Protein AF-A0A2P4YE17-F1 (afdb_monomer_lite)

Radius of gyration: 47.55 Å; chains: 1; bounding box: 77×77×156 Å

Foldseek 3Di:
DDDDDDDDDDDDDDDDDDDDDDDDDDDDPDDDDDWDWDWDADPVRDTDTDTDDDDDDDDDDDDDDDDDDDDDDDDDDDDDDPPPDPPPPDDDDDDPVVVVVVVVVLVVVLVVCVVVVHALVVLCVVLVLVPDDQVCSVVDPSNVSSLVSLLVNLVVCVVVVAFLVRNCVSVVLQPDQLVRSVVRPNNVSSVVSLLVVLVVCVVVVPFLVVNCVSLVHDQVDAPVRCRRNSNVSSVVSLLVVLLVVLPDPAALCNVCVSLVLNPPDDPRSCRRPCNVSSVSSLVSNLVVCLVVVHALCVNCVSHVNNPPDQVVLVVDPCVVSSVVSLVVCLVVCLVVLPQLCVVCVSLVNNPDQAPCSCVGPSVVSSVVNLLSNLVVCVVVVHFLVVVCVSNVLPPDDLVSNVGGPCNVSSVVSLVVVLLVCVLVVPDLVVLCVSLVQPPDDDPRSVSRPCNVSSVVSVVCLVVNLVVCVVVVPALANLCVSLVLVVDDLVCSVVDVSLVSSLVSLCVVLVVCVVVVNLDALPSVPDDPSSLLSSLLSCLQVVPDLCSVCSNQVNNPPDPVCLCVDPSSVSSVSNPVSNCVNPVD

pLDDT: mean 82.01, std 23.07, range [22.31, 98.19]

Sequence (584 aa):
MGLVVVVATLLFHNVFFSWANSSGKAIVVATDLVYDQVFVPDDNNSVHRFLRVNNERFERSEYLDVERDNDDLRNNDERIGSVLLPLRMKRWSITDKSAEYYDDYMNAQISVWLKKNMSKEYVMIKLGLEKLADADMPNSPNFRYYTNFVIHRINIWESEGLTPCEVMVKLGLDKLSESAFKANPIFKNYNNFAVNQVRHWLKKDFSVNEVATKLGLNPKVGSTVTQSPNFEYYDTFVKSLVSKWAHSRLTVDDVSVKLGLEKLSGSAFTSAVNYKYYDDFVERKMKILREKEMSLSAVKKTLGMDKLSVAELATSPNYKYYDSYILNRIPVWVEKDRSPRSVLKKLGLDEGLGDWFKAWSNFKYYDEYVTRLISKWLKKDLAPDTVLVKLNLDKFSEDAFANSVNFEYYNTFLSSKIYSWAMQKVPLSDIEAKLGLQKLSGYTLKSNPNYKAFEKFKHADKSLINVWYKKTLSAHSVWETLKLDKVDPSKLASTNELSIYARYVNKIDDYEESHGMSGPATDLEGSPTEMLTRAEIWGTAGRSKSYVKSMLGMDNVTSLKVKEHVNYRYYMKYRASRQVKFNI

Structure (mmCIF, N/CA/C/O backbone):
data_AF-A0A2P4YE17-F1
#
_entry.id   AF-A0A2P4YE17-F1
#
loop_
_atom_site.group_PDB
_atom_site.id
_atom_site.type_symbol
_atom_site.label_atom_id
_atom_site.label_alt_id
_atom_site.label_comp_id
_atom_site.label_asym_id
_atom_site.label_entity_id
_atom_site.label_seq_id
_atom_site.pdbx_PDB_ins_code
_atom_site.Cartn_x
_atom_site.Cartn_y
_atom_site.Cartn_z
_atom_site.occupancy
_atom_site.B_iso_or_equiv
_atom_site.auth_seq_id
_atom_site.auth_comp_id
_atom_site.auth_asym_id
_atom_site.auth_atom_id
_atom_site.pdbx_PDB_model_num
ATOM 1 N N . MET A 1 1 ? 0.642 32.144 10.909 1.00 38.19 1 MET A N 1
ATOM 2 C CA . MET A 1 1 ? 1.137 32.726 9.641 1.00 38.19 1 MET A CA 1
ATOM 3 C C . MET A 1 1 ? 0.840 31.725 8.539 1.00 38.19 1 MET A C 1
ATOM 5 O O . MET A 1 1 ? 1.228 30.576 8.694 1.00 38.19 1 MET A O 1
ATOM 9 N N . GLY A 1 2 ? 0.053 32.108 7.533 1.00 30.23 2 GLY A N 1
ATOM 10 C CA . GLY A 1 2 ? -0.478 31.196 6.515 1.00 30.23 2 GLY A CA 1
ATOM 11 C C . GLY A 1 2 ? -0.006 31.492 5.086 1.00 30.23 2 GLY A C 1
ATOM 12 O O . GLY A 1 2 ? 0.581 32.537 4.839 1.00 30.23 2 GLY A O 1
ATOM 13 N N . LEU A 1 3 ? -0.381 30.556 4.199 1.00 23.77 3 LEU A N 1
ATOM 14 C CA . LEU A 1 3 ? -0.645 30.660 2.747 1.00 23.77 3 LEU A CA 1
ATOM 15 C C . LEU A 1 3 ? 0.520 30.877 1.737 1.00 23.77 3 LEU A C 1
ATOM 17 O O . LEU A 1 3 ? 1.003 31.981 1.545 1.00 23.77 3 LEU A O 1
ATOM 21 N N . VAL A 1 4 ? 0.983 29.787 1.102 1.00 24.52 4 VAL A N 1
ATOM 22 C CA . VAL A 1 4 ? 0.673 29.262 -0.265 1.00 24.52 4 VAL A CA 1
ATOM 23 C C . VAL A 1 4 ? 0.450 30.217 -1.486 1.00 24.52 4 VAL A C 1
ATOM 25 O O . VAL A 1 4 ? -0.416 31.081 -1.431 1.00 24.52 4 VAL A O 1
ATOM 28 N N . VAL A 1 5 ? 1.100 29.837 -2.625 1.00 24.61 5 VAL A N 1
ATOM 29 C CA . VAL A 1 5 ? 0.831 30.037 -4.102 1.00 24.61 5 VAL A CA 1
ATOM 30 C C . VAL A 1 5 ? 1.337 31.340 -4.779 1.00 24.61 5 VAL A C 1
ATOM 32 O O . VAL A 1 5 ? 0.925 32.417 -4.385 1.00 24.61 5 VAL A O 1
ATOM 35 N N . VAL A 1 6 ? 2.378 31.332 -5.650 1.00 24.12 6 VAL A N 1
ATOM 36 C CA . VAL A 1 6 ? 2.590 30.932 -7.093 1.00 24.12 6 VAL A CA 1
ATOM 37 C C . VAL A 1 6 ? 2.309 32.074 -8.102 1.00 24.12 6 VAL A C 1
ATOM 39 O O . VAL A 1 6 ? 1.370 32.833 -7.910 1.00 24.12 6 VAL A O 1
ATOM 42 N N . VAL A 1 7 ? 3.081 32.074 -9.215 1.00 23.48 7 VAL A N 1
ATOM 43 C CA . VAL A 1 7 ? 2.952 32.802 -10.516 1.00 23.48 7 VAL A CA 1
ATOM 44 C C . VAL A 1 7 ? 3.789 34.099 -10.595 1.00 23.48 7 VAL A C 1
ATOM 46 O O . VAL A 1 7 ? 3.745 34.887 -9.667 1.00 23.48 7 VAL A O 1
ATOM 49 N N . ALA A 1 8 ? 4.523 34.483 -11.649 1.00 22.98 8 ALA A N 1
ATOM 50 C CA . ALA A 1 8 ? 5.168 33.856 -12.809 1.00 22.98 8 ALA A CA 1
ATOM 51 C C . ALA A 1 8 ? 6.021 34.940 -13.536 1.00 22.98 8 ALA A C 1
ATOM 53 O O . ALA A 1 8 ? 5.846 36.130 -13.299 1.00 22.98 8 ALA A O 1
ATOM 54 N N . THR A 1 9 ? 6.876 34.486 -14.460 1.00 25.11 9 THR A N 1
ATOM 55 C CA . THR A 1 9 ? 7.314 35.150 -15.714 1.00 25.11 9 THR A CA 1
ATOM 56 C C . THR A 1 9 ? 8.278 36.356 -15.693 1.00 25.11 9 THR A C 1
ATOM 58 O O . THR A 1 9 ? 7.918 37.494 -15.424 1.00 25.11 9 THR A O 1
ATOM 61 N N . LEU A 1 10 ? 9.511 36.050 -16.123 1.00 24.27 10 LEU A N 1
ATOM 62 C CA . LEU A 1 10 ? 10.380 36.743 -17.097 1.00 24.27 10 LEU A CA 1
ATOM 63 C C . LEU A 1 10 ? 9.868 38.040 -17.763 1.00 24.27 10 LEU A C 1
ATOM 65 O O . LEU A 1 10 ? 8.826 38.026 -18.409 1.00 24.27 10 LEU A O 1
ATOM 69 N N . LEU A 1 11 ? 10.727 39.072 -17.801 1.00 24.62 11 LEU A N 1
ATOM 70 C CA . LEU A 1 11 ? 11.396 39.562 -19.028 1.00 24.62 11 LEU A CA 1
ATOM 71 C C . LEU A 1 11 ? 12.344 40.734 -18.703 1.00 24.62 11 LEU A C 1
ATOM 73 O O . LEU A 1 11 ? 11.911 41.825 -18.344 1.00 24.62 11 LEU A O 1
ATOM 77 N N . PHE A 1 12 ? 13.649 40.513 -18.880 1.00 25.42 12 PHE A N 1
ATOM 78 C CA . PHE A 1 12 ? 14.646 41.580 -18.979 1.00 25.42 12 PHE A CA 1
ATOM 79 C C . PHE A 1 12 ? 14.608 42.167 -20.396 1.00 25.42 12 PHE A C 1
ATOM 81 O O . PHE A 1 12 ? 14.794 41.445 -21.374 1.00 25.42 12 PHE A O 1
ATOM 88 N N . HIS A 1 13 ? 14.397 43.478 -20.499 1.00 24.28 13 HIS A N 1
ATOM 89 C CA . HIS A 1 13 ? 14.816 44.274 -21.649 1.00 24.28 13 HIS A CA 1
ATOM 90 C C . HIS A 1 13 ? 16.309 44.577 -21.504 1.00 24.28 13 HIS A C 1
ATOM 92 O O . HIS A 1 13 ? 16.719 45.127 -20.486 1.00 24.28 13 HIS A O 1
ATOM 98 N N . ASN A 1 14 ? 17.102 44.280 -22.533 1.00 25.61 14 ASN A N 1
ATOM 99 C CA . ASN A 1 14 ? 18.356 44.986 -22.765 1.00 25.61 14 ASN A CA 1
ATOM 100 C C . ASN A 1 14 ? 18.404 45.455 -24.217 1.00 25.61 14 ASN A C 1
ATOM 102 O O . ASN A 1 14 ? 18.387 44.673 -25.164 1.00 25.61 14 ASN A O 1
ATOM 106 N N . VAL A 1 15 ? 18.424 46.777 -24.319 1.00 24.50 15 VAL A N 1
ATOM 107 C CA . VAL A 1 15 ? 18.743 47.606 -25.473 1.00 24.50 15 VAL A CA 1
ATOM 108 C C . VAL A 1 15 ? 20.247 47.516 -25.719 1.00 24.50 15 VAL A C 1
ATOM 110 O O . VAL A 1 15 ? 21.004 47.666 -24.766 1.00 24.50 15 VAL A O 1
ATOM 113 N N . PHE A 1 16 ? 20.689 47.369 -26.970 1.00 24.41 16 PHE A N 1
ATOM 114 C CA . PHE A 1 16 ? 21.968 47.938 -27.402 1.00 24.41 16 PHE A CA 1
ATOM 115 C C . PHE A 1 16 ? 21.926 48.409 -28.860 1.00 24.41 16 PHE A C 1
ATOM 117 O O . PHE A 1 16 ? 21.214 47.876 -29.707 1.00 24.41 16 PHE A O 1
ATOM 124 N N . PHE A 1 17 ? 22.677 49.487 -29.057 1.00 25.52 17 PHE A N 1
ATOM 125 C CA . PHE A 1 17 ? 22.740 50.427 -30.166 1.00 25.52 17 PHE A CA 1
ATOM 126 C C . PHE A 1 17 ? 23.119 49.837 -31.529 1.00 25.52 17 PHE A C 1
ATOM 128 O O . PHE A 1 17 ? 23.977 48.964 -31.639 1.00 25.52 17 PHE A O 1
ATOM 135 N N . SER A 1 18 ? 22.577 50.458 -32.582 1.00 22.31 18 SER A N 1
ATOM 136 C CA . SER A 1 18 ? 23.167 50.438 -33.917 1.00 22.31 18 SER A CA 1
ATOM 137 C C . SER A 1 18 ? 24.403 51.336 -33.962 1.00 22.31 18 SER A C 1
ATOM 139 O O . SER A 1 18 ? 24.330 52.507 -33.576 1.00 22.31 18 SER A O 1
ATOM 141 N N . TRP A 1 19 ? 25.489 50.842 -34.547 1.00 25.12 19 TRP A N 1
ATOM 142 C CA . TRP A 1 19 ? 26.487 51.698 -35.174 1.00 25.12 19 TRP A 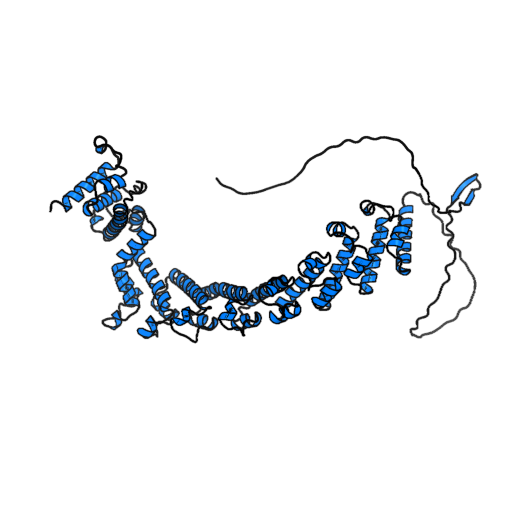CA 1
ATOM 143 C C . TRP A 1 19 ? 26.811 51.137 -36.553 1.00 25.12 19 TRP A C 1
ATOM 145 O O . TRP A 1 19 ? 27.267 50.004 -36.698 1.00 25.12 19 TRP A O 1
ATOM 155 N N . ALA A 1 20 ? 26.503 51.935 -37.570 1.00 28.02 20 ALA A N 1
ATOM 156 C CA . ALA A 1 20 ? 26.977 51.733 -38.921 1.00 28.02 20 ALA A CA 1
ATOM 157 C C . ALA A 1 20 ? 28.465 52.088 -38.967 1.00 28.02 20 ALA A C 1
ATOM 159 O O . ALA A 1 20 ? 28.859 53.131 -38.448 1.00 28.02 20 ALA A O 1
ATOM 160 N N . ASN A 1 21 ? 29.276 51.281 -39.650 1.00 27.67 21 ASN A N 1
ATOM 161 C CA . ASN A 1 21 ? 30.436 51.850 -40.313 1.00 27.67 21 ASN A CA 1
ATOM 162 C C . ASN A 1 21 ? 30.715 51.166 -41.648 1.00 27.67 21 ASN A C 1
ATOM 164 O O . ASN A 1 21 ? 30.853 49.950 -41.765 1.00 27.67 21 ASN A O 1
ATOM 168 N N . SER A 1 22 ? 30.771 52.026 -42.652 1.00 37.03 22 SER A N 1
ATOM 169 C CA . SER A 1 22 ? 31.187 51.797 -44.017 1.00 37.03 22 SER A CA 1
ATOM 170 C C . SER A 1 22 ? 32.700 51.617 -44.079 1.00 37.03 22 SER A C 1
ATOM 172 O O . SER A 1 22 ? 33.449 52.540 -43.775 1.00 37.03 22 SER A O 1
ATOM 174 N N . SER A 1 23 ? 33.166 50.474 -44.565 1.00 29.20 23 SER A N 1
ATOM 175 C CA . SER A 1 23 ? 34.364 50.445 -45.406 1.00 29.20 23 SER A CA 1
ATOM 176 C C . SER A 1 23 ? 34.355 49.168 -46.232 1.00 29.20 23 SER A C 1
ATOM 178 O O . SER A 1 23 ? 34.465 48.055 -45.726 1.00 29.20 23 SER A O 1
ATOM 180 N N . GLY A 1 24 ? 34.151 49.341 -47.536 1.00 39.66 24 GLY A N 1
ATOM 181 C CA . GLY A 1 24 ? 34.316 48.271 -48.498 1.00 39.66 24 GLY A CA 1
ATOM 182 C C . GLY A 1 24 ? 35.761 47.786 -48.503 1.00 39.66 24 GLY A C 1
ATOM 183 O O . GLY A 1 24 ? 36.686 48.592 -48.570 1.00 39.66 24 GLY A O 1
ATOM 184 N N . LYS A 1 25 ? 35.918 46.465 -48.450 1.00 25.73 25 LYS A N 1
ATOM 185 C CA . LYS A 1 25 ? 37.003 45.680 -49.050 1.00 25.73 25 LYS A CA 1
ATOM 186 C C . LYS A 1 25 ? 36.610 44.210 -48.927 1.00 25.73 25 LYS A C 1
ATOM 188 O O . LYS A 1 25 ? 36.778 43.593 -47.882 1.00 25.73 25 LYS A O 1
ATOM 193 N N . ALA A 1 26 ? 36.047 43.662 -49.999 1.00 25.41 26 ALA A N 1
ATOM 194 C CA . ALA A 1 26 ? 35.950 42.220 -50.152 1.00 25.41 26 ALA A CA 1
ATOM 195 C C . ALA A 1 26 ? 37.351 41.693 -50.487 1.00 25.41 26 ALA A C 1
ATOM 197 O O . ALA A 1 26 ? 37.921 42.050 -51.517 1.00 25.41 26 ALA A O 1
ATOM 198 N N . ILE A 1 27 ? 37.906 40.861 -49.609 1.00 24.38 27 ILE A N 1
ATOM 199 C CA . ILE A 1 27 ? 39.013 39.974 -49.957 1.00 24.38 27 ILE A CA 1
ATOM 200 C C . ILE A 1 27 ? 38.368 38.744 -50.593 1.00 24.38 27 ILE A C 1
ATOM 202 O O . ILE A 1 27 ? 37.735 37.942 -49.912 1.00 24.38 27 ILE A O 1
ATOM 206 N N . VAL A 1 28 ? 38.494 38.621 -51.912 1.00 24.06 28 VAL A N 1
ATOM 207 C CA . VAL A 1 28 ? 38.198 37.379 -52.626 1.00 24.06 28 VAL A CA 1
ATOM 208 C C . VAL A 1 28 ? 39.471 36.541 -52.594 1.00 24.06 28 VAL A C 1
ATOM 210 O O . VAL A 1 28 ? 40.437 36.859 -53.280 1.00 24.06 28 VAL A O 1
ATOM 213 N N . VAL A 1 29 ? 39.478 35.471 -51.800 1.00 25.42 29 VAL A N 1
ATOM 214 C CA . VAL A 1 29 ? 40.397 34.349 -52.020 1.00 25.42 29 VAL A CA 1
ATOM 215 C C . VAL A 1 29 ? 39.636 33.341 -52.871 1.00 25.42 29 VAL A C 1
ATOM 217 O O . VAL A 1 29 ? 38.793 32.602 -52.368 1.00 25.42 29 VAL A O 1
ATOM 220 N N . ALA A 1 30 ? 39.886 33.362 -54.178 1.00 26.89 30 ALA A N 1
ATOM 221 C CA . ALA A 1 30 ? 39.434 32.326 -55.094 1.00 26.89 30 ALA A CA 1
ATOM 222 C C . ALA A 1 30 ? 40.521 31.247 -55.161 1.00 26.89 30 ALA A C 1
ATOM 224 O O . ALA A 1 30 ? 41.638 31.524 -55.590 1.00 26.89 30 ALA A O 1
ATOM 225 N N . THR A 1 31 ? 40.201 30.029 -54.728 1.00 32.72 31 THR A N 1
ATOM 226 C CA . THR A 1 31 ? 40.979 28.834 -55.068 1.00 32.72 31 THR A CA 1
ATOM 227 C C . THR A 1 31 ? 40.382 28.206 -56.324 1.00 32.72 31 THR A C 1
ATOM 229 O O . THR A 1 31 ? 39.219 27.807 -56.309 1.00 32.72 31 THR A O 1
ATOM 232 N N . ASP A 1 32 ? 41.184 28.187 -57.387 1.00 34.31 32 ASP A N 1
ATOM 233 C CA . ASP A 1 32 ? 41.136 27.381 -58.612 1.00 34.31 32 ASP A CA 1
ATOM 234 C C . ASP A 1 32 ? 39.808 26.713 -59.007 1.00 34.31 32 ASP A C 1
ATOM 236 O O . ASP A 1 32 ? 39.517 25.570 -58.657 1.00 34.31 32 ASP A O 1
ATOM 240 N N . LEU A 1 33 ? 39.068 27.397 -59.882 1.00 30.88 33 LEU A N 1
ATOM 241 C CA . LEU A 1 33 ? 38.232 26.777 -60.910 1.00 30.88 33 LEU A CA 1
ATOM 242 C C . LEU A 1 33 ? 38.510 27.510 -62.228 1.00 30.88 33 LEU A C 1
ATOM 244 O O . LEU A 1 33 ? 38.202 28.695 -62.365 1.00 30.88 33 LEU A O 1
ATOM 248 N N . VAL A 1 34 ? 39.124 26.813 -63.184 1.00 29.66 34 VAL A N 1
ATOM 249 C CA . VAL A 1 34 ? 39.343 27.321 -64.544 1.00 29.66 34 VAL A CA 1
ATOM 250 C C . VAL A 1 34 ? 37.994 27.325 -65.265 1.00 29.66 34 VAL A C 1
ATOM 252 O O . VAL A 1 34 ? 37.429 26.267 -65.532 1.00 29.66 34 VAL A O 1
ATOM 255 N N . TYR A 1 35 ? 37.470 28.514 -65.558 1.00 34.97 35 TYR A N 1
ATOM 256 C CA . TYR A 1 35 ? 36.362 28.705 -66.492 1.00 34.97 35 TYR A CA 1
ATOM 257 C C . TYR A 1 35 ? 36.913 29.343 -67.765 1.00 34.97 35 TYR A C 1
ATOM 259 O O . TYR A 1 35 ? 37.494 30.428 -67.695 1.00 34.97 35 TYR A O 1
ATOM 267 N N . ASP A 1 36 ? 36.678 28.723 -68.921 1.00 34.56 36 ASP A N 1
ATOM 268 C CA . ASP A 1 36 ? 36.946 29.373 -70.202 1.00 34.56 36 ASP A CA 1
ATOM 269 C C . ASP A 1 36 ? 35.877 30.439 -70.461 1.00 34.56 36 ASP A C 1
ATOM 271 O O . ASP A 1 36 ? 34.686 30.148 -70.618 1.00 34.56 36 ASP A O 1
ATOM 275 N N . GLN A 1 37 ? 36.312 31.698 -70.487 1.00 37.16 37 GLN A N 1
ATOM 276 C CA . GLN A 1 37 ? 35.476 32.822 -70.889 1.00 37.16 37 GLN A CA 1
ATOM 277 C C . GLN A 1 37 ? 35.500 32.930 -72.409 1.00 37.16 37 GLN A C 1
ATOM 279 O O . GLN A 1 37 ? 36.555 33.139 -73.004 1.00 37.16 37 GLN A O 1
ATOM 284 N N . VAL A 1 38 ? 34.330 32.828 -73.035 1.00 43.09 38 VAL A N 1
ATOM 285 C CA . VAL A 1 38 ? 34.187 33.121 -74.463 1.00 43.09 38 VAL A CA 1
ATOM 286 C C . VAL A 1 38 ? 33.489 34.464 -74.608 1.00 43.09 38 VAL A C 1
ATOM 288 O O . VAL A 1 38 ? 32.406 34.682 -74.058 1.00 43.09 38 VAL A O 1
ATOM 291 N N . PHE A 1 39 ? 34.131 35.357 -75.354 1.00 41.44 39 PHE A N 1
ATOM 292 C CA . PHE A 1 39 ? 33.573 36.636 -75.758 1.00 41.44 39 PHE A CA 1
ATOM 293 C C . PHE A 1 39 ? 33.010 36.495 -77.165 1.00 41.44 39 PHE A C 1
ATOM 295 O O . PHE A 1 39 ? 33.733 36.123 -78.088 1.00 41.44 39 PHE A O 1
ATOM 302 N N . VAL A 1 40 ? 31.723 36.788 -77.320 1.00 48.75 40 VAL A N 1
ATOM 303 C CA . VAL A 1 40 ? 31.085 36.877 -78.634 1.00 48.75 40 VAL A CA 1
ATOM 304 C C . VAL A 1 40 ? 30.617 38.320 -78.798 1.00 48.75 40 VAL A C 1
ATOM 306 O O . VAL A 1 40 ? 29.777 38.757 -78.006 1.00 48.75 40 VAL A O 1
ATOM 309 N N . PRO A 1 41 ? 31.188 39.085 -79.742 1.00 40.62 41 PRO A N 1
ATOM 310 C CA . PRO A 1 41 ? 30.678 40.407 -80.060 1.00 40.62 41 PRO A CA 1
ATOM 311 C C . PRO A 1 41 ? 29.379 40.276 -80.861 1.00 40.62 41 PRO A C 1
ATOM 313 O O . PRO A 1 41 ? 29.256 39.384 -81.702 1.00 40.62 41 PRO A O 1
ATOM 316 N N . ASP A 1 42 ? 28.415 41.152 -80.585 1.00 60.56 42 ASP A N 1
ATOM 317 C CA . ASP A 1 42 ? 27.261 41.349 -81.463 1.00 60.56 42 ASP A CA 1
ATOM 318 C C . ASP A 1 42 ? 27.511 42.482 -82.470 1.00 60.56 42 ASP A C 1
ATOM 320 O O . ASP A 1 42 ? 28.484 43.234 -82.359 1.00 60.56 42 ASP A O 1
ATOM 324 N N . ASP A 1 43 ? 26.610 42.619 -83.444 1.00 50.44 43 ASP A N 1
ATOM 325 C CA . ASP A 1 43 ? 26.707 43.606 -84.530 1.00 50.44 43 ASP A CA 1
ATOM 326 C C . ASP A 1 43 ? 26.664 45.074 -84.043 1.00 50.44 43 ASP A C 1
ATOM 328 O O . ASP A 1 43 ? 26.898 45.991 -84.827 1.00 50.44 43 ASP A O 1
ATOM 332 N N . ASN A 1 44 ? 26.419 45.311 -82.746 1.00 49.59 44 ASN A N 1
ATOM 333 C CA . ASN A 1 44 ? 26.457 46.627 -82.102 1.00 49.59 44 ASN A CA 1
ATOM 334 C C . ASN A 1 44 ? 27.701 46.835 -81.220 1.00 49.59 44 ASN A C 1
ATOM 336 O O . ASN A 1 44 ? 27.775 47.811 -80.471 1.00 49.59 44 ASN A O 1
ATOM 340 N N . ASN A 1 45 ? 28.698 45.952 -81.326 1.00 42.94 45 ASN A N 1
ATOM 341 C CA . ASN A 1 45 ? 29.957 46.009 -80.582 1.00 42.94 45 ASN A CA 1
ATOM 342 C C . ASN A 1 45 ? 29.780 45.880 -79.052 1.00 42.94 45 ASN A C 1
ATOM 344 O O . ASN A 1 45 ? 30.626 46.321 -78.268 1.00 42.94 45 ASN A O 1
ATOM 348 N N . SER A 1 46 ? 28.688 45.246 -78.615 1.00 41.06 46 SER A N 1
ATOM 349 C CA . SER A 1 46 ? 28.460 44.881 -77.217 1.00 41.06 46 SER A CA 1
ATOM 350 C C . SER A 1 46 ? 29.201 43.580 -76.916 1.00 41.06 46 SER A C 1
ATOM 352 O O . SER A 1 46 ? 28.949 42.548 -77.538 1.00 41.06 46 SER A O 1
ATOM 354 N N . VAL A 1 47 ? 30.105 43.590 -75.937 1.00 37.12 47 VAL A N 1
ATOM 355 C CA . VAL A 1 47 ? 30.802 42.369 -75.510 1.00 37.12 47 VAL A CA 1
ATOM 356 C C . VAL A 1 47 ? 29.964 41.652 -74.452 1.00 37.12 47 VAL A C 1
ATOM 358 O O . VAL A 1 47 ? 29.848 42.114 -73.314 1.00 37.12 47 VAL A O 1
ATOM 361 N N . HIS A 1 48 ? 29.391 40.502 -74.810 1.00 42.78 48 HIS A N 1
ATOM 362 C CA . HIS A 1 48 ? 28.635 39.663 -73.880 1.00 42.78 48 HIS A CA 1
ATOM 363 C C . HIS A 1 48 ? 29.492 38.520 -73.325 1.00 42.78 48 HIS A C 1
ATOM 365 O O . HIS A 1 48 ? 30.258 37.878 -74.044 1.00 42.78 48 HIS A O 1
ATOM 371 N N . ARG A 1 49 ? 29.364 38.282 -72.012 1.00 40.16 49 ARG A N 1
ATOM 372 C CA . ARG A 1 49 ? 30.143 37.287 -71.267 1.00 40.16 49 ARG A CA 1
ATOM 373 C C . ARG A 1 49 ? 29.302 36.026 -71.065 1.00 40.16 49 ARG A C 1
ATOM 375 O O . ARG A 1 49 ? 28.274 36.082 -70.394 1.00 40.16 49 ARG A O 1
ATOM 382 N N . PHE A 1 50 ? 29.754 34.898 -71.608 1.00 43.88 50 PHE A N 1
ATOM 383 C CA . PHE A 1 50 ? 29.108 33.596 -71.427 1.00 43.88 50 PHE A CA 1
ATOM 384 C C . PHE A 1 50 ? 30.000 32.662 -70.604 1.00 43.88 50 PHE A C 1
ATOM 386 O O . PHE A 1 50 ? 31.218 32.645 -70.774 1.00 43.88 50 PHE A O 1
ATOM 393 N N . LEU A 1 51 ? 29.383 31.875 -69.717 1.00 37.47 51 LEU A N 1
ATOM 394 C CA . LEU A 1 51 ? 30.037 30.768 -69.019 1.00 37.47 51 LEU A CA 1
ATOM 395 C C . LEU A 1 51 ? 29.717 29.475 -69.771 1.00 37.47 51 LEU A C 1
ATOM 397 O O . LEU A 1 51 ? 28.557 29.068 -69.842 1.00 37.47 51 LEU A O 1
ATOM 401 N N . ARG A 1 52 ? 30.740 28.840 -70.349 1.00 39.62 52 ARG A N 1
ATOM 402 C CA . ARG A 1 52 ? 30.616 27.541 -71.015 1.00 39.62 52 ARG A CA 1
ATOM 403 C C . ARG A 1 52 ? 30.951 26.436 -70.015 1.00 39.62 52 ARG A C 1
ATOM 405 O O . ARG A 1 52 ? 32.034 26.432 -69.443 1.00 39.62 52 ARG A O 1
ATOM 412 N N . VAL A 1 53 ? 30.036 25.489 -69.821 1.00 36.16 53 VAL A N 1
ATOM 413 C CA . VAL A 1 53 ? 30.308 24.244 -69.089 1.00 36.16 53 VAL A CA 1
ATOM 414 C C . VAL A 1 53 ? 30.575 23.155 -70.125 1.00 36.16 53 VAL A C 1
ATOM 416 O O . VAL A 1 53 ? 29.686 22.820 -70.906 1.00 36.16 53 VAL A O 1
ATOM 419 N N . ASN A 1 54 ? 31.795 22.619 -70.162 1.00 32.28 54 ASN A N 1
ATOM 420 C CA . ASN A 1 54 ? 32.117 21.465 -71.001 1.00 32.28 54 ASN A CA 1
ATOM 421 C C . ASN A 1 54 ? 31.649 20.193 -70.285 1.00 32.28 54 ASN A C 1
ATOM 423 O O . ASN A 1 54 ? 32.263 19.758 -69.316 1.00 32.28 54 ASN A O 1
ATOM 427 N N . ASN A 1 55 ? 30.546 19.612 -70.755 1.00 32.50 55 ASN A N 1
ATOM 428 C CA . ASN A 1 55 ? 30.121 18.270 -70.367 1.00 32.50 55 ASN A CA 1
ATOM 429 C C . ASN A 1 55 ? 30.644 17.294 -71.429 1.00 32.50 55 ASN A C 1
ATOM 431 O O . ASN A 1 55 ? 30.049 17.156 -72.498 1.00 32.50 55 ASN A O 1
ATOM 435 N N . GLU A 1 56 ? 31.778 16.650 -71.163 1.00 31.52 56 GLU A N 1
ATOM 436 C CA . GLU A 1 56 ? 32.257 15.549 -71.997 1.00 31.52 56 GLU A CA 1
ATOM 437 C C . GLU A 1 56 ? 31.607 14.222 -71.577 1.00 31.52 56 GLU A C 1
ATOM 439 O O . GLU A 1 56 ? 31.594 13.859 -70.404 1.00 31.52 56 GLU A O 1
ATOM 444 N N . ARG A 1 57 ? 31.105 13.509 -72.595 1.00 30.03 57 ARG A N 1
ATOM 445 C CA . ARG A 1 57 ? 30.827 12.063 -72.675 1.00 30.03 57 ARG A CA 1
ATOM 446 C C . ARG A 1 57 ? 29.949 11.427 -71.588 1.00 30.03 57 ARG A C 1
ATOM 448 O O . ARG A 1 57 ? 30.411 10.975 -70.548 1.00 30.03 57 ARG A O 1
ATOM 455 N N . PHE A 1 58 ? 28.688 11.214 -71.961 1.00 28.33 58 PHE A N 1
ATOM 456 C CA . PHE A 1 58 ? 27.867 10.107 -71.471 1.00 28.33 58 PHE A CA 1
ATOM 457 C C . PHE A 1 58 ? 27.873 8.991 -72.527 1.00 28.33 58 PHE A C 1
ATOM 459 O O . PHE A 1 58 ? 27.228 9.122 -73.566 1.00 28.33 58 PHE A O 1
ATOM 466 N N . GLU A 1 59 ? 28.597 7.903 -72.271 1.00 30.67 59 GLU A N 1
ATOM 467 C CA . GLU A 1 59 ? 28.372 6.620 -72.945 1.00 30.67 59 GLU A CA 1
ATOM 468 C C . GLU A 1 59 ? 27.353 5.817 -72.125 1.00 30.67 59 GLU A C 1
ATOM 470 O O . GLU A 1 59 ? 27.479 5.671 -70.907 1.00 30.67 59 GLU A O 1
ATOM 475 N N . ARG A 1 60 ? 26.300 5.344 -72.801 1.00 30.55 60 ARG A N 1
ATOM 476 C CA . ARG A 1 60 ? 25.337 4.371 -72.273 1.00 30.55 60 ARG A CA 1
ATOM 477 C C . ARG A 1 60 ? 26.046 3.029 -72.098 1.00 30.55 60 ARG A C 1
ATOM 479 O O . ARG A 1 60 ? 26.589 2.519 -73.071 1.00 30.55 60 ARG A O 1
ATOM 486 N N . SER A 1 61 ? 25.942 2.416 -70.920 1.00 27.75 61 SER A N 1
ATOM 487 C CA . SER A 1 61 ? 26.067 0.962 -70.785 1.00 27.75 61 SER A CA 1
ATOM 488 C C . SER A 1 61 ? 24.691 0.380 -70.476 1.00 27.75 61 SER A C 1
ATOM 490 O O . SER A 1 61 ? 24.127 0.623 -69.406 1.00 27.75 61 SER A O 1
ATOM 492 N N . GLU A 1 62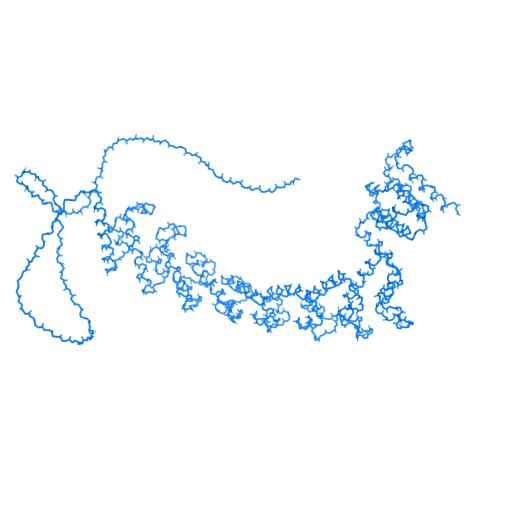 ? 24.154 -0.351 -71.443 1.00 32.28 62 GLU A N 1
ATOM 493 C CA . GLU A 1 62 ? 22.999 -1.227 -71.293 1.00 32.28 62 GLU A CA 1
ATOM 494 C C . GLU A 1 62 ? 23.364 -2.408 -70.385 1.00 32.28 62 GLU A C 1
ATOM 496 O O . GLU A 1 62 ? 24.406 -3.037 -70.562 1.00 32.28 62 GLU A O 1
ATOM 501 N N . TYR A 1 63 ? 22.494 -2.716 -69.425 1.00 30.95 63 TYR A N 1
ATOM 502 C CA . TYR A 1 63 ? 22.407 -4.037 -68.816 1.00 30.95 63 TYR A CA 1
ATOM 503 C C . TYR A 1 63 ? 20.987 -4.543 -69.060 1.00 30.95 63 TYR A C 1
ATOM 505 O O . TYR A 1 63 ? 20.012 -3.908 -68.656 1.00 30.95 63 TYR A O 1
ATOM 513 N N . LEU A 1 64 ? 20.919 -5.652 -69.793 1.00 30.69 64 LEU A N 1
ATOM 514 C CA . LEU A 1 64 ? 19.745 -6.482 -70.010 1.00 30.69 64 LEU A CA 1
ATOM 515 C C . LEU A 1 64 ? 19.371 -7.172 -68.698 1.00 30.69 64 LEU A C 1
ATOM 517 O O . LEU A 1 64 ? 20.227 -7.813 -68.094 1.00 30.69 64 LEU A O 1
ATOM 521 N N . ASP A 1 65 ? 18.094 -7.113 -68.335 1.00 29.89 65 ASP A N 1
ATOM 522 C CA . ASP A 1 65 ? 17.449 -8.196 -67.604 1.00 29.89 65 ASP A CA 1
ATOM 523 C C . ASP A 1 65 ? 16.143 -8.569 -68.304 1.00 29.89 65 ASP A C 1
ATOM 525 O O . ASP A 1 65 ? 15.416 -7.739 -68.851 1.00 29.89 65 ASP A O 1
ATOM 529 N N . VAL A 1 66 ? 15.952 -9.878 -68.340 1.00 33.03 66 VAL A N 1
ATOM 530 C CA . VAL A 1 66 ? 14.949 -10.645 -69.063 1.00 33.03 66 VAL A CA 1
ATOM 531 C C . VAL A 1 66 ? 13.642 -10.631 -68.281 1.00 33.03 66 VAL A C 1
ATOM 533 O O . VAL A 1 66 ? 13.631 -11.077 -67.142 1.00 33.03 66 VAL A O 1
ATOM 536 N N . GLU A 1 67 ? 12.531 -10.261 -68.920 1.00 30.28 67 GLU A N 1
ATOM 537 C CA . GLU A 1 67 ? 11.251 -10.926 -68.667 1.00 30.28 67 GLU A CA 1
ATOM 538 C C . GLU A 1 67 ? 10.277 -10.785 -69.848 1.00 30.28 67 GLU A C 1
ATOM 540 O O . GLU A 1 67 ? 10.303 -9.825 -70.616 1.00 30.28 67 GLU A O 1
ATOM 545 N N . ARG A 1 68 ? 9.490 -11.849 -70.005 1.00 30.98 68 ARG A N 1
ATOM 546 C CA . ARG A 1 68 ? 8.522 -12.167 -71.058 1.00 30.98 68 ARG A CA 1
ATOM 547 C C . ARG A 1 68 ? 7.363 -11.165 -71.116 1.00 30.98 68 ARG A C 1
ATOM 549 O O . ARG A 1 68 ? 6.832 -10.808 -70.075 1.00 30.98 68 ARG A O 1
ATOM 556 N N . ASP A 1 69 ? 6.894 -10.827 -72.316 1.00 30.05 69 ASP A N 1
ATOM 557 C CA . ASP A 1 69 ? 5.674 -11.428 -72.883 1.00 30.05 69 ASP A CA 1
ATOM 558 C C . ASP A 1 69 ? 5.417 -10.949 -74.323 1.00 30.05 69 ASP A C 1
ATOM 560 O O . ASP A 1 69 ? 5.808 -9.856 -74.731 1.00 30.05 69 ASP A O 1
ATOM 564 N N . ASN A 1 70 ? 4.808 -11.850 -75.094 1.00 31.38 70 ASN A N 1
ATOM 565 C CA . ASN A 1 70 ? 4.476 -11.742 -76.511 1.00 31.38 70 ASN A CA 1
ATOM 566 C C . ASN A 1 70 ? 3.329 -10.743 -76.768 1.00 31.38 70 ASN A C 1
ATOM 568 O O . ASN A 1 70 ? 2.363 -10.725 -76.012 1.00 31.38 70 ASN A O 1
ATOM 572 N N . ASP A 1 71 ? 3.399 -9.960 -77.848 1.00 31.91 71 ASP A N 1
ATOM 573 C CA . ASP A 1 71 ? 2.622 -10.201 -79.081 1.00 31.91 71 ASP A CA 1
ATOM 574 C C . ASP A 1 71 ? 2.653 -8.990 -80.043 1.00 31.91 71 ASP A C 1
ATOM 576 O O . ASP A 1 71 ? 2.292 -7.865 -79.708 1.00 31.91 71 ASP A O 1
ATOM 580 N N . ASP A 1 72 ? 3.083 -9.308 -81.266 1.00 32.84 72 ASP A N 1
ATOM 581 C CA . ASP A 1 72 ? 2.618 -8.866 -82.585 1.00 32.84 72 ASP A CA 1
ATOM 582 C C . ASP A 1 72 ? 2.667 -7.402 -83.107 1.00 32.84 72 ASP A C 1
ATOM 584 O O . ASP A 1 72 ? 1.893 -6.517 -82.756 1.00 32.84 72 ASP A O 1
ATOM 588 N N . LEU A 1 73 ? 3.463 -7.295 -84.192 1.00 31.20 73 LEU A N 1
ATOM 589 C CA . LEU A 1 73 ? 3.148 -6.709 -85.513 1.00 31.20 73 LEU A CA 1
ATOM 590 C C . LEU A 1 73 ? 3.095 -5.175 -85.678 1.00 31.20 73 LEU A C 1
ATOM 592 O O . LEU A 1 73 ? 2.065 -4.548 -85.468 1.00 31.20 73 LEU A O 1
ATOM 596 N N . ARG A 1 74 ? 4.124 -4.591 -86.320 1.00 31.41 74 ARG A N 1
ATOM 597 C CA . ARG A 1 74 ? 4.233 -4.393 -87.795 1.00 31.41 74 ARG A CA 1
ATOM 598 C C . ARG A 1 74 ? 5.195 -3.251 -88.172 1.00 31.41 74 ARG A C 1
ATOM 600 O O . ARG A 1 74 ? 5.156 -2.168 -87.606 1.00 31.41 74 ARG A O 1
ATOM 607 N N . ASN A 1 75 ? 5.987 -3.546 -89.204 1.00 34.12 75 ASN A N 1
ATOM 608 C CA . ASN A 1 75 ? 6.745 -2.690 -90.125 1.00 34.12 75 ASN A CA 1
ATOM 609 C C . ASN A 1 75 ? 6.398 -1.189 -90.172 1.00 34.12 75 ASN A C 1
ATOM 611 O O . ASN A 1 75 ? 5.246 -0.834 -90.416 1.00 34.12 75 ASN A O 1
ATOM 615 N N . ASN A 1 76 ? 7.436 -0.343 -90.138 1.00 32.25 76 ASN A N 1
ATOM 616 C CA . ASN A 1 76 ? 7.781 0.549 -91.256 1.00 32.25 76 ASN A CA 1
ATOM 617 C C . ASN A 1 76 ? 9.164 1.193 -91.054 1.00 32.25 76 ASN A C 1
ATOM 619 O O . ASN A 1 76 ? 9.402 1.900 -90.076 1.00 32.25 76 ASN A O 1
ATOM 623 N N . ASP A 1 77 ? 10.042 0.959 -92.028 1.00 32.28 77 ASP A N 1
ATOM 624 C CA . ASP A 1 77 ? 11.183 1.810 -92.363 1.00 32.28 77 ASP A CA 1
ATOM 625 C C . ASP A 1 77 ? 10.672 3.105 -93.019 1.00 32.28 77 ASP A C 1
ATOM 627 O O . ASP A 1 77 ? 9.827 3.035 -93.907 1.00 32.28 77 ASP A O 1
ATOM 631 N N . GLU A 1 78 ? 11.190 4.267 -92.603 1.00 31.00 78 GLU A N 1
ATOM 632 C CA . GLU A 1 78 ? 11.872 5.245 -93.476 1.00 31.00 78 GLU A CA 1
ATOM 633 C C . GLU A 1 78 ? 12.119 6.608 -92.782 1.00 31.00 78 GLU A C 1
ATOM 635 O O . GLU A 1 78 ? 11.212 7.307 -92.348 1.00 31.00 78 GLU A O 1
ATOM 640 N N . ARG A 1 79 ? 13.407 6.982 -92.766 1.00 29.95 79 ARG A N 1
ATOM 641 C CA . ARG A 1 79 ? 14.010 8.291 -93.104 1.00 29.95 79 ARG A CA 1
ATOM 642 C C . ARG A 1 79 ? 13.558 9.625 -92.456 1.00 29.95 79 ARG A C 1
ATOM 644 O O . ARG A 1 79 ? 12.502 10.170 -92.729 1.00 29.95 79 ARG A O 1
ATOM 651 N N . ILE A 1 80 ? 14.603 10.267 -91.904 1.00 31.25 80 ILE A N 1
ATOM 652 C CA . ILE A 1 80 ? 14.969 11.703 -91.942 1.00 31.25 80 ILE A CA 1
ATOM 653 C C . ILE A 1 80 ? 14.203 12.656 -91.013 1.00 31.25 80 ILE A C 1
ATOM 655 O O . ILE A 1 80 ? 13.016 12.905 -91.162 1.00 31.25 80 ILE A O 1
ATOM 659 N N . GLY A 1 81 ? 14.976 13.341 -90.159 1.00 28.20 81 GLY A N 1
ATOM 660 C CA . GLY A 1 81 ? 14.604 14.654 -89.635 1.00 28.20 81 GLY A CA 1
ATOM 661 C C . GLY A 1 81 ? 15.099 14.918 -88.221 1.00 28.20 81 GLY A C 1
ATOM 662 O O . GLY A 1 81 ? 14.322 14.867 -87.275 1.00 28.20 81 GLY A O 1
ATOM 663 N N . SER A 1 82 ? 16.380 15.262 -88.062 1.00 30.94 82 SER A N 1
ATOM 664 C CA . SER A 1 82 ? 16.863 15.932 -86.854 1.00 30.94 82 SER A CA 1
ATOM 665 C C . SER A 1 82 ? 16.231 17.326 -86.770 1.00 30.94 82 SER A C 1
ATOM 667 O O . SER A 1 82 ? 16.799 18.314 -87.240 1.00 30.94 82 SER A O 1
ATOM 669 N N . VAL A 1 83 ? 15.038 17.413 -86.188 1.00 31.09 83 VAL A N 1
ATOM 670 C CA . VAL A 1 83 ? 14.454 18.684 -85.759 1.00 31.09 83 VAL A CA 1
ATOM 671 C C . VAL A 1 83 ? 15.133 19.059 -84.447 1.00 31.09 83 VAL A C 1
ATOM 673 O O . VAL A 1 83 ? 14.711 18.678 -83.358 1.00 31.09 83 VAL A O 1
ATOM 676 N N . LEU A 1 84 ? 16.233 19.801 -84.568 1.00 29.91 84 LEU A N 1
ATOM 677 C CA . LEU A 1 84 ? 16.712 20.683 -83.511 1.00 29.91 84 LEU A CA 1
ATOM 678 C C . LEU A 1 84 ? 15.565 21.644 -83.188 1.00 29.91 84 LEU A C 1
ATOM 680 O O . LEU A 1 84 ? 15.322 22.606 -83.915 1.00 29.91 84 LEU A O 1
ATOM 684 N N . LEU A 1 85 ? 14.836 21.369 -82.106 1.00 30.31 85 LEU A N 1
ATOM 685 C CA . LEU A 1 85 ? 14.012 22.386 -81.471 1.00 30.31 85 LEU A CA 1
ATOM 686 C C . LEU A 1 85 ? 14.951 23.542 -81.099 1.00 30.31 85 LEU A C 1
ATOM 688 O O . LEU A 1 85 ? 15.890 23.322 -80.327 1.00 30.31 85 LEU A O 1
ATOM 692 N N . PRO A 1 86 ? 14.733 24.770 -81.599 1.00 34.84 86 PRO A N 1
ATOM 693 C CA . PRO A 1 86 ? 15.420 25.912 -81.045 1.00 34.84 86 PRO A CA 1
ATOM 694 C C . PRO A 1 86 ? 14.856 26.084 -79.637 1.00 34.84 86 PRO A C 1
ATOM 696 O 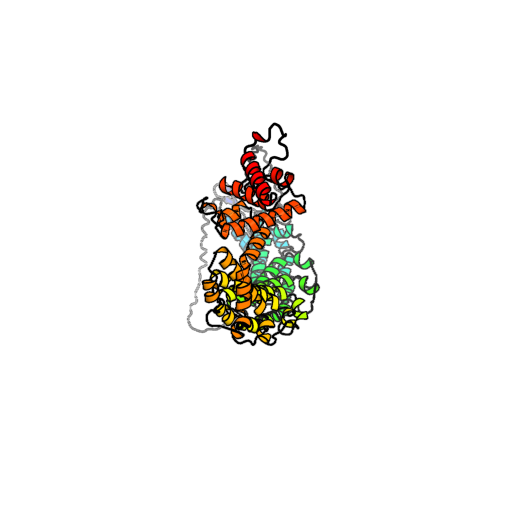O . PRO A 1 86 ? 13.733 26.561 -79.450 1.00 34.84 86 PRO A O 1
ATOM 699 N N . LEU A 1 87 ? 15.628 25.664 -78.632 1.00 29.97 87 LEU A N 1
ATOM 700 C CA . LEU A 1 87 ? 15.461 26.149 -77.272 1.00 29.97 87 LEU A CA 1
ATOM 701 C C . LEU A 1 87 ? 15.583 27.670 -77.358 1.00 29.97 87 LEU A C 1
ATOM 703 O O . LEU A 1 87 ? 16.679 28.226 -77.362 1.00 29.97 87 LEU A O 1
ATOM 707 N N . ARG A 1 88 ? 14.435 28.347 -77.483 1.00 32.34 88 ARG A N 1
ATOM 708 C CA . ARG A 1 88 ? 14.302 29.778 -77.238 1.00 32.34 88 ARG A CA 1
ATOM 709 C C . ARG A 1 88 ? 14.813 30.002 -75.822 1.00 32.34 88 ARG A C 1
ATOM 711 O O . ARG A 1 88 ? 14.068 29.847 -74.853 1.00 32.34 88 ARG A O 1
ATOM 718 N N . MET A 1 89 ? 16.086 30.365 -75.705 1.00 30.67 89 MET A N 1
ATOM 719 C CA . MET A 1 89 ? 16.616 30.985 -74.507 1.00 30.67 89 MET A CA 1
ATOM 720 C C . MET A 1 89 ? 15.832 32.281 -74.335 1.00 30.67 89 MET A C 1
ATOM 722 O O . MET A 1 89 ? 16.101 33.299 -74.971 1.00 30.67 89 MET A O 1
ATOM 726 N N . LYS A 1 90 ? 14.788 32.220 -73.501 1.00 34.56 90 LYS A N 1
ATOM 727 C CA . LYS A 1 90 ? 14.193 33.415 -72.906 1.00 34.56 90 LYS A CA 1
ATOM 728 C C . LYS A 1 90 ? 15.336 34.251 -72.318 1.00 34.56 90 LYS A C 1
ATOM 730 O O . LYS A 1 90 ? 16.370 33.719 -71.945 1.00 34.56 90 LYS A O 1
ATOM 735 N N . ARG A 1 91 ? 15.162 35.561 -72.248 1.00 34.53 91 ARG A N 1
ATOM 736 C CA . ARG A 1 91 ? 16.029 36.469 -71.487 1.00 34.53 91 ARG A CA 1
ATOM 737 C C . ARG A 1 91 ? 15.719 36.223 -70.000 1.00 34.53 91 ARG A C 1
ATOM 739 O O . ARG A 1 91 ? 14.553 36.341 -69.629 1.00 34.53 91 ARG A O 1
ATOM 746 N N . TRP A 1 92 ? 16.689 35.831 -69.168 1.00 40.53 92 TRP A N 1
ATOM 747 C CA . TRP A 1 92 ? 16.461 35.578 -67.729 1.00 40.53 92 TRP A CA 1
ATOM 748 C C . TRP A 1 92 ? 17.178 36.661 -66.923 1.00 40.53 92 TRP A C 1
ATOM 750 O O . TRP A 1 92 ? 18.384 36.842 -67.066 1.00 40.53 92 TRP A O 1
ATOM 760 N N . SER A 1 93 ? 16.431 37.409 -66.108 1.00 41.53 93 SER A N 1
ATOM 761 C CA . SER A 1 93 ? 17.002 38.331 -65.124 1.00 41.53 93 SER A CA 1
ATOM 762 C C . SER A 1 93 ? 17.651 37.531 -63.990 1.00 41.53 93 SER A C 1
ATOM 764 O O . SER A 1 93 ? 17.085 36.557 -63.496 1.00 41.53 93 SER A O 1
ATOM 766 N N . ILE A 1 94 ? 18.863 37.937 -63.614 1.00 50.22 94 ILE A N 1
ATOM 767 C CA . ILE A 1 94 ? 19.874 37.141 -62.894 1.00 50.22 94 ILE A CA 1
ATOM 768 C C . ILE A 1 94 ? 19.612 36.950 -61.387 1.00 50.22 94 ILE A C 1
ATOM 770 O O . ILE A 1 94 ? 20.341 36.205 -60.738 1.00 50.22 94 ILE A O 1
ATOM 774 N N . THR A 1 95 ? 18.586 37.560 -60.799 1.00 53.03 95 THR A N 1
ATOM 775 C CA . THR A 1 95 ? 18.572 37.719 -59.335 1.00 53.03 95 THR A CA 1
ATOM 776 C C . THR A 1 95 ? 17.848 36.631 -58.535 1.00 53.03 95 THR A C 1
ATOM 778 O O . THR A 1 95 ? 18.235 36.442 -57.392 1.00 53.03 95 THR A O 1
ATOM 781 N N . ASP A 1 96 ? 16.926 35.844 -59.115 1.00 53.53 96 ASP A N 1
ATOM 782 C CA . ASP A 1 96 ? 16.183 34.805 -58.352 1.00 53.53 96 ASP A CA 1
ATOM 783 C C . ASP A 1 96 ? 16.363 33.366 -58.866 1.00 53.53 96 ASP A C 1
ATOM 785 O O . ASP A 1 96 ? 16.288 32.404 -58.106 1.00 53.53 96 ASP A O 1
ATOM 789 N N . LYS A 1 97 ? 16.652 33.182 -60.158 1.00 57.19 97 LYS A N 1
ATOM 790 C CA . LYS A 1 97 ? 16.681 31.845 -60.785 1.00 57.19 97 LYS A CA 1
ATOM 791 C C . LYS A 1 97 ? 18.022 31.120 -60.674 1.00 57.19 97 LYS A C 1
ATOM 793 O O . LYS A 1 97 ? 18.123 29.937 -60.983 1.00 57.19 97 LYS A O 1
ATOM 798 N N . SER A 1 98 ? 19.059 31.832 -60.240 1.00 68.62 98 SER A N 1
ATOM 799 C CA . SER A 1 98 ? 20.380 31.261 -59.975 1.00 68.62 98 SER A CA 1
ATOM 800 C C . SER A 1 98 ? 20.381 30.394 -58.714 1.00 68.62 98 SER A C 1
ATOM 802 O O . SER A 1 98 ? 21.073 29.380 -58.690 1.00 68.62 98 SER A O 1
ATOM 804 N N . ALA A 1 99 ? 19.573 30.746 -57.707 1.00 73.50 99 ALA A N 1
ATOM 805 C CA . ALA A 1 99 ? 19.413 29.956 -56.490 1.00 73.50 99 ALA A CA 1
ATOM 806 C C . ALA A 1 99 ? 18.684 28.631 -56.768 1.00 73.50 99 ALA A C 1
ATOM 808 O O . ALA A 1 99 ? 19.173 27.582 -56.371 1.00 73.50 99 ALA A O 1
ATOM 809 N N . GLU A 1 100 ? 17.581 28.658 -57.524 1.00 80.50 100 GLU A N 1
ATOM 810 C CA . GLU A 1 100 ? 16.839 27.447 -57.917 1.00 80.50 100 GLU A CA 1
ATOM 811 C C . GLU A 1 100 ? 17.717 26.479 -58.730 1.00 80.50 100 GLU A C 1
ATOM 813 O O . GLU A 1 100 ? 17.820 25.301 -58.398 1.00 80.50 100 GLU A O 1
ATOM 818 N N . TYR A 1 101 ? 18.455 26.994 -59.723 1.00 87.12 101 TYR A N 1
ATOM 819 C CA . TYR A 1 101 ? 19.392 26.181 -60.504 1.00 87.12 101 TYR A CA 1
ATOM 820 C C . TYR A 1 101 ? 20.518 25.587 -59.644 1.00 87.12 101 TYR A C 1
ATOM 822 O O . TYR A 1 101 ? 20.968 24.464 -59.880 1.00 87.12 101 TYR A O 1
ATOM 830 N N . TYR A 1 102 ? 20.990 26.336 -58.643 1.00 88.31 102 TYR A N 1
ATOM 831 C CA . TYR A 1 102 ? 22.000 25.847 -57.714 1.00 88.31 102 TYR A CA 1
ATOM 832 C C . TYR A 1 102 ? 21.451 24.737 -56.811 1.00 88.31 102 TYR A C 1
ATOM 834 O O . TYR A 1 102 ? 22.123 23.724 -56.633 1.00 88.31 102 TYR A O 1
ATOM 842 N N . ASP A 1 103 ? 20.232 24.881 -56.291 1.00 91.31 103 ASP A N 1
ATOM 843 C CA . ASP A 1 103 ? 19.568 23.855 -55.482 1.00 91.31 103 ASP A CA 1
ATOM 844 C C . ASP A 1 103 ? 19.376 22.557 -56.283 1.00 91.31 103 ASP A C 1
ATOM 846 O O . ASP A 1 103 ? 19.738 21.479 -55.802 1.00 91.31 103 ASP A O 1
ATOM 850 N N . ASP A 1 104 ? 18.905 22.653 -57.528 1.00 93.25 104 ASP A N 1
ATOM 851 C CA . ASP A 1 104 ? 18.756 21.508 -58.434 1.00 93.25 104 ASP A CA 1
ATOM 852 C C . ASP A 1 104 ? 20.095 20.828 -58.726 1.00 93.25 104 ASP A C 1
ATOM 854 O O . ASP A 1 104 ? 20.225 19.603 -58.613 1.00 93.25 104 ASP A O 1
ATOM 858 N N . TYR A 1 105 ? 21.120 21.622 -59.046 1.00 94.06 105 TYR A N 1
ATOM 859 C CA . TYR A 1 105 ? 22.471 21.121 -59.265 1.00 94.06 105 TYR A CA 1
ATOM 860 C C . TYR A 1 105 ? 23.000 20.384 -58.030 1.00 94.06 105 TYR A C 1
ATOM 862 O O . TYR A 1 105 ? 23.507 19.265 -58.142 1.00 94.06 105 TYR A O 1
ATOM 870 N N . MET A 1 106 ? 22.855 20.972 -56.843 1.00 96.44 106 MET A N 1
ATOM 871 C CA . MET A 1 106 ? 23.344 20.376 -55.603 1.00 96.44 106 MET A CA 1
ATOM 872 C C . MET A 1 106 ? 22.580 19.100 -55.239 1.00 96.44 106 MET A C 1
ATOM 874 O O . MET A 1 106 ? 23.201 18.118 -54.833 1.00 96.44 106 MET A O 1
ATOM 878 N N . ASN A 1 107 ? 21.265 19.049 -55.455 1.00 94.88 107 ASN A N 1
ATOM 879 C CA . ASN A 1 107 ? 20.473 17.830 -55.267 1.00 94.88 107 ASN A CA 1
ATOM 880 C C . ASN A 1 107 ? 20.880 16.713 -56.251 1.00 94.88 107 ASN A C 1
ATOM 882 O O . ASN A 1 107 ? 20.974 15.538 -55.866 1.00 94.88 107 ASN A O 1
ATOM 886 N N . ALA A 1 108 ? 21.204 17.061 -57.501 1.00 95.00 108 ALA A N 1
ATOM 887 C CA . ALA A 1 108 ? 21.760 16.115 -58.468 1.00 95.00 108 ALA A CA 1
ATOM 888 C C . ALA A 1 108 ? 23.145 15.601 -58.029 1.00 95.00 108 ALA A C 1
ATOM 890 O O . ALA A 1 108 ? 23.399 14.395 -58.085 1.00 95.00 108 ALA A O 1
ATOM 891 N N . GLN A 1 109 ? 24.018 16.477 -57.518 1.00 97.19 109 GLN A N 1
ATOM 892 C CA . GLN A 1 109 ? 25.326 16.082 -56.980 1.00 97.19 109 GLN A CA 1
ATOM 893 C C . GLN A 1 109 ? 25.199 15.149 -55.774 1.00 97.19 109 GLN A C 1
ATOM 895 O O . GLN A 1 109 ? 25.889 14.132 -55.729 1.00 97.19 109 GLN A O 1
ATOM 900 N N . ILE A 1 110 ? 24.274 15.418 -54.847 1.00 97.44 110 ILE A N 1
ATOM 901 C CA . ILE A 1 110 ? 23.976 14.514 -53.725 1.00 97.44 110 ILE A CA 1
ATOM 902 C C . ILE A 1 110 ? 23.622 13.119 -54.246 1.00 97.44 110 ILE A C 1
ATOM 904 O O . ILE A 1 110 ? 24.168 12.126 -53.767 1.00 97.44 110 ILE A O 1
ATOM 908 N N . SER A 1 111 ? 22.770 13.034 -55.269 1.00 96.19 111 SER A N 1
ATOM 909 C CA . SER A 1 111 ? 22.395 11.756 -55.886 1.00 96.19 111 SER A CA 1
ATOM 910 C C . SER A 1 111 ? 23.602 11.027 -56.487 1.00 96.19 111 SER A C 1
ATOM 912 O O . SER A 1 111 ? 23.739 9.813 -56.325 1.00 96.19 111 SER A O 1
ATOM 914 N N . VAL A 1 112 ? 24.513 11.754 -57.144 1.00 96.56 112 VAL A N 1
ATOM 915 C CA . VAL A 1 112 ? 25.770 11.196 -57.669 1.00 96.56 112 VAL A CA 1
ATOM 916 C C . VAL A 1 112 ? 26.670 10.699 -56.535 1.00 96.56 112 VAL A C 1
ATOM 918 O O . VAL A 1 112 ? 27.202 9.591 -56.623 1.00 96.56 112 VAL A O 1
ATOM 921 N N . TRP A 1 113 ? 26.828 11.475 -55.461 1.00 97.94 113 TRP A N 1
ATOM 922 C CA . TRP A 1 113 ? 27.642 11.095 -54.305 1.00 97.94 113 TRP A CA 1
ATOM 923 C C . TRP A 1 113 ? 27.097 9.853 -53.598 1.00 97.94 113 TRP A C 1
ATOM 925 O O . TRP A 1 113 ? 27.878 8.967 -53.254 1.00 97.94 113 TRP A O 1
ATOM 935 N N . LEU A 1 114 ? 25.773 9.746 -53.444 1.00 96.31 114 LEU A N 1
ATOM 936 C CA . LEU A 1 114 ? 25.116 8.566 -52.876 1.00 96.31 114 LEU A CA 1
ATOM 937 C C . LEU A 1 114 ? 25.353 7.321 -53.740 1.00 96.31 114 LEU A C 1
ATOM 939 O O . LEU A 1 114 ? 25.786 6.299 -53.213 1.00 96.31 114 LEU A O 1
ATOM 943 N N . LYS A 1 115 ? 25.151 7.417 -55.065 1.00 95.19 115 LYS A N 1
ATOM 944 C CA . LYS A 1 115 ? 25.379 6.305 -56.012 1.00 95.19 115 LYS A CA 1
ATOM 945 C C . LYS A 1 115 ? 26.827 5.823 -56.018 1.00 95.19 115 LYS A C 1
ATOM 947 O O . LYS A 1 115 ? 27.080 4.630 -56.118 1.00 95.19 115 LYS A O 1
ATOM 952 N N . LYS A 1 116 ? 27.780 6.750 -55.896 1.00 96.56 116 LYS A N 1
ATOM 953 C CA . LYS A 1 116 ? 29.213 6.433 -55.834 1.00 96.56 116 LYS A CA 1
ATOM 954 C C . LYS A 1 116 ? 29.694 6.053 -54.433 1.00 96.56 116 LYS A C 1
ATOM 956 O O . LYS A 1 116 ? 30.897 5.920 -54.233 1.00 96.56 116 LYS A O 1
ATOM 961 N N . ASN A 1 117 ? 28.783 5.887 -53.471 1.00 94.00 117 ASN A N 1
ATOM 962 C CA . ASN A 1 117 ? 29.106 5.484 -52.106 1.00 94.00 117 ASN A CA 1
ATOM 963 C C . ASN A 1 117 ? 30.130 6.414 -51.421 1.00 94.00 117 ASN A C 1
ATOM 965 O O . ASN A 1 117 ? 30.954 5.958 -50.628 1.00 94.00 117 ASN A O 1
ATOM 969 N N . MET A 1 118 ? 30.103 7.711 -51.748 1.00 96.88 118 MET A N 1
ATOM 970 C CA . MET A 1 118 ? 31.074 8.684 -51.240 1.00 96.88 118 MET A CA 1
ATOM 971 C C . MET A 1 118 ? 30.987 8.807 -49.713 1.00 96.88 118 MET A C 1
ATOM 973 O O . MET A 1 118 ? 29.906 8.690 -49.129 1.00 96.88 118 MET A O 1
ATOM 977 N N . SER A 1 119 ? 32.124 9.040 -49.049 1.00 94.25 119 SER A N 1
ATOM 978 C CA . SER A 1 119 ? 32.149 9.232 -47.594 1.00 94.25 119 SER A CA 1
ATOM 979 C C . SER A 1 119 ? 31.586 10.599 -47.200 1.00 94.25 119 SER A C 1
ATOM 981 O O . SER A 1 119 ? 31.581 11.542 -47.997 1.00 94.25 119 SER A O 1
ATOM 983 N N . LYS A 1 120 ? 31.132 10.734 -45.948 1.00 94.25 120 LYS A N 1
ATOM 984 C CA . LYS A 1 120 ? 30.663 12.031 -45.442 1.00 94.25 120 LYS A CA 1
ATOM 985 C C . LYS A 1 120 ? 31.798 13.062 -45.436 1.00 94.25 120 LYS A C 1
ATOM 987 O O . LYS A 1 120 ? 31.544 14.214 -45.749 1.00 94.25 120 LYS A O 1
ATOM 992 N N . GLU A 1 121 ? 33.039 12.649 -45.162 1.00 94.12 121 GLU A N 1
ATOM 993 C CA . GLU A 1 121 ? 34.218 13.521 -45.147 1.00 94.12 121 GLU A CA 1
ATOM 994 C C . GLU A 1 121 ? 34.484 14.079 -46.543 1.00 94.12 121 GLU A C 1
ATOM 996 O O . GLU A 1 121 ? 34.721 15.273 -46.696 1.00 94.12 121 GLU A O 1
ATOM 1001 N N . TYR A 1 122 ? 34.370 13.234 -47.573 1.00 96.38 122 TYR A N 1
ATOM 1002 C CA . TYR A 1 122 ? 34.488 13.671 -48.959 1.00 96.38 122 TYR A CA 1
ATOM 1003 C C . TYR A 1 122 ? 33.429 14.724 -49.298 1.00 96.38 122 TYR A C 1
ATOM 1005 O O . TYR A 1 122 ? 33.752 15.762 -49.871 1.00 96.38 122 TYR A O 1
ATOM 1013 N N . VAL A 1 123 ? 32.171 14.481 -48.920 1.00 96.12 123 VAL A N 1
ATOM 1014 C CA . VAL A 1 123 ? 31.075 15.425 -49.177 1.00 96.12 123 VAL A CA 1
ATOM 1015 C C . VAL A 1 123 ? 31.258 16.722 -48.387 1.00 96.12 123 VAL A C 1
ATOM 1017 O O . VAL A 1 123 ? 31.050 17.793 -48.948 1.00 96.12 123 VAL A O 1
ATOM 1020 N N . MET A 1 124 ? 31.715 16.660 -47.132 1.00 94.75 124 MET A N 1
ATOM 1021 C CA . MET A 1 124 ? 32.054 17.853 -46.346 1.00 94.75 124 MET A CA 1
ATOM 1022 C C . MET A 1 124 ? 33.124 18.696 -47.041 1.00 94.75 124 MET A C 1
ATOM 1024 O O . MET A 1 124 ? 32.905 19.893 -47.211 1.00 94.75 124 MET A O 1
ATOM 1028 N N . ILE A 1 125 ? 34.207 18.066 -47.516 1.00 95.88 125 ILE A N 1
ATOM 1029 C CA . ILE A 1 125 ? 35.283 18.732 -48.269 1.00 95.88 125 ILE A CA 1
ATOM 1030 C C . ILE A 1 125 ? 34.744 19.366 -49.556 1.00 95.88 125 ILE A C 1
ATOM 1032 O O . ILE A 1 125 ? 35.055 20.509 -49.883 1.00 95.88 125 ILE A O 1
ATOM 1036 N N . LYS A 1 126 ? 33.899 18.646 -50.304 1.00 96.94 126 LYS A N 1
ATOM 1037 C CA . LYS A 1 126 ? 33.301 19.172 -51.543 1.00 96.94 126 LYS A CA 1
ATOM 1038 C C . LYS A 1 126 ? 32.336 20.329 -51.312 1.00 96.94 126 LYS A C 1
ATOM 1040 O O . LYS A 1 126 ? 32.153 21.140 -52.216 1.00 96.94 126 LYS A O 1
ATOM 1045 N N . LEU A 1 127 ? 31.745 20.416 -50.127 1.00 95.69 127 LEU A N 1
ATOM 1046 C CA . LEU A 1 127 ? 30.859 21.504 -49.728 1.00 95.69 127 LEU A CA 1
ATOM 1047 C C . LEU A 1 127 ? 31.595 22.659 -49.028 1.00 95.69 127 LEU A C 1
ATOM 1049 O O . LEU A 1 127 ? 30.951 23.662 -48.707 1.00 95.69 127 LEU A O 1
ATOM 1053 N N . GLY A 1 128 ? 32.910 22.538 -48.802 1.00 95.31 128 GLY A N 1
ATOM 1054 C CA . GLY A 1 128 ? 33.723 23.529 -48.094 1.00 95.31 128 GLY A CA 1
ATOM 1055 C C . GLY A 1 128 ? 33.392 23.641 -46.602 1.00 95.31 128 GLY A C 1
ATOM 1056 O O . GLY A 1 128 ? 33.595 24.699 -46.008 1.00 95.31 128 GLY A O 1
ATOM 1057 N N . LEU A 1 129 ? 32.811 22.594 -46.008 1.00 93.50 129 LEU A N 1
ATOM 1058 C CA . LEU A 1 129 ? 32.364 22.585 -44.610 1.00 93.50 129 LEU A CA 1
ATOM 1059 C C . LEU A 1 129 ? 33.473 22.180 -43.633 1.00 93.50 129 LEU A C 1
ATOM 1061 O O . LEU A 1 129 ? 33.372 22.465 -42.447 1.00 93.50 129 LEU A O 1
ATOM 1065 N N . GLU A 1 130 ? 34.531 21.534 -44.115 1.00 94.75 130 GLU A N 1
ATOM 1066 C CA . GLU A 1 130 ? 35.672 21.052 -43.330 1.00 94.75 130 GLU A CA 1
ATOM 1067 C C . GLU A 1 130 ? 36.518 22.174 -42.718 1.00 94.75 130 GLU A C 1
ATOM 1069 O O . GLU A 1 130 ? 37.249 21.946 -41.759 1.00 94.75 130 GLU A O 1
ATOM 1074 N N . LYS A 1 131 ? 36.436 23.383 -43.286 1.00 92.31 131 LYS A N 1
ATOM 1075 C CA . LYS A 1 131 ? 37.173 24.569 -42.821 1.00 92.31 131 LYS A CA 1
ATOM 1076 C C . LYS A 1 131 ? 36.404 25.376 -41.775 1.00 92.31 131 LYS A C 1
ATOM 1078 O O . LYS A 1 131 ? 36.940 26.353 -41.259 1.00 92.31 131 LYS A O 1
ATOM 1083 N N . LEU A 1 132 ? 35.149 25.015 -41.508 1.00 89.62 132 LEU A N 1
ATOM 1084 C CA . LEU A 1 132 ? 34.296 25.708 -40.550 1.00 89.62 132 LEU A CA 1
ATOM 1085 C C . LEU A 1 132 ? 34.466 25.088 -39.165 1.00 89.62 132 LEU A C 1
ATOM 1087 O O . LEU A 1 132 ? 34.584 23.871 -39.036 1.00 89.62 132 LEU A O 1
ATOM 1091 N N . ALA A 1 133 ? 34.437 25.920 -38.125 1.00 87.81 133 ALA A N 1
ATOM 1092 C CA . ALA A 1 133 ? 34.309 25.413 -36.767 1.00 87.81 133 ALA A CA 1
ATOM 1093 C C . ALA A 1 133 ? 32.951 24.709 -36.601 1.00 87.81 133 ALA A C 1
ATOM 1095 O O . ALA A 1 133 ? 31.961 25.107 -37.221 1.00 87.81 133 ALA A O 1
ATOM 1096 N N . ASP A 1 134 ? 32.878 23.702 -35.726 1.00 83.88 134 ASP A N 1
ATOM 1097 C CA . ASP A 1 134 ? 31.649 22.926 -35.490 1.00 83.88 134 ASP A CA 1
ATOM 1098 C C . ASP A 1 134 ? 30.437 23.811 -35.149 1.00 83.88 134 ASP A C 1
ATOM 1100 O O . ASP A 1 134 ? 29.311 23.499 -35.534 1.00 83.88 134 ASP A O 1
ATOM 1104 N N . ALA A 1 135 ? 30.668 24.940 -34.466 1.00 86.12 135 ALA A N 1
ATOM 1105 C CA . ALA A 1 135 ? 29.633 25.911 -34.110 1.00 86.12 135 ALA A CA 1
ATOM 1106 C C . ALA A 1 135 ? 29.130 26.754 -35.301 1.00 86.12 135 ALA A C 1
ATOM 1108 O O . ALA A 1 135 ? 27.979 27.189 -35.292 1.00 86.12 135 ALA A O 1
ATOM 1109 N N . ASP A 1 136 ? 29.960 26.961 -36.327 1.00 89.62 136 ASP A N 1
ATOM 1110 C CA . ASP A 1 136 ? 29.645 27.791 -37.499 1.00 89.62 136 ASP A CA 1
ATOM 1111 C C . ASP A 1 136 ? 29.086 26.972 -38.664 1.00 89.62 136 ASP A C 1
ATOM 1113 O O . ASP A 1 136 ? 28.355 27.490 -39.510 1.00 89.62 136 ASP A O 1
ATOM 1117 N N . MET A 1 137 ? 29.395 25.673 -38.695 1.00 90.12 137 MET A N 1
ATOM 1118 C CA . MET A 1 137 ? 28.938 24.743 -39.724 1.00 90.12 137 MET A CA 1
ATOM 1119 C C . MET A 1 137 ? 27.418 24.797 -39.979 1.00 90.12 137 MET A C 1
ATOM 1121 O O . MET A 1 137 ? 27.043 24.864 -41.151 1.00 90.12 137 MET A O 1
ATOM 1125 N N . PRO A 1 138 ? 26.531 24.845 -38.959 1.00 91.81 138 PRO A N 1
ATOM 1126 C CA . PRO A 1 138 ? 25.083 24.879 -39.175 1.00 91.81 138 PRO A CA 1
ATOM 1127 C C . PRO A 1 138 ? 24.592 26.151 -39.878 1.00 91.81 138 PRO A C 1
ATOM 1129 O O . PRO A 1 138 ? 23.524 26.134 -40.486 1.00 91.81 138 PRO A O 1
ATOM 1132 N N . ASN A 1 139 ? 25.367 27.240 -39.809 1.00 92.56 139 ASN A N 1
ATOM 1133 C CA . ASN A 1 139 ? 25.032 28.532 -40.411 1.00 92.56 139 ASN A CA 1
ATOM 1134 C C . ASN A 1 139 ? 25.463 28.628 -41.884 1.00 92.56 139 ASN A C 1
ATOM 1136 O O . ASN A 1 139 ? 25.105 29.584 -42.571 1.00 92.56 139 ASN A O 1
ATOM 1140 N N . SER A 1 140 ? 26.223 27.651 -42.392 1.00 94.38 140 SER A N 1
ATOM 1141 C CA . SER A 1 140 ? 26.621 27.620 -43.798 1.00 94.38 140 SER A CA 1
ATOM 1142 C C . SER A 1 140 ? 25.427 27.294 -44.705 1.00 94.38 140 SER A C 1
ATOM 1144 O O . SER A 1 140 ? 24.735 26.298 -44.469 1.00 94.38 140 SER A O 1
ATOM 1146 N N . PRO A 1 141 ? 25.213 28.026 -45.817 1.00 93.31 141 PRO A N 1
ATOM 1147 C CA . PRO A 1 141 ? 24.159 27.702 -46.781 1.00 93.31 141 PRO A CA 1
ATOM 1148 C C . PRO A 1 141 ? 24.350 26.322 -47.429 1.00 93.31 141 PRO A C 1
ATOM 1150 O O . PRO A 1 141 ? 23.383 25.734 -47.914 1.00 93.31 141 PRO A O 1
ATOM 1153 N N . ASN A 1 142 ? 25.572 25.774 -47.398 1.00 94.81 142 ASN A N 1
ATOM 1154 C CA . ASN A 1 142 ? 25.875 24.441 -47.917 1.00 94.81 142 ASN A CA 1
ATOM 1155 C C . ASN A 1 142 ? 25.542 23.317 -46.926 1.00 94.81 142 ASN A C 1
ATOM 1157 O O . ASN A 1 142 ? 25.430 22.153 -47.320 1.00 94.81 142 ASN A O 1
ATOM 1161 N N . PHE A 1 143 ? 25.342 23.644 -45.647 1.00 95.19 143 PHE A N 1
ATOM 1162 C CA . PHE A 1 143 ? 25.061 22.656 -44.610 1.00 95.19 143 PHE A CA 1
ATOM 1163 C C . PHE A 1 143 ? 23.736 21.921 -44.833 1.00 95.19 143 PHE A C 1
ATOM 1165 O O . PHE A 1 143 ? 23.628 20.731 -44.528 1.00 95.19 143 PHE A O 1
ATOM 1172 N N . ARG A 1 144 ? 22.739 22.578 -45.443 1.00 95.56 144 ARG A N 1
ATOM 1173 C CA . ARG A 1 144 ? 21.474 21.922 -45.818 1.00 95.56 144 ARG A CA 1
ATOM 1174 C C . ARG A 1 144 ? 21.686 20.779 -46.815 1.00 95.56 144 ARG A C 1
ATOM 1176 O O . ARG A 1 144 ? 21.056 19.738 -46.676 1.00 95.56 144 ARG A O 1
ATOM 1183 N N . TYR A 1 145 ? 22.619 20.916 -47.760 1.00 95.94 145 TYR A N 1
ATOM 1184 C CA . TYR A 1 145 ? 22.938 19.856 -48.725 1.00 95.94 145 TYR A CA 1
ATOM 1185 C C . TYR A 1 145 ? 23.685 18.702 -48.079 1.00 95.94 145 TYR A C 1
ATOM 1187 O O . TYR A 1 145 ? 23.394 17.543 -48.366 1.00 95.94 145 TYR A O 1
ATOM 1195 N N . TYR A 1 146 ? 24.602 19.006 -47.160 1.00 96.19 146 TYR A N 1
ATOM 1196 C CA . TYR A 1 146 ? 25.251 17.980 -46.354 1.00 96.19 146 TYR A CA 1
ATOM 1197 C C . TYR A 1 146 ? 24.233 17.212 -45.504 1.00 96.19 146 TYR A C 1
ATOM 1199 O O . TYR A 1 146 ? 24.227 15.983 -45.492 1.00 96.19 146 TYR A O 1
ATOM 1207 N N . THR A 1 147 ? 23.309 17.928 -44.863 1.00 95.12 147 THR A N 1
ATOM 1208 C CA . THR A 1 147 ? 22.215 17.334 -44.087 1.00 95.12 147 THR A CA 1
ATOM 1209 C C . THR A 1 147 ? 21.331 16.454 -44.971 1.00 95.12 147 THR A C 1
ATOM 1211 O O . THR A 1 147 ? 21.046 15.318 -44.600 1.00 95.12 147 THR A O 1
ATOM 1214 N N . ASN A 1 148 ? 20.959 16.924 -46.167 1.00 95.75 148 ASN A N 1
ATOM 1215 C CA . ASN A 1 148 ? 20.201 16.140 -47.143 1.00 95.75 148 ASN A CA 1
ATOM 1216 C C . ASN A 1 148 ? 20.957 14.875 -47.563 1.00 95.75 148 ASN A C 1
ATOM 1218 O O . ASN A 1 148 ? 20.364 13.797 -47.582 1.00 95.75 148 ASN A O 1
ATOM 1222 N N . PHE A 1 149 ? 22.256 14.979 -47.854 1.00 96.81 149 PHE A N 1
ATOM 1223 C CA . PHE A 1 149 ? 23.103 13.823 -48.147 1.00 96.81 149 PHE A CA 1
ATOM 1224 C C . PHE A 1 149 ? 23.084 12.815 -46.991 1.00 96.81 149 PHE A C 1
ATOM 1226 O O . PHE A 1 149 ? 22.821 11.635 -47.218 1.00 96.81 149 PHE A O 1
ATOM 1233 N N . VAL A 1 150 ? 23.275 13.273 -45.750 1.00 95.75 150 VAL A N 1
ATOM 1234 C CA . VAL A 1 150 ? 23.253 12.416 -44.557 1.00 95.75 150 VAL A CA 1
ATOM 1235 C C . VAL A 1 150 ? 21.890 11.746 -44.354 1.00 95.75 150 VAL A C 1
ATOM 1237 O O . VAL A 1 150 ? 21.853 10.554 -44.070 1.00 95.75 150 VAL A O 1
ATOM 1240 N N . ILE A 1 151 ? 20.774 12.459 -44.543 1.00 95.75 151 ILE A N 1
ATOM 1241 C CA . ILE A 1 151 ? 19.418 11.887 -44.436 1.00 95.75 151 ILE A CA 1
ATOM 1242 C C . ILE A 1 151 ? 19.229 10.741 -45.435 1.00 95.75 151 ILE A C 1
ATOM 1244 O O . ILE A 1 151 ? 18.841 9.640 -45.045 1.00 95.75 151 ILE A O 1
ATOM 1248 N N . HIS A 1 152 ? 19.540 10.967 -46.714 1.00 95.56 152 HIS A N 1
ATOM 1249 C CA . HIS A 1 152 ? 19.418 9.921 -47.733 1.00 95.56 152 HIS A CA 1
ATOM 1250 C C . HIS A 1 152 ? 20.347 8.746 -47.440 1.00 95.56 152 HIS A C 1
ATOM 1252 O O . HIS A 1 152 ? 19.977 7.589 -47.631 1.00 95.56 152 HIS A O 1
ATOM 1258 N N . ARG A 1 153 ? 21.545 9.035 -46.933 1.00 95.50 153 ARG A N 1
ATOM 1259 C CA . ARG A 1 153 ? 22.518 8.015 -46.574 1.00 95.50 153 ARG A CA 1
ATOM 1260 C C . ARG A 1 153 ? 22.047 7.143 -45.412 1.00 95.50 153 ARG A C 1
ATOM 1262 O O . ARG A 1 153 ? 22.195 5.930 -45.483 1.00 95.50 153 ARG A O 1
ATOM 1269 N N . ILE A 1 154 ? 21.436 7.743 -44.393 1.00 95.00 154 ILE A N 1
ATOM 1270 C CA . ILE A 1 154 ? 20.812 7.030 -43.274 1.00 95.00 154 ILE A CA 1
ATOM 1271 C C . ILE A 1 154 ? 19.686 6.113 -43.769 1.00 95.00 154 ILE A C 1
ATOM 1273 O O . ILE A 1 154 ? 19.616 4.973 -43.326 1.00 95.00 154 ILE A O 1
ATOM 1277 N N . ASN A 1 155 ? 18.858 6.557 -44.721 1.00 93.00 155 ASN A N 1
ATOM 1278 C CA . ASN A 1 155 ? 17.803 5.712 -45.298 1.00 93.00 155 ASN A CA 1
ATOM 1279 C C . ASN A 1 155 ? 18.378 4.503 -46.061 1.00 93.00 155 ASN A C 1
ATOM 1281 O O . ASN A 1 155 ? 17.845 3.399 -45.971 1.00 93.00 155 ASN A O 1
ATOM 1285 N N . ILE A 1 156 ? 19.485 4.690 -46.791 1.00 93.75 156 ILE A N 1
ATOM 1286 C CA . ILE A 1 156 ? 20.204 3.580 -47.437 1.00 93.75 156 ILE A CA 1
ATOM 1287 C C . ILE A 1 156 ? 20.740 2.620 -46.369 1.00 93.75 156 ILE A C 1
ATOM 1289 O O . ILE A 1 156 ? 20.487 1.422 -46.441 1.00 93.75 156 ILE A O 1
ATOM 1293 N N . TRP A 1 157 ? 21.400 3.135 -45.331 1.00 95.25 157 TRP A N 1
ATOM 1294 C CA . TRP A 1 157 ? 21.913 2.321 -44.226 1.00 95.25 157 TRP A CA 1
ATOM 1295 C C . TRP A 1 157 ? 20.818 1.565 -43.468 1.00 95.25 157 TRP A C 1
ATOM 1297 O O . TRP A 1 157 ? 21.035 0.431 -43.048 1.00 95.25 157 TRP A O 1
ATOM 1307 N N . GLU A 1 158 ? 19.630 2.152 -43.332 1.00 92.50 158 GLU A N 1
ATOM 1308 C CA . GLU A 1 158 ? 18.449 1.465 -42.813 1.00 92.50 158 GLU A CA 1
ATOM 1309 C C . GLU A 1 158 ? 18.072 0.262 -43.684 1.00 92.50 158 GLU A C 1
ATOM 1311 O O . GLU A 1 158 ? 17.849 -0.825 -43.151 1.00 92.50 158 GLU A O 1
ATOM 1316 N N . SER A 1 159 ? 18.054 0.429 -45.011 1.00 92.00 159 SER A N 1
ATOM 1317 C CA . SER A 1 159 ? 17.768 -0.666 -45.949 1.00 92.00 159 SER A CA 1
ATOM 1318 C C . SER A 1 159 ? 18.857 -1.745 -45.982 1.00 92.00 159 SER A C 1
ATOM 1320 O O . SER A 1 159 ? 18.554 -2.918 -46.180 1.00 92.00 159 SER A O 1
ATOM 1322 N N . GLU A 1 160 ? 20.108 -1.365 -45.716 1.00 94.69 160 GLU A N 1
ATOM 1323 C CA . GLU A 1 160 ? 21.253 -2.274 -45.576 1.00 94.69 160 GLU A CA 1
ATOM 1324 C C . GLU A 1 160 ? 21.281 -2.986 -44.208 1.00 94.69 160 GLU A C 1
ATOM 1326 O O . GLU A 1 160 ? 22.101 -3.875 -43.985 1.00 94.69 160 GLU A O 1
ATOM 1331 N N . GLY A 1 161 ? 20.387 -2.621 -43.282 1.00 93.69 161 GLY A N 1
ATOM 1332 C CA . GLY A 1 161 ? 20.271 -3.259 -41.972 1.00 93.69 161 GLY A CA 1
ATOM 1333 C C . GLY A 1 161 ? 21.341 -2.837 -40.965 1.00 93.69 161 GLY A C 1
ATOM 1334 O O . GLY A 1 161 ? 21.575 -3.568 -39.996 1.00 93.69 161 GLY A O 1
ATOM 1335 N N . LEU A 1 162 ? 21.978 -1.676 -41.164 1.00 96.62 162 LEU A N 1
ATOM 1336 C CA . LEU A 1 162 ? 22.936 -1.142 -40.199 1.00 96.62 162 LEU A CA 1
ATOM 1337 C C . LEU A 1 162 ? 22.255 -0.853 -38.862 1.00 96.62 162 LEU A C 1
ATOM 1339 O O . LEU A 1 162 ? 21.090 -0.465 -38.773 1.00 96.62 162 LEU A O 1
ATOM 1343 N N . THR A 1 163 ? 23.021 -1.018 -37.796 1.00 96.25 163 THR A N 1
ATOM 1344 C CA . THR A 1 163 ? 22.594 -0.735 -36.432 1.00 96.25 163 THR A CA 1
ATOM 1345 C C . THR A 1 163 ? 22.825 0.734 -36.054 1.00 96.25 163 THR A C 1
ATOM 1347 O O . THR A 1 163 ? 23.684 1.400 -36.637 1.00 96.25 163 THR A O 1
ATOM 1350 N N . PRO A 1 164 ? 22.128 1.264 -35.030 1.00 96.88 164 PRO A N 1
ATOM 1351 C CA . PRO A 1 164 ? 22.411 2.597 -34.497 1.00 96.88 164 PRO A CA 1
ATOM 1352 C C . PRO A 1 164 ? 23.870 2.791 -34.082 1.00 96.88 164 PRO A C 1
ATOM 1354 O O . PRO A 1 164 ? 24.442 3.830 -34.384 1.00 96.88 164 PRO A O 1
ATOM 1357 N N . CYS A 1 165 ? 24.522 1.783 -33.495 1.00 94.94 165 CYS A N 1
ATOM 1358 C CA . CYS A 1 165 ? 25.945 1.879 -33.161 1.00 94.94 165 CYS A CA 1
ATOM 1359 C C . CYS A 1 165 ? 26.819 2.096 -34.413 1.00 94.94 165 CYS A C 1
ATOM 1361 O O . CYS A 1 165 ? 27.648 3.004 -34.447 1.00 94.94 165 CYS A O 1
ATOM 1363 N N . GLU A 1 166 ? 26.588 1.327 -35.480 1.00 96.12 166 GLU A N 1
ATOM 1364 C CA . GLU A 1 166 ? 27.345 1.452 -36.735 1.00 96.12 166 GLU A CA 1
ATOM 1365 C C . GLU A 1 166 ? 27.082 2.784 -37.441 1.00 96.12 166 GLU A C 1
ATOM 1367 O O . GLU A 1 166 ? 28.017 3.418 -37.933 1.00 96.12 166 GLU A O 1
ATOM 1372 N N . VAL A 1 167 ? 25.825 3.239 -37.468 1.00 96.19 167 VAL A N 1
ATOM 1373 C CA . VAL A 1 167 ? 25.467 4.548 -38.029 1.00 96.19 167 VAL A CA 1
ATOM 1374 C C . VAL A 1 167 ? 26.101 5.674 -37.213 1.00 96.19 167 VAL A C 1
ATOM 1376 O O . VAL A 1 167 ? 26.643 6.606 -37.799 1.00 96.19 167 VAL A O 1
ATOM 1379 N N . MET A 1 168 ? 26.120 5.575 -35.882 1.00 95.69 168 MET A N 1
ATOM 1380 C CA . MET A 1 168 ? 26.770 6.550 -35.003 1.00 95.69 168 MET A CA 1
ATOM 1381 C C . MET A 1 168 ? 28.270 6.679 -35.316 1.00 95.69 168 MET A C 1
ATOM 1383 O O . MET A 1 168 ? 28.753 7.798 -35.488 1.00 95.69 168 MET A O 1
ATOM 1387 N N . VAL A 1 169 ? 28.979 5.555 -35.492 1.00 94.69 169 VAL A N 1
ATOM 1388 C CA . VAL A 1 169 ? 30.403 5.526 -35.887 1.00 94.69 169 VAL A CA 1
ATOM 1389 C C . VAL A 1 169 ? 30.609 6.094 -37.292 1.00 94.69 169 VAL A C 1
ATOM 1391 O O . VAL A 1 169 ? 31.477 6.942 -37.500 1.00 94.69 169 VAL A O 1
ATOM 1394 N N . LYS A 1 170 ? 29.782 5.703 -38.273 1.00 94.69 170 LYS A N 1
ATOM 1395 C CA . LYS A 1 170 ? 29.865 6.253 -39.639 1.00 94.69 170 LYS A CA 1
ATOM 1396 C C . LYS A 1 170 ? 29.602 7.759 -39.667 1.00 94.69 170 LYS A C 1
ATOM 1398 O O . LYS A 1 170 ? 30.233 8.478 -40.436 1.00 94.69 170 LYS A O 1
ATOM 1403 N N . LEU A 1 171 ? 28.722 8.255 -38.800 1.00 93.88 171 LEU A N 1
ATOM 1404 C CA . LEU A 1 171 ? 28.459 9.681 -38.613 1.00 93.88 171 LEU A CA 1
ATOM 1405 C C . LEU A 1 171 ? 29.486 10.373 -37.709 1.00 93.88 171 LEU A C 1
ATOM 1407 O O . LEU A 1 171 ? 29.512 11.601 -37.675 1.00 93.88 171 LEU A O 1
ATOM 1411 N N . GLY A 1 172 ? 30.436 9.636 -37.119 1.00 92.88 172 GLY A N 1
ATOM 1412 C CA . GLY A 1 172 ? 31.501 10.165 -36.252 1.00 92.88 172 GLY A CA 1
ATOM 1413 C C . GLY A 1 172 ? 30.970 10.790 -34.967 1.00 92.88 172 GLY A C 1
ATOM 1414 O O . GLY A 1 172 ? 31.600 11.679 -34.403 1.00 92.88 172 GLY A O 1
ATOM 1415 N N . LEU A 1 173 ? 29.779 10.366 -34.555 1.00 93.31 173 LEU A N 1
ATOM 1416 C CA . LEU A 1 173 ? 29.089 10.855 -33.370 1.00 93.31 173 LEU A CA 1
ATOM 1417 C C . LEU A 1 173 ? 29.555 10.124 -32.099 1.00 93.31 173 LEU A C 1
ATOM 1419 O O . LEU A 1 173 ? 29.365 10.627 -30.998 1.00 93.31 173 LEU A O 1
ATOM 1423 N N . ASP A 1 174 ? 30.192 8.963 -32.251 1.00 94.00 174 ASP A N 1
ATOM 1424 C CA . ASP A 1 174 ? 30.704 8.097 -31.183 1.00 94.00 174 ASP A CA 1
ATOM 1425 C C . ASP A 1 174 ? 31.842 8.728 -30.365 1.00 94.00 174 ASP A C 1
ATOM 1427 O O . ASP A 1 174 ? 32.082 8.337 -29.226 1.00 94.00 174 ASP A O 1
ATOM 1431 N N . LYS A 1 175 ? 32.531 9.720 -30.938 1.00 92.69 175 LYS A N 1
ATOM 1432 C CA . LYS A 1 175 ? 33.659 10.425 -30.309 1.00 92.69 175 LYS A CA 1
ATOM 1433 C C . LYS A 1 175 ? 33.240 11.670 -29.526 1.00 92.69 175 LYS A C 1
ATOM 1435 O O . LYS A 1 175 ? 34.090 12.326 -28.927 1.00 92.69 175 LYS A O 1
ATOM 1440 N N . LEU A 1 176 ? 31.960 12.032 -29.570 1.00 91.31 176 LEU A N 1
ATOM 1441 C CA . LEU A 1 176 ? 31.446 13.240 -28.935 1.00 91.31 176 LEU A CA 1
ATOM 1442 C C . LEU A 1 176 ? 31.092 12.971 -27.468 1.00 91.31 176 LEU A C 1
ATOM 1444 O O . LEU A 1 176 ? 30.599 11.900 -27.118 1.00 91.31 176 LEU A O 1
ATOM 1448 N N . SER A 1 177 ? 31.299 13.969 -26.605 1.00 91.06 177 SER A N 1
ATOM 1449 C CA . SER A 1 177 ? 30.699 13.961 -25.266 1.00 91.06 177 SER A CA 1
ATOM 1450 C C . SER A 1 177 ? 29.171 13.972 -25.375 1.00 91.06 177 SER A C 1
ATOM 1452 O O . SER A 1 177 ? 28.629 14.387 -26.395 1.00 91.06 177 SER A O 1
ATOM 1454 N N . GLU A 1 178 ? 28.443 13.574 -24.328 1.00 89.69 178 GLU A N 1
ATOM 1455 C CA . GLU A 1 178 ? 26.972 13.521 -24.380 1.00 89.69 178 GLU A CA 1
ATOM 1456 C C . GLU A 1 178 ? 26.334 14.873 -24.764 1.00 89.69 178 GLU A C 1
ATOM 1458 O O . GLU A 1 178 ? 25.402 14.926 -25.571 1.00 89.69 178 GLU A O 1
ATOM 1463 N N . SER A 1 179 ? 26.853 15.982 -24.225 1.00 90.19 179 SER A N 1
ATOM 1464 C CA . SER A 1 179 ? 26.366 17.327 -24.549 1.00 90.19 179 SER A CA 1
ATOM 1465 C C . SER A 1 179 ? 26.671 17.719 -25.996 1.00 90.19 179 SER A C 1
ATOM 1467 O O . SER A 1 179 ? 25.789 18.236 -26.680 1.00 90.19 179 SER A O 1
ATOM 1469 N N . ALA A 1 180 ? 27.879 17.424 -26.490 1.00 91.44 180 ALA A N 1
ATOM 1470 C CA . ALA A 1 180 ? 28.262 17.680 -27.878 1.00 91.44 180 ALA A CA 1
ATOM 1471 C C . ALA A 1 180 ? 27.492 16.784 -28.861 1.00 91.44 180 ALA A C 1
ATOM 1473 O O . ALA A 1 180 ? 27.093 17.238 -29.930 1.00 91.44 180 ALA A O 1
ATOM 1474 N N . PHE A 1 181 ? 27.222 15.536 -28.477 1.00 92.00 181 PHE A N 1
ATOM 1475 C CA . PHE A 1 181 ? 26.421 14.586 -29.238 1.00 92.00 181 PHE A CA 1
ATOM 1476 C C . PHE A 1 181 ? 25.001 15.114 -29.453 1.00 92.00 181 PHE A C 1
ATOM 1478 O O . PHE A 1 181 ? 24.553 15.195 -30.593 1.00 92.00 181 PHE A O 1
ATOM 1485 N N . LYS A 1 182 ? 24.319 15.553 -28.386 1.00 92.44 182 LYS A N 1
ATOM 1486 C CA . LYS A 1 182 ? 22.952 16.101 -28.469 1.00 92.44 182 LYS A CA 1
ATOM 1487 C C . LYS A 1 182 ? 22.883 17.454 -29.183 1.00 92.44 182 LYS A C 1
ATOM 1489 O O . LYS A 1 182 ? 21.875 17.746 -29.822 1.00 92.44 182 LYS A O 1
ATOM 1494 N N . ALA A 1 183 ? 23.930 18.274 -29.077 1.00 92.44 183 ALA A N 1
ATOM 1495 C CA . ALA A 1 183 ? 24.015 19.568 -29.757 1.00 92.44 183 ALA A CA 1
ATOM 1496 C C . ALA A 1 183 ? 24.374 19.451 -31.249 1.00 92.44 183 ALA A C 1
ATOM 1498 O O . ALA A 1 183 ? 24.181 20.408 -31.999 1.00 92.44 183 ALA A O 1
ATOM 1499 N N . ASN A 1 184 ? 24.885 18.299 -31.696 1.00 92.31 184 ASN A N 1
ATOM 1500 C CA . ASN A 1 184 ? 25.271 18.102 -33.086 1.00 92.31 184 ASN A CA 1
ATOM 1501 C C . ASN A 1 184 ? 24.034 18.203 -34.007 1.00 92.31 184 ASN A C 1
ATOM 1503 O O . ASN A 1 184 ? 23.059 17.483 -33.790 1.00 92.31 184 ASN A O 1
ATOM 1507 N N . PRO A 1 185 ? 24.037 19.014 -35.079 1.00 91.12 185 PRO A N 1
ATOM 1508 C CA . PRO A 1 185 ? 22.843 19.177 -35.912 1.00 91.12 185 PRO A CA 1
ATOM 1509 C C . PRO A 1 185 ? 22.422 17.898 -36.655 1.00 91.12 185 PRO A C 1
ATOM 1511 O O . PRO A 1 185 ? 21.256 17.744 -37.020 1.00 91.12 185 PRO A O 1
ATOM 1514 N N . ILE A 1 186 ? 23.348 16.954 -36.855 1.00 93.62 186 ILE A N 1
ATOM 1515 C CA . ILE A 1 186 ? 23.065 15.643 -37.452 1.00 93.62 186 ILE A CA 1
ATOM 1516 C C . ILE A 1 186 ? 22.319 14.732 -36.464 1.00 93.62 186 ILE A C 1
ATOM 1518 O O . ILE A 1 186 ? 21.619 13.811 -36.895 1.00 93.62 186 ILE A O 1
ATOM 1522 N N . PHE A 1 187 ? 22.403 14.998 -35.152 1.00 94.19 187 PHE A N 1
ATOM 1523 C CA . PHE A 1 187 ? 21.777 14.181 -34.109 1.00 94.19 187 PHE A CA 1
ATOM 1524 C C . PHE A 1 187 ? 20.284 13.974 -34.354 1.00 94.19 187 PHE A C 1
ATOM 1526 O O . PHE A 1 187 ? 19.793 12.865 -34.188 1.00 94.19 187 PHE A O 1
ATOM 1533 N N . LYS A 1 188 ? 19.557 14.990 -34.839 1.00 95.25 188 LYS A N 1
ATOM 1534 C CA . LYS A 1 188 ? 18.127 14.856 -35.161 1.00 95.25 188 LYS A CA 1
ATOM 1535 C C . LYS A 1 188 ? 17.856 13.725 -36.162 1.00 95.25 188 LYS A C 1
ATOM 1537 O O . LYS A 1 188 ? 16.896 12.973 -35.994 1.00 95.25 188 LYS A O 1
ATOM 1542 N N . ASN A 1 189 ? 18.704 13.586 -37.181 1.00 94.44 189 ASN A N 1
ATOM 1543 C CA . ASN A 1 189 ? 18.562 12.550 -38.205 1.00 94.44 189 ASN A CA 1
ATOM 1544 C C . ASN A 1 189 ? 18.926 11.171 -37.648 1.00 94.44 189 ASN A C 1
ATOM 1546 O O . ASN A 1 189 ? 18.196 10.207 -37.869 1.00 94.44 189 ASN A O 1
ATOM 1550 N N . TYR A 1 190 ? 20.006 11.102 -36.864 1.00 96.38 190 TYR A N 1
ATOM 1551 C CA . TYR A 1 190 ? 20.391 9.891 -36.141 1.00 96.38 190 TYR A CA 1
ATOM 1552 C C . TYR A 1 190 ? 19.287 9.412 -35.186 1.00 96.38 190 TYR A C 1
ATOM 1554 O O . TYR A 1 190 ? 18.902 8.246 -35.206 1.00 96.38 190 TYR A O 1
ATOM 1562 N N . ASN A 1 191 ? 18.724 10.326 -34.398 1.00 96.69 191 ASN A N 1
ATOM 1563 C CA . ASN A 1 191 ? 17.669 10.043 -33.437 1.00 96.69 191 ASN A CA 1
ATOM 1564 C C . ASN A 1 191 ? 16.412 9.496 -34.119 1.00 96.69 191 ASN A C 1
ATOM 1566 O O . ASN A 1 191 ? 15.853 8.493 -33.680 1.00 96.69 191 ASN A O 1
ATOM 1570 N N . ASN A 1 192 ? 15.992 10.101 -35.235 1.00 95.88 192 ASN A N 1
ATOM 1571 C CA . ASN A 1 192 ? 14.862 9.595 -36.017 1.00 95.88 192 ASN A CA 1
ATOM 1572 C C . ASN A 1 192 ? 15.101 8.158 -36.503 1.00 95.88 192 ASN A C 1
ATOM 1574 O O . ASN A 1 192 ? 14.211 7.313 -36.385 1.00 95.88 192 ASN A O 1
ATOM 1578 N N . PHE A 1 193 ? 16.307 7.874 -36.998 1.00 96.62 193 PHE A N 1
ATOM 1579 C CA . PHE A 1 193 ? 16.707 6.534 -37.412 1.00 96.62 193 PHE A CA 1
ATOM 1580 C C . PHE A 1 193 ? 16.685 5.534 -36.252 1.00 96.62 193 PHE A C 1
ATOM 1582 O O . PHE A 1 193 ? 16.038 4.494 -36.351 1.00 96.62 193 PHE A O 1
ATOM 1589 N N . ALA A 1 194 ? 17.316 5.858 -35.123 1.00 97.38 194 ALA A N 1
ATOM 1590 C CA . ALA A 1 194 ? 17.365 4.974 -33.963 1.00 97.38 194 ALA A CA 1
ATOM 1591 C C . ALA A 1 194 ? 15.961 4.679 -33.397 1.00 97.38 194 ALA A C 1
ATOM 1593 O O . ALA A 1 194 ? 15.641 3.533 -33.075 1.00 97.38 194 ALA A O 1
ATOM 1594 N N . VAL A 1 195 ? 15.073 5.678 -33.363 1.00 96.88 195 VAL A N 1
ATOM 1595 C CA . VAL A 1 195 ? 13.665 5.491 -32.977 1.00 96.88 195 VAL A CA 1
ATOM 1596 C C . VAL A 1 195 ? 12.918 4.589 -33.971 1.00 96.88 195 VAL A C 1
ATOM 1598 O O . VAL A 1 195 ? 12.136 3.731 -33.550 1.00 96.88 195 VAL A O 1
ATOM 1601 N N . ASN A 1 196 ? 13.144 4.738 -35.281 1.00 95.75 196 ASN A N 1
ATOM 1602 C CA . ASN A 1 196 ? 12.561 3.851 -36.295 1.00 95.75 196 ASN A CA 1
ATOM 1603 C C . ASN A 1 196 ? 13.050 2.406 -36.141 1.00 95.75 196 ASN A C 1
ATOM 1605 O O . ASN A 1 196 ? 12.228 1.485 -36.169 1.00 95.75 196 ASN A O 1
ATOM 1609 N N . GLN A 1 197 ? 14.342 2.211 -35.870 1.00 96.94 197 GLN A N 1
ATOM 1610 C CA . GLN A 1 197 ? 14.922 0.899 -35.583 1.00 96.94 197 GLN A CA 1
ATOM 1611 C C . GLN A 1 197 ? 14.269 0.244 -34.364 1.00 96.94 197 GLN A C 1
ATOM 1613 O O . GLN A 1 197 ? 13.827 -0.899 -34.452 1.00 96.94 197 GLN A O 1
ATOM 1618 N N . VAL A 1 198 ? 14.082 0.979 -33.261 1.00 97.25 198 VAL A N 1
ATOM 1619 C CA . VAL A 1 198 ? 13.365 0.469 -32.077 1.00 97.25 198 VAL A CA 1
ATOM 1620 C C . VAL A 1 198 ? 11.956 -0.011 -32.434 1.00 97.25 198 VAL A C 1
ATOM 1622 O O . VAL A 1 198 ? 11.554 -1.105 -32.031 1.00 97.25 198 VAL A O 1
ATOM 1625 N N . ARG A 1 199 ? 11.201 0.757 -33.233 1.00 96.88 199 ARG A N 1
ATOM 1626 C CA . ARG A 1 199 ? 9.863 0.339 -33.697 1.00 96.88 199 ARG A CA 1
ATOM 1627 C C . ARG A 1 199 ? 9.927 -0.917 -34.564 1.00 96.88 199 ARG A C 1
ATOM 1629 O O . ARG A 1 199 ? 9.053 -1.775 -34.445 1.00 96.88 199 ARG A O 1
ATOM 1636 N N . HIS A 1 200 ? 10.929 -1.028 -35.433 1.00 95.94 200 HIS A N 1
ATOM 1637 C CA . HIS A 1 200 ? 11.132 -2.207 -36.268 1.00 95.94 200 HIS A CA 1
ATOM 1638 C C . HIS A 1 200 ? 11.443 -3.447 -35.419 1.00 95.94 200 HIS A C 1
ATOM 1640 O O . HIS A 1 200 ? 10.788 -4.477 -35.574 1.00 95.94 200 HIS A O 1
ATOM 1646 N N . TRP A 1 201 ? 12.370 -3.338 -34.466 1.00 97.31 201 TRP A N 1
ATOM 1647 C CA . TRP A 1 201 ? 12.747 -4.434 -33.570 1.00 97.31 201 TRP A CA 1
ATOM 1648 C C . TRP A 1 201 ? 11.580 -4.901 -32.697 1.00 97.31 201 TRP A C 1
ATOM 1650 O O . TRP A 1 201 ? 11.413 -6.103 -32.499 1.00 97.31 201 TRP A O 1
ATOM 1660 N N . LEU A 1 202 ? 10.715 -3.983 -32.248 1.00 96.88 202 LEU A N 1
ATOM 1661 C CA . LEU A 1 202 ? 9.477 -4.336 -31.539 1.00 96.88 202 LEU A CA 1
ATOM 1662 C C . LEU A 1 202 ? 8.514 -5.152 -32.412 1.00 96.88 202 LEU A C 1
ATOM 1664 O O . LEU A 1 202 ? 7.863 -6.064 -31.907 1.00 96.88 202 LEU A O 1
ATOM 1668 N N . LYS A 1 203 ? 8.415 -4.847 -33.714 1.00 96.31 203 LYS A N 1
ATOM 1669 C CA . LYS A 1 203 ? 7.580 -5.607 -34.666 1.00 96.31 203 LYS A CA 1
ATOM 1670 C C . LYS A 1 203 ? 8.161 -6.983 -34.992 1.00 96.31 203 LYS A C 1
ATOM 1672 O O . LYS A 1 203 ? 7.403 -7.886 -35.326 1.00 96.31 203 LYS A O 1
ATOM 1677 N N . LYS A 1 204 ? 9.485 -7.129 -34.925 1.00 96.75 204 LYS A N 1
ATOM 1678 C CA . LYS A 1 204 ? 10.204 -8.385 -35.178 1.00 96.75 204 LYS A CA 1
ATOM 1679 C C . LYS A 1 204 ? 10.404 -9.243 -33.923 1.00 96.75 204 LYS A C 1
ATOM 1681 O O . LYS A 1 204 ? 11.057 -10.273 -34.019 1.00 96.75 204 LYS A O 1
ATOM 1686 N N . ASP A 1 205 ? 9.862 -8.821 -32.778 1.00 95.38 205 ASP A N 1
ATOM 1687 C CA . ASP A 1 205 ? 9.983 -9.508 -31.485 1.00 95.38 205 ASP A CA 1
ATOM 1688 C C . ASP A 1 205 ? 11.440 -9.827 -31.090 1.00 95.38 205 ASP A C 1
ATOM 1690 O O . ASP A 1 205 ? 11.731 -10.888 -30.535 1.00 95.38 205 ASP A O 1
ATOM 1694 N N . PHE A 1 206 ? 12.365 -8.895 -31.350 1.00 96.81 206 PHE A N 1
ATOM 1695 C CA . PHE A 1 206 ? 13.762 -9.050 -30.931 1.00 96.81 206 PHE A CA 1
ATOM 1696 C C . PHE A 1 206 ? 13.871 -9.199 -29.407 1.00 96.81 206 PHE A C 1
ATOM 1698 O O . PHE A 1 206 ? 13.093 -8.626 -28.637 1.00 96.81 206 PHE A O 1
ATOM 1705 N N . SER A 1 207 ? 14.870 -9.951 -28.954 1.00 96.38 207 SER A N 1
ATOM 1706 C CA . SER A 1 207 ? 15.193 -10.068 -27.536 1.00 96.38 207 SER A CA 1
ATOM 1707 C C . SER A 1 207 ? 15.918 -8.826 -27.011 1.00 96.38 207 SER A C 1
ATOM 1709 O O . SER A 1 207 ? 16.558 -8.068 -27.743 1.00 96.38 207 SER A O 1
ATOM 1711 N N . VAL A 1 208 ? 15.853 -8.639 -25.692 1.00 96.12 208 VAL A N 1
ATOM 1712 C CA . VAL A 1 208 ? 16.538 -7.547 -24.986 1.00 96.12 208 VAL A CA 1
ATOM 1713 C C . VAL A 1 208 ? 18.053 -7.601 -25.212 1.00 96.12 208 VAL A C 1
ATOM 1715 O O . VAL A 1 208 ? 18.673 -6.563 -25.435 1.00 96.12 208 VAL A O 1
ATOM 1718 N N . ASN A 1 209 ? 18.637 -8.803 -25.231 1.00 94.19 209 ASN A N 1
ATOM 1719 C CA . ASN A 1 209 ? 20.067 -8.993 -25.474 1.00 94.19 209 ASN A CA 1
ATOM 1720 C C . ASN A 1 209 ? 20.459 -8.652 -26.916 1.00 94.19 209 ASN A C 1
ATOM 1722 O O . ASN A 1 209 ? 21.454 -7.962 -27.113 1.00 94.19 209 ASN A O 1
ATOM 1726 N N . GLU A 1 210 ? 19.672 -9.066 -27.915 1.00 95.56 210 GLU A N 1
ATOM 1727 C CA . GLU A 1 210 ? 19.940 -8.722 -29.319 1.00 95.56 210 GLU A CA 1
ATOM 1728 C C . GLU A 1 210 ? 19.911 -7.209 -29.544 1.00 95.56 210 GLU A C 1
ATOM 1730 O O . GLU A 1 210 ? 20.797 -6.666 -30.205 1.00 95.56 210 GLU A O 1
ATOM 1735 N N . VAL A 1 211 ? 18.928 -6.511 -28.966 1.00 96.69 211 VAL A N 1
ATOM 1736 C CA . VAL A 1 211 ? 18.843 -5.048 -29.061 1.00 96.69 211 VAL A CA 1
ATOM 1737 C C . VAL A 1 211 ? 19.988 -4.370 -28.317 1.00 96.69 211 VAL A C 1
ATOM 1739 O O . VAL A 1 211 ? 20.581 -3.438 -28.857 1.00 96.69 211 VAL A O 1
ATOM 1742 N N . ALA A 1 212 ? 20.356 -4.848 -27.125 1.00 95.38 212 ALA A N 1
ATOM 1743 C CA . ALA A 1 212 ? 21.515 -4.326 -26.406 1.00 95.38 212 ALA A CA 1
ATOM 1744 C C . ALA A 1 212 ? 22.794 -4.451 -27.252 1.00 95.38 212 ALA A C 1
ATOM 1746 O O . ALA A 1 212 ? 23.490 -3.457 -27.450 1.00 95.38 212 ALA A O 1
ATOM 1747 N N . THR A 1 213 ? 23.047 -5.625 -27.842 1.00 94.25 213 THR A N 1
ATOM 1748 C CA . THR A 1 213 ? 24.189 -5.848 -28.742 1.00 94.25 213 THR A CA 1
ATOM 1749 C C . THR A 1 213 ? 24.151 -4.920 -29.958 1.00 94.25 213 THR A C 1
ATOM 1751 O O . THR A 1 213 ? 25.160 -4.289 -30.264 1.00 94.25 213 THR A O 1
ATOM 1754 N N . LYS A 1 214 ? 22.994 -4.762 -30.618 1.00 95.44 214 LYS A N 1
ATOM 1755 C CA . LYS A 1 214 ? 22.836 -3.854 -31.773 1.00 95.44 214 LYS A CA 1
ATOM 1756 C C . LYS A 1 214 ? 23.032 -2.380 -31.412 1.00 95.44 214 LYS A C 1
ATOM 1758 O O . LYS A 1 214 ? 23.470 -1.591 -32.239 1.00 95.44 214 LYS A O 1
ATOM 1763 N N . LEU A 1 215 ? 22.746 -1.990 -30.176 1.00 95.94 215 LEU A N 1
ATOM 1764 C CA . LEU A 1 215 ? 22.989 -0.632 -29.690 1.00 95.94 215 LEU A CA 1
ATOM 1765 C C . LEU A 1 215 ? 24.426 -0.412 -29.193 1.00 95.94 215 LEU A C 1
ATOM 1767 O O . LEU A 1 215 ? 24.752 0.699 -28.774 1.00 95.94 215 LEU A O 1
ATOM 1771 N N . GLY A 1 216 ? 25.287 -1.435 -29.255 1.00 93.88 216 GLY A N 1
ATOM 1772 C CA . GLY A 1 216 ? 26.644 -1.377 -28.710 1.00 93.88 216 GLY A CA 1
ATOM 1773 C C . GLY A 1 216 ? 26.670 -1.336 -27.181 1.00 93.88 216 GLY A C 1
ATOM 1774 O O . GLY A 1 216 ? 27.643 -0.883 -26.587 1.00 93.88 216 GLY A O 1
ATOM 1775 N N . LEU A 1 217 ? 25.594 -1.779 -26.527 1.00 93.25 217 LEU A N 1
ATOM 1776 C CA . LEU A 1 217 ? 25.487 -1.834 -25.077 1.00 93.25 217 LEU A CA 1
ATOM 1777 C C . LEU A 1 217 ? 25.971 -3.200 -24.597 1.00 93.25 217 LEU A C 1
ATOM 1779 O O . LEU A 1 217 ? 25.507 -4.238 -25.070 1.00 93.25 217 LEU A O 1
ATOM 1783 N N . ASN A 1 218 ? 26.871 -3.210 -23.616 1.00 83.50 218 ASN A N 1
ATOM 1784 C CA . ASN A 1 218 ? 27.205 -4.423 -22.883 1.00 83.50 218 ASN A CA 1
ATOM 1785 C C . ASN A 1 218 ? 26.422 -4.441 -21.560 1.00 83.50 218 ASN A C 1
ATOM 1787 O O . ASN A 1 218 ? 26.906 -3.894 -20.568 1.00 83.50 218 ASN A O 1
ATOM 1791 N N . PRO A 1 219 ? 25.231 -5.070 -21.501 1.00 67.50 219 PRO A N 1
ATOM 1792 C CA . PRO A 1 219 ? 24.361 -5.015 -20.325 1.00 67.50 219 PRO A CA 1
ATOM 1793 C C . PRO A 1 219 ? 24.986 -5.653 -19.072 1.00 67.50 219 PRO A C 1
ATOM 1795 O O . PRO A 1 219 ? 24.463 -5.475 -17.976 1.00 67.50 219 PRO A O 1
ATOM 1798 N N . LYS A 1 220 ? 26.112 -6.371 -19.208 1.00 65.94 220 LYS A N 1
ATOM 1799 C CA . LYS A 1 220 ? 26.845 -6.980 -18.090 1.00 65.94 220 LYS A CA 1
ATOM 1800 C C . LYS A 1 220 ? 27.743 -5.993 -17.331 1.00 65.94 220 LYS A C 1
ATOM 1802 O O . LYS A 1 220 ? 28.199 -6.328 -16.243 1.00 65.94 220 LYS A O 1
ATOM 1807 N N . VAL A 1 221 ? 28.014 -4.800 -17.870 1.00 61.59 221 VAL A N 1
ATOM 1808 C CA . VAL A 1 221 ? 29.035 -3.873 -17.337 1.00 61.59 221 VAL A CA 1
ATOM 1809 C C . VAL A 1 221 ? 28.395 -2.701 -16.578 1.00 61.59 221 VAL A C 1
ATOM 1811 O O . VAL A 1 221 ? 28.525 -1.539 -16.955 1.00 61.59 221 VAL A O 1
ATOM 1814 N N . GLY A 1 222 ? 27.703 -3.015 -15.477 1.00 69.19 222 GLY A N 1
ATOM 1815 C CA . GLY A 1 222 ? 27.347 -2.066 -14.408 1.00 69.19 222 GLY A CA 1
ATOM 1816 C C . GLY A 1 222 ? 26.765 -0.706 -14.840 1.00 69.19 222 GLY A C 1
ATOM 1817 O O . GLY A 1 222 ? 26.022 -0.595 -15.813 1.00 69.19 222 GLY A O 1
ATOM 1818 N N . SER A 1 223 ? 27.101 0.347 -14.087 1.00 74.75 223 SER A N 1
ATOM 1819 C CA . SER A 1 223 ? 26.601 1.725 -14.249 1.00 74.75 223 SER A CA 1
ATOM 1820 C C . SER A 1 223 ? 27.041 2.430 -15.540 1.00 74.75 223 SER A C 1
ATOM 1822 O O . SER A 1 223 ? 26.484 3.468 -15.887 1.00 74.75 223 SER A O 1
ATOM 1824 N N . THR A 1 224 ? 28.010 1.885 -16.281 1.00 83.00 224 THR A N 1
ATOM 1825 C CA . THR A 1 224 ? 28.505 2.510 -17.523 1.00 83.00 224 THR A CA 1
ATOM 1826 C C . THR A 1 224 ? 27.496 2.418 -18.669 1.00 83.00 224 THR A C 1
ATOM 1828 O O . THR A 1 224 ? 27.459 3.286 -19.538 1.00 83.00 224 THR A O 1
ATOM 1831 N N . VAL A 1 225 ? 26.602 1.422 -18.637 1.00 87.62 225 VAL A N 1
ATOM 1832 C CA . VAL A 1 225 ? 25.575 1.219 -19.672 1.00 87.62 225 VAL A CA 1
ATOM 1833 C C . VAL A 1 225 ? 24.627 2.412 -19.767 1.00 87.62 225 VAL A C 1
ATOM 1835 O O . VAL A 1 225 ? 24.241 2.798 -20.867 1.00 87.62 225 VAL A O 1
ATOM 1838 N N . THR A 1 226 ? 24.284 3.032 -18.635 1.00 90.31 226 THR A N 1
ATOM 1839 C CA . THR A 1 226 ? 23.351 4.167 -18.600 1.00 90.31 226 THR A CA 1
ATOM 1840 C C . THR A 1 226 ? 23.956 5.468 -19.123 1.00 90.31 226 THR A C 1
ATOM 1842 O O . THR A 1 226 ? 23.214 6.417 -19.343 1.00 90.31 226 THR A O 1
ATOM 1845 N N . GLN A 1 227 ? 25.279 5.525 -19.311 1.00 90.44 227 GLN A N 1
ATOM 1846 C CA . GLN A 1 227 ? 25.990 6.688 -19.859 1.00 90.44 227 GLN A CA 1
ATOM 1847 C C . GLN A 1 227 ? 26.115 6.634 -21.388 1.00 90.44 227 GLN A C 1
ATOM 1849 O O . GLN A 1 227 ? 26.525 7.613 -22.006 1.00 90.44 227 GLN A O 1
ATOM 1854 N N . SER A 1 228 ? 25.783 5.500 -22.015 1.00 91.94 228 SER A N 1
ATOM 1855 C CA . SER A 1 228 ? 25.816 5.395 -23.471 1.00 91.94 228 SER A CA 1
ATOM 1856 C C . SER A 1 228 ? 24.760 6.314 -24.098 1.00 91.94 228 SER A C 1
ATOM 1858 O O . SER A 1 228 ? 23.593 6.238 -23.698 1.00 91.94 228 SER A O 1
ATOM 1860 N N . PRO A 1 229 ? 25.101 7.084 -25.149 1.00 93.44 229 PRO A N 1
ATOM 1861 C CA . PRO A 1 229 ? 24.121 7.857 -25.911 1.00 93.44 229 PRO A CA 1
ATOM 1862 C C . PRO A 1 229 ? 22.986 7.000 -26.490 1.00 93.44 229 PRO A C 1
ATOM 1864 O O . PRO A 1 229 ? 21.884 7.491 -26.710 1.00 93.44 229 PRO A O 1
ATOM 1867 N N . ASN A 1 230 ? 23.224 5.698 -26.681 1.00 95.38 230 ASN A N 1
ATOM 1868 C CA . ASN A 1 230 ? 22.233 4.762 -27.208 1.00 95.38 230 ASN A CA 1
ATOM 1869 C C . ASN A 1 230 ? 21.313 4.155 -26.142 1.00 95.38 230 ASN A C 1
ATOM 1871 O O . ASN A 1 230 ? 20.371 3.431 -26.480 1.00 95.38 230 ASN A O 1
ATOM 1875 N N . PHE A 1 231 ? 21.567 4.422 -24.858 1.00 95.19 231 PHE A N 1
ATOM 1876 C CA . PHE A 1 231 ? 20.792 3.834 -23.771 1.00 95.19 231 PHE A CA 1
ATOM 1877 C C . PHE A 1 231 ? 19.324 4.276 -23.785 1.00 95.19 231 PHE A C 1
ATOM 1879 O O . PHE A 1 231 ? 18.454 3.482 -23.435 1.00 95.19 231 PHE A O 1
ATOM 1886 N N . GLU A 1 232 ? 19.012 5.494 -24.238 1.00 96.19 232 GLU A N 1
ATOM 1887 C CA . GLU A 1 232 ? 17.624 5.973 -24.319 1.00 96.19 232 GLU A CA 1
ATOM 1888 C C . GLU A 1 232 ? 16.758 5.140 -25.282 1.00 96.19 232 GLU A C 1
ATOM 1890 O O . GLU A 1 232 ? 15.580 4.880 -25.011 1.00 96.19 232 GLU A O 1
ATOM 1895 N N . TYR A 1 233 ? 17.349 4.640 -26.372 1.00 97.38 233 TYR A N 1
ATOM 1896 C CA . TYR A 1 233 ? 16.666 3.773 -27.334 1.00 97.38 233 TYR A CA 1
ATOM 1897 C C . TYR A 1 233 ? 16.437 2.377 -26.759 1.00 97.38 233 TYR A C 1
ATOM 1899 O O . TYR A 1 233 ? 15.357 1.808 -26.928 1.00 97.38 233 TYR A O 1
ATOM 1907 N N . TYR A 1 234 ? 17.417 1.852 -26.018 1.00 97.12 234 TYR A N 1
ATOM 1908 C CA . TYR A 1 234 ? 17.266 0.612 -25.259 1.00 97.12 234 TYR A CA 1
ATOM 1909 C C . TYR A 1 234 ? 16.162 0.735 -24.203 1.00 97.12 234 TYR A C 1
ATOM 1911 O O . TYR A 1 234 ? 15.275 -0.113 -24.134 1.00 97.12 234 TYR A O 1
ATOM 1919 N N . ASP A 1 235 ? 16.161 1.817 -23.422 1.00 97.00 235 ASP A N 1
ATOM 1920 C CA . ASP A 1 235 ? 15.145 2.087 -22.400 1.00 97.00 235 ASP A CA 1
ATOM 1921 C C . ASP A 1 235 ? 13.739 2.183 -23.005 1.00 97.00 235 ASP A C 1
ATOM 1923 O O . ASP A 1 235 ? 12.805 1.546 -22.512 1.00 97.00 235 ASP A O 1
ATOM 1927 N N . THR A 1 236 ? 13.603 2.875 -24.138 1.00 97.81 236 THR A N 1
ATOM 1928 C CA . THR A 1 236 ? 12.346 2.966 -24.897 1.00 97.81 236 THR A CA 1
ATOM 1929 C C . THR A 1 236 ? 11.877 1.598 -25.404 1.00 97.81 236 THR A C 1
ATOM 1931 O O . THR A 1 236 ? 10.692 1.258 -25.289 1.00 97.81 236 THR A O 1
ATOM 1934 N N . PHE A 1 237 ? 12.797 0.793 -25.943 1.00 98.06 237 PHE A N 1
ATOM 1935 C CA . PHE A 1 237 ? 12.516 -0.558 -26.421 1.00 98.06 237 PHE A CA 1
ATOM 1936 C C . PHE A 1 237 ? 12.014 -1.464 -25.288 1.00 98.06 237 PHE A C 1
ATOM 1938 O O . PHE A 1 237 ? 10.927 -2.042 -25.389 1.00 98.06 237 PHE A O 1
ATOM 1945 N N . VAL A 1 238 ? 12.755 -1.544 -24.178 1.00 97.69 238 VAL A N 1
ATOM 1946 C CA . VAL A 1 238 ? 12.417 -2.443 -23.066 1.00 97.69 238 VAL A CA 1
ATOM 1947 C C . VAL A 1 238 ? 11.130 -2.006 -22.362 1.00 97.69 238 VAL A C 1
ATOM 1949 O O . VAL A 1 238 ? 10.292 -2.859 -22.076 1.00 97.69 238 VAL A O 1
ATOM 1952 N N . LYS A 1 239 ? 10.886 -0.701 -22.163 1.00 98.00 239 LYS A N 1
ATOM 1953 C CA . LYS A 1 239 ? 9.601 -0.199 -21.625 1.00 98.00 239 LYS A CA 1
ATOM 1954 C C . LYS A 1 239 ? 8.407 -0.607 -22.491 1.00 98.00 239 LYS A C 1
ATOM 1956 O O . LYS A 1 239 ? 7.362 -1.010 -21.975 1.00 98.00 239 LYS A O 1
ATOM 1961 N N . SER A 1 240 ? 8.563 -0.539 -23.813 1.00 97.81 240 SER A N 1
ATOM 1962 C CA . SER A 1 240 ? 7.519 -0.954 -24.756 1.00 97.81 240 SER A CA 1
ATOM 1963 C C . SER A 1 240 ? 7.248 -2.461 -24.666 1.00 97.81 240 SER A C 1
ATOM 1965 O O . SER A 1 240 ? 6.085 -2.878 -24.625 1.00 97.81 240 SER A O 1
ATOM 1967 N N . LEU A 1 241 ? 8.302 -3.279 -24.549 1.00 97.62 241 LEU A N 1
ATOM 1968 C CA . LEU A 1 241 ? 8.177 -4.721 -24.318 1.00 97.62 241 LEU A CA 1
ATOM 1969 C C . LEU A 1 241 ? 7.505 -5.043 -22.984 1.00 97.62 241 LEU A C 1
ATOM 1971 O O . LEU A 1 241 ? 6.566 -5.831 -22.967 1.00 97.62 241 LEU A O 1
ATOM 1975 N N . VAL A 1 242 ? 7.923 -4.409 -21.888 1.00 98.00 242 VAL A N 1
ATOM 1976 C CA . VAL A 1 242 ? 7.330 -4.588 -20.554 1.00 98.00 242 VAL A CA 1
ATOM 1977 C C . VAL A 1 242 ? 5.829 -4.308 -20.574 1.00 98.00 242 VAL A C 1
ATOM 1979 O O . VAL A 1 242 ? 5.043 -5.099 -20.047 1.00 98.00 242 VAL A O 1
ATOM 1982 N N . SER A 1 243 ? 5.407 -3.236 -21.251 1.00 97.25 243 SER A N 1
ATOM 1983 C CA . SER A 1 243 ? 3.989 -2.920 -21.427 1.00 97.25 243 SER A CA 1
ATOM 1984 C C . SER A 1 243 ? 3.236 -4.033 -22.175 1.00 97.25 243 SER A C 1
ATOM 1986 O O . SER A 1 243 ? 2.176 -4.476 -21.720 1.00 97.25 243 SER A O 1
ATOM 1988 N N . LYS A 1 244 ? 3.803 -4.560 -23.274 1.00 97.25 244 LYS A N 1
ATOM 1989 C CA . LYS A 1 244 ? 3.246 -5.708 -24.022 1.00 97.25 244 LYS A CA 1
ATOM 1990 C C . LYS A 1 244 ? 3.197 -6.972 -23.150 1.00 97.25 244 LYS A C 1
ATOM 1992 O O . LYS A 1 244 ? 2.182 -7.668 -23.115 1.00 97.25 244 LYS A O 1
ATOM 1997 N N . TRP A 1 245 ? 4.263 -7.260 -22.406 1.00 97.94 245 TRP A N 1
ATOM 1998 C CA . TRP A 1 245 ? 4.386 -8.443 -21.554 1.00 97.94 245 TRP A CA 1
ATOM 1999 C C . TRP A 1 245 ? 3.414 -8.426 -20.380 1.00 97.94 245 TRP A C 1
ATOM 2001 O O . TRP A 1 245 ? 2.828 -9.470 -20.082 1.00 97.94 245 TRP A O 1
ATOM 2011 N N . ALA A 1 246 ? 3.171 -7.275 -19.749 1.00 97.62 246 ALA A N 1
ATOM 2012 C CA . ALA A 1 246 ? 2.233 -7.163 -18.630 1.00 97.62 246 ALA A CA 1
ATOM 2013 C C . ALA A 1 246 ? 0.829 -7.685 -19.001 1.00 97.62 246 ALA A C 1
ATOM 2015 O O . ALA A 1 246 ? 0.204 -8.407 -18.220 1.00 97.62 246 ALA A O 1
ATOM 2016 N N . HIS A 1 247 ? 0.382 -7.428 -20.234 1.00 96.62 247 HIS A N 1
ATOM 2017 C CA . HIS A 1 247 ? -0.913 -7.874 -20.763 1.00 96.62 247 HIS A CA 1
ATOM 2018 C C . HIS A 1 247 ? -0.929 -9.327 -21.264 1.00 96.62 247 HIS A C 1
ATOM 2020 O O . HIS A 1 247 ? -1.995 -9.879 -21.533 1.00 96.62 247 HIS A O 1
ATOM 2026 N N . SER A 1 248 ? 0.236 -9.965 -21.373 1.00 96.25 248 SER A N 1
ATOM 2027 C CA . SER A 1 248 ? 0.375 -11.350 -21.831 1.00 96.25 248 SER A CA 1
ATOM 2028 C C . SER A 1 248 ? 0.164 -12.370 -20.697 1.00 96.25 248 SER A C 1
ATOM 2030 O O . SER A 1 248 ? -0.237 -12.025 -19.582 1.00 96.25 248 SER A O 1
ATOM 2032 N N . ARG A 1 249 ? 0.454 -13.652 -20.951 1.00 95.50 249 ARG A N 1
ATOM 2033 C CA . ARG A 1 249 ? 0.442 -14.717 -19.930 1.00 95.50 249 ARG A CA 1
ATOM 2034 C C . ARG A 1 249 ? 1.784 -14.913 -19.214 1.00 95.50 249 ARG A C 1
ATOM 2036 O O . ARG A 1 249 ? 1.852 -15.779 -18.353 1.00 95.50 249 ARG A O 1
ATOM 2043 N N . LEU A 1 250 ? 2.805 -14.115 -19.538 1.00 96.19 250 LEU A N 1
ATOM 2044 C CA . LEU A 1 250 ? 4.124 -14.231 -18.915 1.00 96.19 250 LEU A CA 1
ATOM 2045 C C . LEU A 1 250 ? 4.052 -14.018 -17.396 1.00 96.19 250 LEU A C 1
ATOM 2047 O O . LEU A 1 250 ? 3.315 -13.140 -16.915 1.00 96.19 250 LEU A O 1
ATOM 2051 N N . THR A 1 251 ? 4.820 -14.845 -16.692 1.00 96.06 251 THR A N 1
ATOM 2052 C CA . THR A 1 251 ? 5.121 -14.783 -15.259 1.00 96.06 251 THR A CA 1
ATOM 2053 C C . THR A 1 251 ? 6.361 -13.925 -15.009 1.00 96.06 251 THR A C 1
ATOM 2055 O O . THR A 1 251 ? 7.055 -13.523 -15.946 1.00 96.06 251 THR A O 1
ATOM 2058 N N . VAL A 1 252 ? 6.654 -13.633 -13.742 1.00 97.06 252 VAL A N 1
ATOM 2059 C CA . VAL A 1 252 ? 7.898 -12.936 -13.390 1.00 97.06 252 VAL A CA 1
ATOM 2060 C C . VAL A 1 252 ? 9.153 -13.747 -13.712 1.00 97.06 252 VAL A C 1
ATOM 2062 O O . VAL A 1 252 ? 10.154 -13.148 -14.091 1.00 97.06 252 VAL A O 1
ATOM 2065 N N . ASP A 1 253 ? 9.098 -15.080 -13.648 1.00 96.31 253 ASP A N 1
ATOM 2066 C CA . ASP A 1 253 ? 10.238 -15.943 -13.980 1.00 96.31 253 ASP A CA 1
ATOM 2067 C C . ASP A 1 253 ? 10.557 -15.849 -15.477 1.00 96.31 253 ASP A C 1
ATOM 2069 O O . ASP A 1 253 ? 11.711 -15.658 -15.864 1.00 96.31 253 ASP A O 1
ATOM 2073 N N . ASP A 1 254 ? 9.522 -15.859 -16.326 1.00 96.62 254 ASP A N 1
ATOM 2074 C CA . ASP A 1 254 ? 9.687 -15.689 -17.773 1.00 96.62 254 ASP A CA 1
ATOM 2075 C C . ASP A 1 254 ? 10.310 -14.328 -18.119 1.00 96.62 254 ASP A C 1
ATOM 2077 O O . ASP A 1 254 ? 11.155 -14.220 -19.010 1.00 96.62 254 ASP A O 1
ATOM 2081 N N . VAL A 1 255 ? 9.880 -13.268 -17.426 1.00 97.75 255 VAL A N 1
ATOM 2082 C CA . VAL A 1 255 ? 10.403 -11.909 -17.629 1.00 97.75 255 VAL A CA 1
ATOM 2083 C C . VAL A 1 255 ? 11.818 -11.772 -17.078 1.00 97.75 255 VAL A C 1
ATOM 2085 O O . VAL A 1 255 ? 12.643 -11.122 -17.716 1.00 97.75 255 VAL A O 1
ATOM 2088 N N . SER A 1 256 ? 12.127 -12.424 -15.957 1.00 96.69 256 SER A N 1
ATOM 2089 C CA . SER A 1 256 ? 13.476 -12.486 -15.392 1.00 96.69 256 SER A CA 1
ATOM 2090 C C . SER A 1 256 ? 14.466 -13.066 -16.406 1.00 96.69 256 SER A C 1
ATOM 2092 O O . SER A 1 256 ? 15.459 -12.412 -16.724 1.00 96.69 256 SER A O 1
ATOM 2094 N N . VAL A 1 257 ? 14.134 -14.205 -17.030 1.00 96.19 257 VAL A N 1
ATOM 2095 C CA . VAL A 1 257 ? 14.947 -14.815 -18.102 1.00 96.19 257 VAL A CA 1
ATOM 2096 C C . VAL A 1 257 ? 15.081 -13.882 -19.308 1.00 96.19 257 VAL A C 1
ATOM 2098 O O . VAL A 1 257 ? 16.173 -13.687 -19.840 1.00 96.19 257 VAL A O 1
ATOM 2101 N N . LYS A 1 258 ? 13.983 -13.251 -19.746 1.00 96.31 258 LYS A N 1
ATOM 2102 C CA . LYS A 1 258 ? 14.004 -12.321 -20.892 1.00 96.31 258 LYS A CA 1
ATOM 2103 C C . LYS A 1 258 ? 14.834 -11.059 -20.641 1.00 96.31 258 LYS A C 1
ATOM 2105 O O . LYS A 1 258 ? 15.306 -10.459 -21.605 1.00 96.31 258 LYS A O 1
ATOM 2110 N N . LEU A 1 259 ? 15.000 -10.660 -19.382 1.00 96.19 259 LEU A N 1
ATOM 2111 C CA . LEU A 1 259 ? 15.819 -9.523 -18.958 1.00 96.19 259 LEU A CA 1
ATOM 2112 C C . LEU A 1 259 ? 17.248 -9.923 -18.552 1.00 96.19 259 LEU A C 1
ATOM 2114 O O . LEU A 1 259 ? 18.040 -9.032 -18.232 1.00 96.19 259 LEU A O 1
ATOM 2118 N N . GLY A 1 260 ? 17.584 -11.219 -18.577 1.00 95.12 260 GLY A N 1
ATOM 2119 C CA . GLY A 1 260 ? 18.893 -11.739 -18.175 1.00 95.12 260 GLY A CA 1
ATOM 2120 C C . GLY A 1 260 ? 19.159 -11.639 -16.669 1.00 95.12 260 GLY A C 1
ATOM 2121 O O . GLY A 1 260 ? 20.292 -11.383 -16.263 1.00 95.12 260 GLY A O 1
ATOM 2122 N N . LEU A 1 261 ? 18.114 -11.749 -15.844 1.00 95.00 261 LEU A N 1
ATOM 2123 C CA . LEU A 1 261 ? 18.174 -11.602 -14.387 1.00 95.00 261 LEU A CA 1
ATOM 2124 C C . LEU A 1 261 ? 18.134 -12.947 -13.641 1.00 95.00 261 LEU A C 1
ATOM 2126 O O . LEU A 1 261 ? 18.304 -12.975 -12.425 1.00 95.00 261 LEU A O 1
ATOM 2130 N N . GLU A 1 262 ? 17.947 -14.067 -14.339 1.00 95.19 262 GLU A N 1
ATOM 2131 C CA . GLU A 1 262 ? 17.662 -15.385 -13.758 1.00 95.19 262 GLU A CA 1
ATOM 2132 C C . GLU A 1 262 ? 18.807 -15.982 -12.927 1.00 95.19 262 GLU A C 1
ATOM 2134 O O . GLU A 1 262 ? 18.587 -16.877 -12.115 1.00 95.19 262 GLU A O 1
ATOM 2139 N N . LYS A 1 263 ? 20.034 -15.485 -13.118 1.00 95.00 263 LYS A N 1
ATOM 2140 C CA . LYS A 1 263 ? 21.228 -15.912 -12.367 1.00 95.00 263 LYS A CA 1
ATOM 2141 C C . LYS A 1 263 ? 21.565 -14.992 -11.195 1.00 95.00 263 LYS A C 1
ATOM 2143 O O . LYS A 1 263 ? 22.565 -15.219 -10.519 1.00 95.00 263 LYS A O 1
ATOM 2148 N N . LEU A 1 264 ? 20.785 -13.933 -10.985 1.00 93.25 264 LEU A N 1
ATOM 2149 C CA . LEU A 1 264 ? 21.016 -12.954 -9.931 1.00 93.25 264 LEU A CA 1
ATOM 2150 C C . LEU A 1 264 ? 20.087 -13.226 -8.748 1.00 93.25 264 LEU A C 1
ATOM 2152 O O . LEU A 1 264 ? 18.936 -13.621 -8.915 1.00 93.25 264 LEU A O 1
ATOM 2156 N N . SER A 1 265 ? 20.575 -12.974 -7.538 1.00 92.06 265 SER A N 1
ATOM 2157 C CA . SER A 1 265 ? 19.802 -13.104 -6.303 1.00 92.06 265 SER A CA 1
ATOM 2158 C C . SER A 1 265 ? 20.152 -11.979 -5.328 1.00 92.06 265 SER A C 1
ATOM 2160 O O . SER A 1 265 ? 21.128 -11.246 -5.522 1.00 92.06 265 SER A O 1
ATOM 2162 N N . GLY A 1 266 ? 19.321 -11.796 -4.298 1.00 91.00 266 GLY A N 1
ATOM 2163 C CA . GLY A 1 266 ? 19.536 -10.795 -3.251 1.00 91.00 266 GLY A CA 1
ATOM 2164 C C . GLY A 1 266 ? 19.772 -9.383 -3.797 1.00 91.00 266 GLY A C 1
ATOM 2165 O O . GLY A 1 266 ? 19.069 -8.922 -4.696 1.00 91.00 266 GLY A O 1
ATOM 2166 N N . SER A 1 267 ? 20.789 -8.702 -3.267 1.00 91.56 267 SER A N 1
ATOM 2167 C CA . SER A 1 267 ? 21.139 -7.335 -3.669 1.00 91.56 267 SER A CA 1
ATOM 2168 C C . SER A 1 267 ? 21.641 -7.232 -5.114 1.00 91.56 267 SER A C 1
ATOM 2170 O O . SER A 1 267 ? 21.453 -6.190 -5.744 1.00 91.56 267 SER A O 1
ATOM 2172 N N . ALA A 1 268 ? 22.231 -8.296 -5.673 1.00 93.06 268 ALA A N 1
ATOM 2173 C CA . ALA A 1 268 ? 22.686 -8.314 -7.063 1.00 93.06 268 ALA A CA 1
ATOM 2174 C C . ALA A 1 268 ? 21.501 -8.272 -8.039 1.00 93.06 268 ALA A C 1
ATOM 2176 O O . ALA A 1 268 ? 21.572 -7.585 -9.056 1.00 93.06 268 ALA A O 1
ATOM 2177 N N . PHE A 1 269 ? 20.394 -8.945 -7.701 1.00 93.38 269 PHE A N 1
ATOM 2178 C CA . PHE A 1 269 ? 19.158 -8.901 -8.487 1.00 93.38 269 PHE A CA 1
ATOM 2179 C C . PHE A 1 269 ? 18.568 -7.489 -8.517 1.00 93.38 269 PHE A C 1
ATOM 2181 O O . PHE A 1 269 ? 18.313 -6.956 -9.591 1.00 93.38 269 PHE A O 1
ATOM 2188 N N . THR A 1 270 ? 18.419 -6.846 -7.354 1.00 93.06 270 THR A N 1
ATOM 2189 C CA . THR A 1 270 ? 17.815 -5.505 -7.253 1.00 93.06 270 THR A CA 1
ATOM 2190 C C . THR A 1 270 ? 18.707 -4.381 -7.782 1.00 93.06 270 THR A C 1
ATOM 2192 O O . THR A 1 270 ? 18.203 -3.317 -8.130 1.00 93.06 270 THR A O 1
ATOM 2195 N N . SER A 1 271 ? 20.024 -4.595 -7.849 1.00 92.44 271 SER A N 1
ATOM 2196 C CA . SER A 1 271 ? 20.988 -3.600 -8.350 1.00 92.44 271 SER A CA 1
ATOM 2197 C C . SER A 1 271 ? 21.249 -3.706 -9.856 1.00 92.44 271 SER A C 1
ATOM 2199 O O . SER A 1 271 ? 21.962 -2.875 -10.418 1.00 92.44 271 SER A O 1
ATOM 2201 N N . ALA A 1 272 ? 20.708 -4.727 -10.526 1.00 92.62 272 ALA A N 1
ATOM 2202 C CA . ALA A 1 272 ? 20.901 -4.914 -11.956 1.00 92.62 272 ALA A CA 1
ATOM 2203 C C . ALA A 1 272 ? 20.245 -3.781 -12.763 1.00 92.62 272 ALA A C 1
ATOM 2205 O O . ALA A 1 272 ? 19.122 -3.371 -12.477 1.00 92.62 272 ALA A O 1
ATOM 2206 N N . VAL A 1 273 ? 20.893 -3.330 -13.844 1.00 93.19 273 VAL A N 1
ATOM 2207 C CA . VAL A 1 273 ? 20.374 -2.249 -14.714 1.00 93.19 273 VAL A CA 1
ATOM 2208 C C . VAL A 1 273 ? 18.967 -2.561 -15.240 1.00 93.19 273 VAL A C 1
ATOM 2210 O O . VAL A 1 273 ? 18.133 -1.664 -15.371 1.00 93.19 273 VAL A O 1
ATOM 2213 N N . ASN A 1 274 ? 18.682 -3.840 -15.500 1.00 95.31 274 ASN A N 1
ATOM 2214 C CA . ASN A 1 274 ? 17.387 -4.287 -16.003 1.00 95.31 274 ASN A CA 1
ATOM 2215 C C . ASN A 1 274 ? 16.322 -4.497 -14.914 1.00 95.31 274 ASN A C 1
ATOM 2217 O O . ASN A 1 274 ? 15.149 -4.658 -15.256 1.00 95.31 274 ASN A O 1
ATOM 2221 N N . TYR A 1 275 ? 16.684 -4.452 -13.626 1.00 95.69 275 TYR A N 1
ATOM 2222 C CA . TYR A 1 275 ? 15.737 -4.651 -12.526 1.00 95.69 275 TYR A CA 1
ATOM 2223 C C . TYR A 1 275 ? 14.596 -3.631 -12.561 1.00 95.69 275 TYR A C 1
ATOM 2225 O O . TYR A 1 275 ? 13.445 -3.998 -12.361 1.00 95.69 275 TYR A O 1
ATOM 2233 N N . LYS A 1 276 ? 14.868 -2.369 -12.921 1.00 96.31 276 LYS A N 1
ATOM 2234 C CA . LYS A 1 276 ? 13.820 -1.337 -13.034 1.00 96.31 276 LYS A CA 1
ATOM 2235 C C . LYS A 1 276 ? 12.694 -1.718 -14.011 1.00 96.31 276 LYS A C 1
ATOM 2237 O O . LYS A 1 276 ? 11.546 -1.349 -13.797 1.00 96.31 276 LYS A O 1
ATOM 2242 N N . TYR A 1 277 ? 13.007 -2.466 -15.072 1.00 97.50 277 TYR A N 1
ATOM 2243 C CA . TYR A 1 277 ? 12.017 -2.931 -16.050 1.00 97.50 277 TYR A CA 1
ATOM 2244 C C . TYR A 1 277 ? 11.249 -4.151 -15.546 1.00 97.50 277 TYR A C 1
ATOM 2246 O O . TYR A 1 277 ? 10.062 -4.295 -15.829 1.00 97.50 277 TYR A O 1
ATOM 2254 N N . TYR A 1 278 ? 11.920 -5.020 -14.788 1.00 97.88 278 TYR A N 1
ATOM 2255 C CA . TYR A 1 278 ? 11.265 -6.099 -14.060 1.00 97.88 278 TYR A CA 1
ATOM 2256 C C . TYR A 1 278 ? 10.258 -5.522 -13.050 1.00 97.88 278 TYR A C 1
ATOM 2258 O O . TYR A 1 278 ? 9.098 -5.918 -13.059 1.00 97.88 278 TYR A O 1
ATOM 2266 N N . ASP A 1 279 ? 10.670 -4.534 -12.253 1.00 97.81 279 ASP A N 1
ATOM 2267 C CA . ASP A 1 279 ? 9.837 -3.840 -11.262 1.00 97.81 279 ASP A CA 1
ATOM 2268 C C . ASP A 1 279 ? 8.589 -3.208 -11.924 1.00 97.81 279 ASP A C 1
ATOM 2270 O O . ASP A 1 279 ? 7.462 -3.500 -11.517 1.00 97.81 279 ASP A O 1
ATOM 2274 N N . ASP A 1 280 ? 8.764 -2.467 -13.033 1.00 98.06 280 ASP A N 1
ATOM 2275 C CA . ASP A 1 280 ? 7.663 -1.892 -13.839 1.00 98.06 280 ASP A CA 1
ATOM 2276 C C . ASP A 1 280 ? 6.729 -2.976 -14.416 1.00 98.06 280 ASP A C 1
ATOM 2278 O O . ASP A 1 280 ? 5.501 -2.832 -14.412 1.00 98.06 280 ASP A O 1
ATOM 2282 N N . PHE A 1 281 ? 7.278 -4.111 -14.871 1.00 98.19 281 PHE A N 1
ATOM 2283 C CA . PHE A 1 281 ? 6.463 -5.245 -15.310 1.00 98.19 281 PHE A CA 1
ATOM 2284 C C . PHE A 1 281 ? 5.577 -5.762 -14.179 1.00 98.19 281 PHE A C 1
ATOM 2286 O O . PHE A 1 281 ? 4.369 -5.929 -14.392 1.00 98.19 281 PHE A O 1
ATOM 2293 N N . VAL A 1 282 ? 6.145 -6.002 -12.992 1.00 97.81 282 VAL A N 1
ATOM 2294 C CA . VAL A 1 282 ? 5.370 -6.528 -11.867 1.00 97.81 282 VAL A CA 1
ATOM 2295 C C . VAL A 1 282 ? 4.284 -5.535 -11.465 1.00 97.81 282 VAL A C 1
ATOM 2297 O O . VAL A 1 282 ? 3.127 -5.932 -11.343 1.00 97.81 282 VAL A O 1
ATOM 2300 N N . GLU A 1 283 ? 4.588 -4.241 -11.359 1.00 97.62 283 GLU A N 1
ATOM 2301 C CA . GLU A 1 283 ? 3.599 -3.207 -11.025 1.00 97.62 283 GLU A CA 1
ATOM 2302 C C . GLU A 1 283 ? 2.402 -3.185 -11.982 1.00 97.62 283 GLU A C 1
ATOM 2304 O O . GLU A 1 283 ? 1.239 -3.239 -11.551 1.00 97.62 283 GLU A O 1
ATOM 2309 N N . ARG A 1 284 ? 2.670 -3.169 -13.293 1.00 97.81 284 ARG A N 1
ATOM 2310 C CA . ARG A 1 284 ? 1.625 -3.206 -14.326 1.00 97.81 284 ARG A CA 1
ATOM 2311 C C . ARG A 1 284 ? 0.830 -4.499 -14.266 1.00 97.81 284 ARG A C 1
ATOM 2313 O O . ARG A 1 284 ? -0.402 -4.469 -14.330 1.00 97.81 284 ARG A O 1
ATOM 2320 N N . LYS A 1 285 ? 1.513 -5.634 -14.096 1.00 97.38 285 LYS A N 1
ATOM 2321 C CA . LY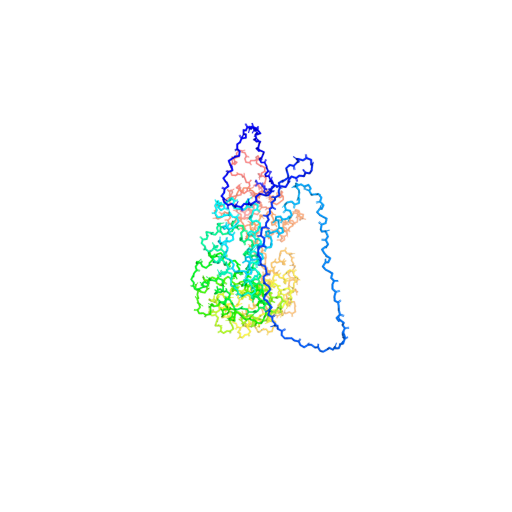S A 1 285 ? 0.865 -6.939 -13.958 1.00 97.38 285 LYS A CA 1
ATOM 2322 C C . LYS A 1 285 ? -0.079 -6.949 -12.763 1.00 97.38 285 LYS A C 1
ATOM 2324 O O . LYS A 1 285 ? -1.227 -7.367 -12.898 1.00 97.38 285 LYS A O 1
ATOM 2329 N N . MET A 1 286 ? 0.354 -6.419 -11.621 1.00 97.31 286 MET A N 1
ATOM 2330 C CA . MET A 1 286 ? -0.459 -6.345 -10.410 1.00 97.31 286 MET A CA 1
ATOM 2331 C C . MET A 1 286 ? -1.710 -5.491 -10.592 1.00 97.31 286 MET A C 1
ATOM 2333 O O . MET A 1 286 ? -2.762 -5.855 -10.067 1.00 97.31 286 MET A O 1
ATOM 2337 N N . LYS A 1 287 ? -1.642 -4.397 -11.362 1.00 96.69 287 LYS A N 1
ATOM 2338 C CA . LYS A 1 287 ? -2.832 -3.608 -11.715 1.00 96.69 287 LYS A CA 1
ATOM 2339 C C . LYS A 1 287 ? -3.869 -4.462 -12.453 1.00 96.69 287 LYS A C 1
ATOM 2341 O O . LYS A 1 287 ? -5.017 -4.523 -12.019 1.00 96.69 287 LYS A O 1
ATOM 2346 N N . ILE A 1 288 ? -3.438 -5.208 -13.469 1.00 96.19 288 ILE A N 1
ATOM 2347 C CA . ILE A 1 288 ? -4.306 -6.105 -14.248 1.00 96.19 288 ILE A CA 1
ATOM 2348 C C . ILE A 1 288 ? -4.885 -7.223 -13.366 1.00 96.19 288 ILE A C 1
ATOM 2350 O O . ILE A 1 288 ? -6.071 -7.544 -13.457 1.00 96.19 288 ILE A O 1
ATOM 2354 N N . LEU A 1 289 ? -4.072 -7.828 -12.491 1.00 95.81 289 LEU A N 1
ATOM 2355 C CA . LEU A 1 289 ? -4.539 -8.884 -11.583 1.00 95.81 289 LEU A CA 1
ATOM 2356 C C . LEU A 1 289 ? -5.590 -8.362 -10.589 1.00 95.81 289 LEU A C 1
ATOM 2358 O O . LEU A 1 289 ? -6.533 -9.090 -10.274 1.00 95.81 289 LEU A O 1
ATOM 2362 N N . ARG A 1 290 ? -5.450 -7.113 -10.112 1.00 94.75 290 ARG A N 1
ATOM 2363 C CA . ARG A 1 290 ? -6.433 -6.459 -9.228 1.00 94.75 290 ARG A CA 1
ATOM 2364 C C . ARG A 1 290 ? -7.761 -6.233 -9.939 1.00 94.75 290 ARG A C 1
ATOM 2366 O O . ARG A 1 290 ? -8.797 -6.591 -9.382 1.00 94.75 290 ARG A O 1
ATOM 2373 N N . GLU A 1 291 ? -7.722 -5.696 -11.156 1.00 94.19 291 GLU A N 1
ATOM 2374 C CA . GLU A 1 291 ? -8.911 -5.454 -11.986 1.00 94.19 291 GLU A CA 1
ATOM 2375 C C . GLU A 1 291 ? -9.673 -6.755 -12.279 1.00 94.19 291 GLU A C 1
ATOM 2377 O O . GLU A 1 291 ? -10.900 -6.785 -12.229 1.00 94.19 291 GLU A O 1
ATOM 2382 N N . LYS A 1 292 ? -8.950 -7.861 -12.494 1.00 95.06 292 LYS A N 1
ATOM 2383 C CA . LYS A 1 292 ? -9.529 -9.194 -12.737 1.00 95.06 292 LYS A CA 1
ATOM 2384 C C . LYS A 1 292 ? -9.936 -9.958 -11.470 1.00 95.06 292 LYS A C 1
ATOM 2386 O O . LYS A 1 292 ? -10.371 -11.101 -11.571 1.00 95.06 292 LYS A O 1
ATOM 2391 N N . GLU A 1 293 ? -9.780 -9.368 -10.283 1.00 92.75 293 GLU A N 1
ATOM 2392 C CA . GLU A 1 293 ? -10.061 -10.008 -8.989 1.00 92.75 293 GLU A CA 1
ATOM 2393 C C . GLU A 1 293 ? -9.411 -11.400 -8.804 1.00 92.75 293 GLU A C 1
ATOM 2395 O O . GLU A 1 293 ? -10.003 -12.304 -8.204 1.00 92.75 293 GLU A O 1
ATOM 2400 N N . MET A 1 294 ? -8.185 -11.581 -9.299 1.00 94.88 294 MET A N 1
ATOM 2401 C CA . MET A 1 294 ? -7.517 -12.887 -9.352 1.00 94.88 294 MET A CA 1
ATOM 2402 C C . MET A 1 294 ? -7.380 -13.568 -7.974 1.00 94.88 294 MET A C 1
ATOM 2404 O O . MET A 1 294 ? -7.299 -12.922 -6.921 1.00 94.88 294 MET A O 1
ATOM 2408 N N . SER A 1 295 ? -7.350 -14.905 -7.961 1.00 93.19 295 SER A N 1
ATOM 2409 C CA . SER A 1 295 ? -7.155 -15.677 -6.725 1.00 93.19 295 SER A CA 1
ATOM 2410 C C . SER A 1 295 ? -5.736 -15.494 -6.171 1.00 93.19 295 SER A C 1
ATOM 2412 O O . SER A 1 295 ? -4.794 -15.274 -6.930 1.00 93.19 295 SER A O 1
ATOM 2414 N N . LEU A 1 296 ? -5.557 -15.620 -4.850 1.00 93.06 296 LEU A N 1
ATOM 2415 C CA . LEU A 1 296 ? -4.233 -15.465 -4.232 1.00 93.06 296 LEU A CA 1
ATOM 2416 C C . LEU A 1 296 ? -3.233 -16.527 -4.700 1.00 93.06 296 LEU A C 1
ATOM 2418 O O . LEU A 1 296 ? -2.067 -16.205 -4.895 1.00 93.06 296 LEU A O 1
ATOM 2422 N N . SER A 1 297 ? -3.692 -17.751 -4.972 1.00 92.19 297 SER A N 1
ATOM 2423 C CA . SER A 1 297 ? -2.867 -18.789 -5.603 1.00 92.19 297 SER A CA 1
ATOM 2424 C C . SER A 1 297 ? -2.389 -18.366 -7.000 1.00 92.19 297 SER A C 1
ATOM 2426 O O . SER A 1 297 ? -1.200 -18.465 -7.295 1.00 92.19 297 SER A O 1
ATOM 2428 N N . ALA A 1 298 ? -3.270 -17.801 -7.834 1.00 94.62 298 ALA A N 1
ATOM 2429 C CA . ALA A 1 298 ? -2.882 -17.319 -9.159 1.00 94.62 298 ALA A CA 1
ATOM 2430 C C . ALA A 1 298 ? -1.928 -16.115 -9.090 1.00 94.62 298 ALA A C 1
ATOM 2432 O O . ALA A 1 298 ? -1.011 -16.016 -9.905 1.00 94.62 298 ALA A O 1
ATOM 2433 N N . VAL A 1 299 ? -2.110 -15.222 -8.111 1.00 96.38 299 VAL A N 1
ATOM 2434 C CA . VAL A 1 299 ? -1.185 -14.106 -7.856 1.00 96.38 299 VAL A CA 1
ATOM 2435 C C . VAL A 1 299 ? 0.186 -14.631 -7.435 1.00 96.38 299 VAL A C 1
ATOM 2437 O O . VAL A 1 299 ? 1.174 -14.247 -8.050 1.00 96.38 299 VAL A O 1
ATOM 2440 N N . LYS A 1 300 ? 0.256 -15.554 -6.464 1.00 95.19 300 LYS A N 1
ATOM 2441 C CA . LYS A 1 300 ? 1.519 -16.184 -6.043 1.00 95.19 300 LYS A CA 1
ATOM 2442 C C . LYS A 1 300 ? 2.234 -16.840 -7.219 1.00 95.19 300 LYS A C 1
ATOM 2444 O O . LYS A 1 300 ? 3.400 -16.551 -7.441 1.00 95.19 300 LYS A O 1
ATOM 2449 N N . LYS A 1 301 ? 1.519 -17.637 -8.017 1.00 95.56 301 LYS A N 1
ATOM 2450 C CA . LYS A 1 301 ? 2.072 -18.271 -9.220 1.00 95.56 301 LYS A CA 1
ATOM 2451 C C . LYS A 1 301 ? 2.581 -17.248 -10.237 1.00 95.56 301 LYS A C 1
ATOM 2453 O O . LYS A 1 301 ? 3.653 -17.418 -10.798 1.00 95.56 301 LYS A O 1
ATOM 2458 N N . THR A 1 302 ? 1.840 -16.160 -10.459 1.00 96.31 302 THR A N 1
ATOM 2459 C CA . THR A 1 302 ? 2.273 -15.090 -11.378 1.00 96.31 302 THR A CA 1
ATOM 2460 C C . THR A 1 302 ? 3.555 -14.415 -10.890 1.00 96.31 302 THR A C 1
ATOM 2462 O O . THR A 1 302 ? 4.392 -14.051 -11.711 1.00 96.31 302 THR A O 1
ATOM 2465 N N . LEU A 1 303 ? 3.707 -14.283 -9.569 1.00 96.69 303 LEU A N 1
ATOM 2466 C CA . LEU A 1 303 ? 4.869 -13.711 -8.890 1.00 96.69 303 LEU A CA 1
ATOM 2467 C C . LEU A 1 303 ? 6.005 -14.721 -8.631 1.00 96.69 303 LEU A C 1
ATOM 2469 O O . LEU A 1 303 ? 6.955 -14.357 -7.941 1.00 96.69 303 LEU A O 1
ATOM 2473 N N . GLY A 1 304 ? 5.930 -15.958 -9.142 1.00 95.62 304 GLY A N 1
ATOM 2474 C CA . GLY A 1 304 ? 6.967 -16.979 -8.909 1.00 95.62 304 GLY A CA 1
ATOM 2475 C C . GLY A 1 304 ? 7.096 -17.385 -7.431 1.00 95.62 304 GLY A C 1
ATOM 2476 O O . GLY A 1 304 ? 8.151 -17.798 -6.967 1.00 95.62 304 GLY A O 1
ATOM 2477 N N . MET A 1 305 ? 6.027 -17.199 -6.653 1.00 95.25 305 MET A N 1
ATOM 2478 C CA . MET A 1 305 ? 5.985 -17.377 -5.197 1.00 95.25 305 MET A CA 1
ATOM 2479 C C . MET A 1 305 ? 5.162 -18.601 -4.767 1.00 95.25 305 MET A C 1
ATOM 2481 O O . MET A 1 305 ? 4.942 -18.809 -3.578 1.00 95.25 305 MET A O 1
ATOM 2485 N N . ASP A 1 306 ? 4.639 -19.397 -5.700 1.00 94.56 306 ASP A N 1
ATOM 2486 C CA . ASP A 1 306 ? 3.783 -20.555 -5.405 1.00 94.56 306 ASP A CA 1
ATOM 2487 C C . ASP A 1 306 ? 4.537 -21.740 -4.788 1.00 94.56 306 ASP A C 1
ATOM 2489 O O . ASP A 1 306 ? 3.919 -22.550 -4.102 1.00 94.56 306 ASP A O 1
ATOM 2493 N N . LYS A 1 307 ? 5.858 -21.808 -4.983 1.00 94.06 307 LYS A N 1
ATOM 2494 C CA . LYS A 1 307 ? 6.732 -22.853 -4.422 1.00 94.06 307 LYS A CA 1
ATOM 2495 C C . LYS A 1 307 ? 7.455 -22.446 -3.135 1.00 94.06 307 LYS A C 1
ATOM 2497 O O . LYS A 1 307 ? 8.161 -23.269 -2.565 1.00 94.06 307 LYS A O 1
ATOM 2502 N N . LEU A 1 308 ? 7.311 -21.193 -2.700 1.00 91.50 308 LEU A N 1
ATOM 2503 C CA . LEU A 1 308 ? 8.018 -20.671 -1.532 1.00 91.50 308 LEU A CA 1
ATOM 2504 C C . LEU A 1 308 ? 7.301 -21.065 -0.238 1.00 91.50 308 LEU A C 1
ATOM 2506 O O . LEU A 1 308 ? 6.079 -20.928 -0.120 1.00 91.50 308 LEU A O 1
ATOM 2510 N N . SER A 1 309 ? 8.075 -21.489 0.758 1.00 87.25 309 SER A N 1
ATOM 2511 C CA . SER A 1 309 ? 7.608 -21.636 2.135 1.00 87.25 309 SER A CA 1
ATOM 2512 C C . SER A 1 309 ? 7.217 -20.283 2.744 1.00 87.25 309 SER A C 1
ATOM 2514 O O . SER A 1 309 ? 7.547 -19.214 2.231 1.00 87.25 309 SER A O 1
ATOM 2516 N N . VAL A 1 310 ? 6.524 -20.304 3.887 1.00 78.44 310 VAL A N 1
ATOM 2517 C CA . VAL A 1 310 ? 6.095 -19.079 4.589 1.00 78.44 310 VAL A CA 1
ATOM 2518 C C . VAL A 1 310 ? 7.273 -18.161 4.939 1.00 78.44 310 VAL A C 1
ATOM 2520 O O . VAL A 1 310 ? 7.146 -16.944 4.806 1.00 78.44 310 VAL A O 1
ATOM 2523 N N . ALA A 1 311 ? 8.412 -18.732 5.341 1.00 83.19 311 ALA A N 1
ATOM 2524 C CA . ALA A 1 311 ? 9.619 -17.973 5.657 1.00 83.19 311 ALA A CA 1
ATOM 2525 C C . ALA A 1 311 ? 10.252 -17.356 4.396 1.00 83.19 311 ALA A C 1
ATOM 2527 O O . ALA A 1 311 ? 10.576 -16.170 4.387 1.00 83.19 311 ALA A O 1
ATOM 2528 N N . GLU A 1 312 ? 10.345 -18.123 3.307 1.00 90.00 312 GLU A N 1
ATOM 2529 C CA . GLU A 1 312 ? 10.914 -17.657 2.033 1.00 90.00 312 GLU A CA 1
ATOM 2530 C C . GLU A 1 312 ? 10.036 -16.602 1.344 1.00 90.00 312 GLU A C 1
ATOM 2532 O O . GLU A 1 312 ? 10.546 -15.705 0.668 1.00 90.00 312 GLU A O 1
ATOM 2537 N N . LEU A 1 313 ? 8.712 -16.667 1.538 1.00 88.12 313 LEU A N 1
ATOM 2538 C CA . LEU A 1 313 ? 7.785 -15.650 1.041 1.00 88.12 313 LEU A CA 1
ATOM 2539 C C . LEU A 1 313 ? 8.149 -14.268 1.581 1.00 88.12 313 LEU A C 1
ATOM 2541 O O . LEU A 1 313 ? 8.144 -13.319 0.807 1.00 88.12 313 LEU A O 1
ATOM 2545 N N . ALA A 1 314 ? 8.480 -14.151 2.870 1.00 86.19 314 ALA A N 1
ATOM 2546 C CA . ALA A 1 314 ? 8.789 -12.868 3.501 1.00 86.19 314 ALA A CA 1
ATOM 2547 C C . ALA A 1 314 ? 10.105 -12.248 2.997 1.00 86.19 314 ALA A C 1
ATOM 2549 O O . ALA A 1 314 ? 10.255 -11.028 3.025 1.00 86.19 314 ALA A O 1
ATOM 2550 N N . THR A 1 315 ? 11.037 -13.071 2.511 1.00 89.62 315 THR A N 1
ATOM 2551 C CA . THR A 1 315 ? 12.325 -12.626 1.955 1.00 89.62 315 THR A CA 1
ATOM 2552 C C . THR A 1 315 ? 12.295 -12.427 0.441 1.00 89.62 315 THR A C 1
ATOM 2554 O O . THR A 1 315 ? 13.265 -11.937 -0.135 1.00 89.62 315 THR A O 1
ATOM 2557 N N . SER A 1 316 ? 11.208 -12.819 -0.229 1.00 92.50 316 SER A N 1
ATOM 2558 C CA . SER A 1 316 ? 11.079 -12.666 -1.677 1.00 92.50 316 SER A CA 1
ATOM 2559 C C . SER A 1 316 ? 11.034 -11.181 -2.066 1.00 92.50 316 SER A C 1
ATOM 2561 O O . SER A 1 316 ? 10.226 -10.434 -1.505 1.00 92.50 316 SER A O 1
ATOM 2563 N N . PRO A 1 317 ? 11.794 -10.735 -3.087 1.00 93.56 317 PRO A N 1
ATOM 2564 C CA . PRO A 1 317 ? 11.695 -9.362 -3.592 1.00 93.56 317 PRO A CA 1
ATOM 2565 C C . PRO A 1 317 ? 10.291 -9.037 -4.129 1.00 93.56 317 PRO A C 1
ATOM 2567 O O . PRO A 1 317 ? 9.880 -7.876 -4.155 1.00 93.56 317 PRO A O 1
ATOM 2570 N N . ASN A 1 318 ? 9.516 -10.064 -4.498 1.00 96.00 318 ASN A N 1
ATOM 2571 C CA . ASN A 1 318 ? 8.151 -9.911 -4.987 1.00 96.00 318 ASN A CA 1
ATOM 2572 C C . ASN A 1 318 ? 7.106 -9.802 -3.863 1.00 96.00 318 ASN A C 1
ATOM 2574 O O . ASN A 1 318 ? 5.942 -9.498 -4.139 1.00 96.00 318 ASN A O 1
ATOM 2578 N N . TYR A 1 319 ? 7.489 -10.004 -2.595 1.00 94.94 319 TYR A N 1
ATOM 2579 C CA . TYR A 1 319 ? 6.552 -9.983 -1.470 1.00 94.94 319 TYR A CA 1
ATOM 2580 C C . TYR A 1 319 ? 5.834 -8.643 -1.321 1.00 94.94 319 TYR A C 1
ATOM 2582 O O . TYR A 1 319 ? 4.629 -8.631 -1.072 1.00 94.94 319 TYR A O 1
ATOM 2590 N N . LYS A 1 320 ? 6.526 -7.520 -1.574 1.00 95.88 320 LYS A N 1
ATOM 2591 C CA . LYS A 1 320 ? 5.925 -6.172 -1.548 1.00 95.88 320 LYS A CA 1
ATOM 2592 C C . LYS A 1 320 ? 4.693 -6.057 -2.457 1.00 95.88 320 LYS A C 1
ATOM 2594 O O . LYS A 1 320 ? 3.725 -5.379 -2.120 1.00 95.88 320 LYS A O 1
ATOM 2599 N N . TYR A 1 321 ? 4.688 -6.765 -3.587 1.00 97.12 321 TYR A N 1
ATOM 2600 C CA . TYR A 1 321 ? 3.575 -6.762 -4.534 1.00 97.12 321 TYR A CA 1
ATOM 2601 C C . TYR A 1 321 ? 2.415 -7.637 -4.077 1.00 97.12 321 TYR A C 1
ATOM 2603 O O . TYR A 1 321 ? 1.256 -7.248 -4.231 1.00 97.12 321 TYR A O 1
ATOM 2611 N N . TYR A 1 322 ? 2.716 -8.798 -3.497 1.00 96.44 322 TYR A N 1
ATOM 2612 C CA . TYR A 1 322 ? 1.716 -9.673 -2.890 1.00 96.44 322 TYR A CA 1
ATOM 2613 C C . TYR A 1 322 ? 1.027 -8.996 -1.693 1.00 96.44 322 TYR A C 1
ATOM 2615 O O . TYR A 1 322 ? -0.202 -8.989 -1.615 1.00 96.44 322 TYR A O 1
ATOM 2623 N N . ASP A 1 323 ? 1.806 -8.364 -0.812 1.00 95.88 323 ASP A N 1
ATOM 2624 C CA . ASP A 1 323 ? 1.318 -7.593 0.336 1.00 95.88 323 ASP A CA 1
ATOM 2625 C C . ASP A 1 323 ? 0.404 -6.445 -0.117 1.00 95.88 323 ASP A C 1
ATOM 2627 O O . ASP A 1 323 ? -0.774 -6.395 0.252 1.00 95.88 323 ASP A O 1
ATOM 2631 N N . SER A 1 324 ? 0.886 -5.619 -1.053 1.00 96.44 324 SER A N 1
ATOM 2632 C CA . SER A 1 324 ? 0.095 -4.546 -1.666 1.00 96.44 324 SER A CA 1
ATOM 2633 C C . SER A 1 324 ? -1.193 -5.064 -2.316 1.00 96.44 324 SER A C 1
ATOM 2635 O O . SER A 1 324 ? -2.254 -4.444 -2.195 1.00 96.44 324 SER A O 1
ATOM 2637 N N . TYR A 1 325 ? -1.154 -6.215 -2.994 1.00 96.94 325 TYR A N 1
ATOM 2638 C CA . TYR A 1 325 ? -2.348 -6.813 -3.590 1.00 96.94 325 TYR A CA 1
ATOM 2639 C C . TYR A 1 325 ? -3.413 -7.125 -2.547 1.00 96.94 325 TYR A C 1
ATOM 2641 O O . TYR A 1 325 ? -4.569 -6.746 -2.734 1.00 96.94 325 TYR A O 1
ATOM 2649 N N . ILE A 1 326 ? -3.041 -7.789 -1.451 1.00 96.44 326 ILE A N 1
ATOM 2650 C CA . ILE A 1 326 ? -4.001 -8.174 -0.415 1.00 96.44 326 ILE A CA 1
ATOM 2651 C C . ILE A 1 326 ? -4.565 -6.942 0.283 1.00 96.44 326 ILE A C 1
ATOM 2653 O O . ILE A 1 326 ? -5.786 -6.841 0.420 1.00 96.44 326 ILE A O 1
ATOM 2657 N N . LEU A 1 327 ? -3.717 -5.977 0.645 1.00 96.31 327 LEU A N 1
ATOM 2658 C CA . LEU A 1 327 ? -4.160 -4.734 1.280 1.00 96.31 327 LEU A CA 1
ATOM 2659 C C . LEU A 1 327 ? -5.179 -3.977 0.416 1.00 96.31 327 LEU A C 1
ATOM 2661 O O . LEU A 1 327 ? -6.172 -3.473 0.935 1.00 96.31 327 LEU A O 1
ATOM 2665 N N . ASN A 1 328 ? -5.016 -3.984 -0.910 1.00 96.19 328 ASN A N 1
ATOM 2666 C CA . ASN A 1 328 ? -5.995 -3.409 -1.838 1.00 96.19 328 ASN A CA 1
ATOM 2667 C C . ASN A 1 328 ? -7.302 -4.223 -1.945 1.00 96.19 328 ASN A C 1
ATOM 2669 O O . ASN A 1 328 ? -8.343 -3.681 -2.318 1.00 96.19 328 ASN A O 1
ATOM 2673 N N . ARG A 1 329 ? -7.286 -5.523 -1.626 1.00 96.00 329 ARG A N 1
ATOM 2674 C CA . ARG A 1 329 ? -8.488 -6.376 -1.635 1.00 96.00 329 ARG A CA 1
ATOM 2675 C C . ARG A 1 329 ? -9.311 -6.253 -0.359 1.00 96.00 329 ARG A C 1
ATOM 2677 O O . ARG A 1 329 ? -10.528 -6.422 -0.436 1.00 96.00 329 ARG A O 1
ATOM 2684 N N . ILE A 1 330 ? -8.694 -5.920 0.774 1.00 97.62 330 ILE A N 1
ATOM 2685 C CA . ILE A 1 330 ? -9.384 -5.783 2.064 1.00 97.62 330 ILE A CA 1
ATOM 2686 C C . ILE A 1 330 ? -10.574 -4.805 1.988 1.00 97.62 330 ILE A C 1
ATOM 2688 O O . ILE A 1 330 ? -11.682 -5.232 2.322 1.00 97.62 330 ILE A O 1
ATOM 2692 N N . PRO A 1 331 ? -10.437 -3.554 1.493 1.00 97.00 331 PRO A N 1
ATOM 2693 C CA . PRO A 1 331 ? -11.574 -2.643 1.349 1.00 97.00 331 PRO A CA 1
ATOM 2694 C C . PRO A 1 331 ? -12.707 -3.228 0.502 1.00 97.00 331 PRO A C 1
ATOM 2696 O O . PRO A 1 331 ? -13.872 -3.098 0.861 1.00 97.00 331 PRO A O 1
ATOM 2699 N N . VAL A 1 332 ? -12.378 -3.935 -0.585 1.00 95.38 332 VAL A N 1
ATOM 2700 C CA . VAL A 1 332 ? -13.370 -4.576 -1.464 1.00 95.38 332 VAL A CA 1
ATOM 2701 C C . VAL A 1 332 ? -14.100 -5.711 -0.743 1.00 95.38 332 VAL A C 1
ATOM 2703 O O . VAL A 1 332 ? -15.302 -5.895 -0.930 1.00 95.38 332 VAL A O 1
ATOM 2706 N N . TRP A 1 333 ? -13.397 -6.495 0.079 1.00 97.12 333 TRP A N 1
ATOM 2707 C CA . TRP A 1 333 ? -14.011 -7.557 0.879 1.00 97.12 333 TRP A CA 1
ATOM 2708 C C . TRP A 1 333 ? -14.936 -6.998 1.958 1.00 97.12 333 TRP A C 1
ATOM 2710 O O . TRP A 1 333 ? -16.038 -7.521 2.119 1.00 97.12 333 TRP A O 1
ATOM 2720 N N . VAL A 1 334 ? -14.516 -5.929 2.642 1.00 97.88 334 VAL A N 1
ATOM 2721 C CA . VAL A 1 334 ? -15.333 -5.221 3.639 1.00 97.88 334 VAL A CA 1
ATOM 2722 C C . VAL A 1 334 ? -16.553 -4.600 2.967 1.00 97.88 334 VAL A C 1
ATOM 2724 O O . VAL A 1 334 ? -17.663 -4.646 3.506 1.00 97.88 334 VAL A O 1
ATOM 2727 N N . GLU A 1 335 ? -16.385 -4.049 1.761 1.00 96.56 335 GLU A N 1
ATOM 2728 C CA . GLU A 1 335 ? -17.496 -3.416 1.066 1.00 96.56 335 GLU A CA 1
ATOM 2729 C C . GLU A 1 335 ? -18.571 -4.429 0.672 1.00 96.56 335 GLU A C 1
ATOM 2731 O O . GLU A 1 335 ? -19.744 -4.244 0.992 1.00 96.56 335 GLU A O 1
ATOM 2736 N N . LYS A 1 336 ? -18.138 -5.569 0.130 1.00 96.44 336 LYS A N 1
ATOM 2737 C CA . LYS A 1 336 ? -18.998 -6.702 -0.233 1.00 96.44 336 LYS A CA 1
ATOM 2738 C C . LYS A 1 336 ? -19.491 -7.533 0.967 1.00 96.44 336 LYS A C 1
ATOM 2740 O O . LYS A 1 336 ? -20.099 -8.572 0.734 1.00 96.44 336 LYS A O 1
ATOM 2745 N N . ASP A 1 337 ? -19.209 -7.121 2.211 1.00 96.00 337 ASP A N 1
ATOM 2746 C CA . ASP A 1 337 ? -19.587 -7.818 3.457 1.00 96.00 337 ASP A CA 1
ATOM 2747 C C . ASP A 1 337 ? -19.280 -9.327 3.404 1.00 96.00 337 ASP A C 1
ATOM 2749 O O . ASP A 1 337 ? -20.111 -10.174 3.742 1.00 96.00 337 ASP A O 1
ATOM 2753 N N . ARG A 1 338 ? -18.093 -9.685 2.887 1.00 96.69 338 ARG A N 1
ATOM 2754 C CA . ARG A 1 338 ? -17.720 -11.095 2.707 1.00 96.69 338 ARG A CA 1
ATOM 2755 C C . ARG A 1 338 ? -17.691 -11.813 4.062 1.00 96.69 338 ARG A C 1
ATOM 2757 O O . ARG A 1 338 ? -17.343 -11.241 5.089 1.00 96.69 338 ARG A O 1
ATOM 2764 N N . SER A 1 339 ? -18.016 -13.104 4.096 1.00 95.50 339 SER A N 1
ATOM 2765 C CA . SER A 1 339 ? -17.919 -13.829 5.366 1.00 95.50 339 SER A CA 1
ATOM 2766 C C . SER A 1 339 ? -16.446 -13.968 5.794 1.00 95.50 339 SER A C 1
ATOM 2768 O O . SER A 1 339 ? -15.598 -14.275 4.946 1.00 95.50 339 SER A O 1
ATOM 2770 N N . PRO A 1 340 ? -16.116 -13.797 7.087 1.00 95.50 340 PRO A N 1
ATOM 2771 C CA . PRO A 1 340 ? -14.772 -14.030 7.611 1.00 95.50 340 PRO A CA 1
ATOM 2772 C C . PRO A 1 340 ? -14.235 -15.417 7.239 1.00 95.50 340 PRO A C 1
ATOM 2774 O O . PRO A 1 340 ? -13.114 -15.526 6.754 1.00 95.50 340 PRO A O 1
ATOM 2777 N N . ARG A 1 341 ? -15.076 -16.461 7.295 1.00 92.56 341 ARG A N 1
ATOM 2778 C CA . ARG A 1 341 ? -14.731 -17.814 6.820 1.00 92.56 341 ARG A CA 1
ATOM 2779 C C . ARG A 1 341 ? -14.307 -17.846 5.346 1.00 92.56 341 ARG A C 1
ATOM 2781 O O . ARG A 1 341 ? -13.349 -18.530 4.996 1.00 92.56 341 ARG A O 1
ATOM 2788 N N . SER A 1 342 ? -14.988 -17.102 4.469 1.00 94.06 342 SER A N 1
ATOM 2789 C CA . SER A 1 342 ? -14.584 -17.007 3.061 1.00 94.06 342 SER A CA 1
ATOM 2790 C C . SER A 1 342 ? -13.252 -16.278 2.891 1.00 94.06 342 SER A C 1
ATOM 2792 O O . SER A 1 342 ? -12.523 -16.603 1.951 1.00 94.06 342 SER A O 1
ATOM 2794 N N . VAL A 1 343 ? -12.954 -15.281 3.726 1.00 95.44 343 VAL A N 1
ATOM 2795 C CA . VAL A 1 343 ? -11.683 -14.545 3.672 1.00 95.44 343 VAL A CA 1
ATOM 2796 C C . VAL A 1 343 ? -10.539 -15.403 4.207 1.00 95.44 343 VAL A C 1
ATOM 2798 O O . VAL A 1 343 ? -9.510 -15.469 3.542 1.00 95.44 343 VAL A O 1
ATOM 2801 N N . LEU A 1 344 ? -10.749 -16.149 5.297 1.00 93.25 344 LEU A N 1
ATOM 2802 C CA . LEU A 1 344 ? -9.802 -17.153 5.795 1.00 93.25 344 LEU A CA 1
ATOM 2803 C C . LEU A 1 344 ? -9.413 -18.132 4.684 1.00 93.25 344 LEU A C 1
ATOM 2805 O O . LEU A 1 344 ? -8.250 -18.206 4.303 1.00 93.25 344 LEU A O 1
ATOM 2809 N N . LYS A 1 345 ? -10.399 -18.772 4.047 1.00 92.25 345 LYS A N 1
ATOM 2810 C CA . LYS A 1 345 ? -10.143 -19.687 2.925 1.00 92.25 345 LYS A CA 1
ATOM 2811 C C . LYS A 1 345 ? -9.377 -19.029 1.773 1.00 92.25 345 LYS A C 1
ATOM 2813 O O . LYS A 1 345 ? -8.499 -19.635 1.170 1.00 92.25 345 LYS A O 1
ATOM 2818 N N . LYS A 1 346 ? -9.674 -17.764 1.449 1.00 92.44 346 LYS A N 1
ATOM 2819 C CA . LYS A 1 346 ? -8.933 -17.031 0.405 1.00 92.44 346 LYS A CA 1
ATOM 2820 C C . LYS A 1 346 ? -7.476 -16.794 0.788 1.00 92.44 346 LYS A C 1
ATOM 2822 O O . LYS A 1 346 ? -6.626 -16.868 -0.095 1.00 92.44 346 LYS A O 1
ATOM 2827 N N . LEU A 1 347 ? -7.209 -16.514 2.060 1.00 91.88 347 LEU A N 1
ATOM 2828 C CA . LEU A 1 347 ? -5.870 -16.311 2.613 1.00 91.88 347 LEU A CA 1
ATOM 2829 C C . LEU A 1 347 ? -5.111 -17.633 2.850 1.00 91.88 347 LEU A C 1
ATOM 2831 O O . LEU A 1 347 ? -3.944 -17.585 3.242 1.00 91.88 347 LEU A O 1
ATOM 2835 N N . GLY A 1 348 ? -5.745 -18.783 2.574 1.00 88.75 348 GLY A N 1
ATOM 2836 C CA . GLY A 1 348 ? -5.203 -20.120 2.833 1.00 88.75 348 GLY A CA 1
ATOM 2837 C C . GLY A 1 348 ? -5.129 -20.432 4.322 1.00 88.75 348 GLY A C 1
ATOM 2838 O O . GLY A 1 348 ? -4.179 -21.053 4.764 1.00 88.75 348 GLY A O 1
ATOM 2839 N N . LEU A 1 349 ? -6.072 -19.899 5.091 1.00 89.12 349 LEU A N 1
ATOM 2840 C CA . LEU A 1 349 ? -6.092 -19.873 6.548 1.00 89.12 349 LEU A CA 1
ATOM 2841 C C . LEU A 1 349 ? -7.203 -20.774 7.134 1.00 89.12 349 LEU A C 1
ATOM 2843 O O . LEU A 1 349 ? -7.633 -20.579 8.266 1.00 89.12 349 LEU A O 1
ATOM 2847 N N . ASP A 1 350 ? -7.746 -21.706 6.352 1.00 85.25 350 ASP A N 1
ATOM 2848 C CA . ASP A 1 350 ? -8.902 -22.533 6.719 1.00 85.25 350 ASP A CA 1
ATOM 2849 C C . ASP A 1 350 ? -8.559 -23.883 7.375 1.00 85.25 350 ASP A C 1
ATOM 2851 O O . ASP A 1 350 ? -9.463 -24.532 7.898 1.00 85.25 350 ASP A O 1
ATOM 2855 N N . GLU A 1 351 ? -7.283 -24.277 7.416 1.00 72.44 351 GLU A N 1
ATOM 2856 C CA . GLU A 1 351 ? -6.828 -25.580 7.944 1.00 72.44 351 GLU A CA 1
ATOM 2857 C C . GLU A 1 351 ? -6.442 -25.570 9.439 1.00 72.44 351 GLU A C 1
ATOM 2859 O O . GLU A 1 351 ? -5.975 -26.577 9.966 1.00 72.44 351 GLU A O 1
ATOM 2864 N N . GLY A 1 352 ? -6.660 -24.466 10.163 1.00 62.41 352 GLY A N 1
ATOM 2865 C CA . GLY A 1 352 ? -6.273 -24.359 11.571 1.00 62.41 352 GLY A CA 1
ATOM 2866 C C . GLY A 1 352 ? -7.135 -23.400 12.386 1.00 62.41 352 GLY A C 1
ATOM 2867 O O . GLY A 1 352 ? -7.295 -22.240 12.021 1.00 62.41 352 GLY A O 1
ATOM 2868 N N . LEU A 1 353 ? -7.666 -23.875 13.516 1.00 63.78 353 LEU A N 1
ATOM 2869 C CA . LEU A 1 353 ? -8.313 -23.052 14.542 1.00 63.78 353 LEU A CA 1
ATOM 2870 C C . LEU A 1 353 ? -7.461 -23.137 15.820 1.00 63.78 353 LEU A C 1
ATOM 2872 O O . LEU A 1 353 ? -7.248 -24.232 16.337 1.00 63.78 353 LEU A O 1
ATOM 2876 N N . GLY A 1 354 ? -6.929 -22.009 16.298 1.00 75.75 354 GLY A N 1
ATOM 2877 C CA . GLY A 1 354 ? -6.164 -21.921 17.551 1.00 75.75 354 GLY A CA 1
ATOM 2878 C C . GLY A 1 354 ? -5.175 -20.751 17.588 1.00 75.75 354 GLY A C 1
ATOM 2879 O O . GLY A 1 354 ? -4.997 -20.057 16.592 1.00 75.75 354 GLY A O 1
ATOM 2880 N N . ASP A 1 355 ? -4.502 -20.538 18.721 1.00 75.38 355 ASP A N 1
ATOM 2881 C CA . ASP A 1 355 ? -3.611 -19.378 18.931 1.00 75.38 355 ASP A CA 1
ATOM 2882 C C . ASP A 1 355 ? -2.386 -19.346 18.009 1.00 75.38 355 ASP A C 1
ATOM 2884 O O . ASP A 1 355 ? -1.935 -18.277 17.592 1.00 75.38 355 ASP A O 1
ATOM 2888 N N . TRP A 1 356 ? -1.880 -20.516 17.618 1.00 77.81 356 TRP A N 1
ATOM 2889 C CA . TRP A 1 356 ? -0.762 -20.663 16.679 1.00 77.81 356 TRP A CA 1
ATOM 2890 C C . TRP A 1 356 ? -1.052 -20.041 15.300 1.00 77.81 356 TRP A C 1
ATOM 2892 O O . TRP A 1 356 ? -0.133 -19.691 14.561 1.00 77.81 356 TRP A O 1
ATOM 2902 N N . PHE A 1 357 ? -2.328 -19.831 14.975 1.00 79.81 357 PHE A N 1
ATOM 2903 C CA . PHE A 1 357 ? -2.780 -19.131 13.781 1.00 79.81 357 PHE A CA 1
ATOM 2904 C C . PHE A 1 357 ? -2.294 -17.677 13.714 1.00 79.81 357 PHE A C 1
ATOM 2906 O O . PHE A 1 357 ? -1.960 -17.181 12.638 1.00 79.81 357 PHE A O 1
ATOM 2913 N N . LYS A 1 358 ? -2.184 -17.002 14.869 1.00 83.88 358 LYS A N 1
ATOM 2914 C CA . LYS A 1 358 ? -1.689 -15.618 14.948 1.00 83.88 358 LYS A CA 1
ATOM 2915 C C . LYS A 1 358 ? -0.222 -15.497 14.509 1.00 83.88 358 LYS A C 1
ATOM 2917 O O . LYS A 1 358 ? 0.207 -14.411 14.133 1.00 83.88 358 LYS A O 1
ATOM 2922 N N . ALA A 1 359 ? 0.530 -16.603 14.506 1.00 84.56 359 ALA A N 1
ATOM 2923 C CA . ALA A 1 359 ? 1.918 -16.646 14.045 1.00 84.56 359 ALA A CA 1
ATOM 2924 C C . ALA A 1 359 ? 2.058 -16.708 12.511 1.00 84.56 359 ALA A C 1
ATOM 2926 O O . ALA A 1 359 ? 3.161 -16.559 11.985 1.00 84.56 359 ALA A O 1
ATOM 2927 N N . TRP A 1 360 ? 0.970 -16.932 11.766 1.00 84.88 360 TRP A N 1
ATOM 2928 C CA . TRP A 1 360 ? 1.033 -17.016 10.310 1.00 84.88 360 TRP A CA 1
ATOM 2929 C C . TRP A 1 360 ? 1.193 -15.626 9.692 1.00 84.88 360 TRP A C 1
ATOM 2931 O O . TRP A 1 360 ? 0.457 -14.696 10.014 1.00 84.88 360 TRP A O 1
ATOM 2941 N N . SER A 1 361 ? 2.086 -15.489 8.709 1.00 85.38 361 SER A N 1
ATOM 2942 C CA . SER A 1 361 ? 2.372 -14.196 8.064 1.00 85.38 361 SER A CA 1
ATOM 2943 C C . SER A 1 361 ? 1.154 -13.552 7.387 1.00 85.38 361 SER A C 1
ATOM 2945 O O . SER A 1 361 ? 1.079 -12.328 7.281 1.00 85.38 361 SER A O 1
ATOM 2947 N N . ASN A 1 362 ? 0.176 -14.359 6.962 1.00 90.12 362 ASN A N 1
ATOM 2948 C CA . ASN A 1 362 ? -1.070 -13.881 6.366 1.00 90.12 362 ASN A CA 1
ATOM 2949 C C . ASN A 1 362 ? -2.119 -13.431 7.403 1.00 90.12 362 ASN A C 1
ATOM 2951 O O . ASN A 1 362 ? -3.094 -12.785 7.010 1.00 90.12 362 ASN A O 1
ATOM 2955 N N . PHE A 1 363 ? -1.950 -13.741 8.697 1.00 92.50 363 PHE A N 1
ATOM 2956 C CA . PHE A 1 363 ? -2.925 -13.394 9.737 1.00 92.50 363 PHE A CA 1
ATOM 2957 C C . PHE A 1 363 ? -3.160 -11.885 9.824 1.00 92.50 363 PHE A C 1
ATOM 2959 O O . PHE A 1 363 ? -4.305 -11.454 9.915 1.00 92.50 363 PHE A O 1
ATOM 2966 N N . LYS A 1 364 ? -2.105 -11.075 9.666 1.00 95.00 364 LYS A N 1
ATOM 2967 C CA . LYS A 1 364 ? -2.198 -9.605 9.672 1.00 95.00 364 LYS A CA 1
ATOM 2968 C C . LYS A 1 364 ? -3.239 -9.049 8.688 1.00 95.00 364 LYS A C 1
ATOM 2970 O O . LYS A 1 364 ? -3.870 -8.037 8.963 1.00 95.00 364 LYS A O 1
ATOM 2975 N N . TYR A 1 365 ? -3.455 -9.711 7.546 1.00 95.81 365 TYR A N 1
ATOM 2976 C CA . TYR A 1 365 ? -4.459 -9.275 6.571 1.00 95.81 365 TYR A CA 1
ATOM 2977 C C . TYR A 1 365 ? -5.878 -9.641 6.999 1.00 95.81 365 TYR A C 1
ATOM 2979 O O . TYR A 1 365 ? -6.822 -8.917 6.687 1.00 95.81 365 TYR A O 1
ATOM 2987 N N . TYR A 1 366 ? -6.033 -10.779 7.678 1.00 96.12 366 TYR A N 1
ATOM 2988 C CA . TYR A 1 366 ? -7.304 -11.171 8.271 1.00 96.12 366 TYR A CA 1
ATOM 2989 C C . TYR A 1 366 ? -7.671 -10.239 9.426 1.00 96.12 366 TYR A C 1
ATOM 2991 O O . TYR A 1 366 ? -8.803 -9.769 9.485 1.00 96.12 366 TYR A O 1
ATOM 2999 N N . ASP A 1 367 ? -6.703 -9.917 10.279 1.00 96.25 367 ASP A N 1
ATOM 3000 C CA . ASP A 1 367 ? -6.870 -8.988 11.393 1.00 96.25 367 ASP A CA 1
ATOM 3001 C C . ASP A 1 367 ? -7.313 -7.595 10.928 1.00 96.25 367 ASP A C 1
ATOM 3003 O O . ASP A 1 367 ? -8.361 -7.092 11.346 1.00 96.25 367 ASP A O 1
ATOM 3007 N N . GLU A 1 368 ? -6.602 -7.026 9.952 1.00 97.56 368 GLU A N 1
ATOM 3008 C CA . GLU A 1 368 ? -6.965 -5.753 9.323 1.00 97.56 368 GLU A CA 1
ATOM 3009 C C . GLU A 1 368 ? -8.358 -5.815 8.667 1.00 97.56 368 GLU A C 1
ATOM 3011 O O . GLU A 1 368 ? -9.163 -4.881 8.766 1.00 97.56 368 GLU A O 1
ATOM 3016 N N . TYR A 1 369 ? -8.678 -6.936 8.013 1.00 98.06 369 TYR A N 1
ATOM 3017 C CA . TYR A 1 369 ? -9.987 -7.165 7.410 1.00 98.06 369 TYR A CA 1
ATOM 3018 C C . TYR A 1 369 ? -11.117 -7.155 8.443 1.00 98.06 369 TYR A C 1
ATOM 3020 O O . TYR A 1 369 ? -12.081 -6.396 8.286 1.00 98.06 369 TYR A O 1
ATOM 3028 N N . VAL A 1 370 ? -11.019 -7.981 9.489 1.00 97.44 370 VAL A N 1
ATOM 3029 C CA . VAL A 1 370 ? -12.084 -8.111 10.488 1.00 97.44 370 VAL A CA 1
ATOM 3030 C C . VAL A 1 370 ? -12.217 -6.821 11.291 1.00 97.44 370 VAL A C 1
ATOM 3032 O O . VAL A 1 370 ? -13.337 -6.373 11.510 1.00 97.44 370 VAL A O 1
ATOM 3035 N N . THR A 1 371 ? -11.121 -6.139 11.626 1.00 97.44 371 THR A N 1
ATOM 3036 C CA . THR A 1 371 ? -11.155 -4.840 12.321 1.00 97.44 371 THR A CA 1
ATOM 3037 C C . THR A 1 371 ? -11.955 -3.783 11.547 1.00 97.44 371 THR A C 1
ATOM 3039 O O . THR A 1 371 ? -12.834 -3.102 12.099 1.00 97.44 371 THR A O 1
ATOM 3042 N N . ARG A 1 372 ? -11.731 -3.673 10.231 1.00 98.06 372 ARG A N 1
ATOM 3043 C CA . ARG A 1 372 ? -12.524 -2.783 9.363 1.00 98.06 372 ARG A CA 1
ATOM 3044 C C . ARG A 1 372 ? -13.977 -3.236 9.240 1.00 98.06 372 ARG A C 1
ATOM 3046 O O . ARG A 1 372 ? -14.880 -2.397 9.199 1.00 98.06 372 ARG A O 1
ATOM 3053 N N . LEU A 1 373 ? -14.209 -4.545 9.197 1.00 97.69 373 LEU A N 1
ATOM 3054 C CA . LEU A 1 373 ? -15.545 -5.127 9.128 1.00 97.69 373 LEU A CA 1
ATOM 3055 C C . LEU A 1 373 ? -16.359 -4.830 10.400 1.00 97.69 373 LEU A C 1
ATOM 3057 O O . LEU A 1 373 ? -17.485 -4.346 10.291 1.00 97.69 373 LEU A O 1
ATOM 3061 N N . ILE A 1 374 ? -15.764 -4.993 11.588 1.00 97.81 374 ILE A N 1
ATOM 3062 C CA . ILE A 1 374 ? -16.350 -4.598 12.879 1.00 97.81 374 ILE A CA 1
ATOM 3063 C C . ILE A 1 374 ? -16.709 -3.112 12.868 1.00 97.81 374 ILE A C 1
ATOM 3065 O O . ILE A 1 374 ? -17.832 -2.744 13.213 1.00 97.81 374 ILE A O 1
ATOM 3069 N N . SER A 1 375 ? -15.799 -2.256 12.401 1.00 96.81 375 SER A N 1
ATOM 3070 C CA . SER A 1 375 ? -16.049 -0.813 12.297 1.00 96.81 375 SER A CA 1
ATOM 3071 C C . SER A 1 375 ? -17.248 -0.496 11.392 1.00 96.81 375 SER A C 1
ATOM 3073 O O . SER A 1 375 ? -18.073 0.360 11.718 1.00 96.81 375 SER A O 1
ATOM 3075 N N . LYS A 1 376 ? -17.390 -1.206 10.263 1.00 97.25 376 LYS A N 1
ATOM 3076 C CA . LYS A 1 376 ? -18.552 -1.088 9.366 1.00 97.25 376 LYS A CA 1
ATOM 3077 C C . LYS A 1 376 ? -19.841 -1.566 10.039 1.00 97.25 376 LYS A C 1
ATOM 3079 O O . LYS A 1 376 ? -20.869 -0.903 9.913 1.00 97.25 376 LYS A O 1
ATOM 3084 N N . TRP A 1 377 ? -19.805 -2.683 10.759 1.00 97.88 377 TRP A N 1
ATOM 3085 C CA . TRP A 1 377 ? -20.969 -3.224 11.467 1.00 97.88 377 TRP A CA 1
ATOM 3086 C C . TRP A 1 377 ? -21.428 -2.340 12.627 1.00 97.88 377 TRP A C 1
ATOM 3088 O O . TRP A 1 377 ? -22.633 -2.185 12.818 1.00 97.88 377 TRP A O 1
ATOM 3098 N N . LEU A 1 378 ? -20.497 -1.703 13.343 1.00 96.19 378 LEU A N 1
ATOM 3099 C CA . LEU A 1 378 ? -20.809 -0.696 14.360 1.00 96.19 378 LEU A CA 1
ATOM 3100 C C . LEU A 1 378 ? -21.542 0.504 13.749 1.00 96.19 378 LEU A C 1
ATOM 3102 O O . LEU A 1 378 ? -22.579 0.902 14.266 1.00 96.19 378 LEU A O 1
ATOM 3106 N N . LYS A 1 379 ? -21.067 1.026 12.607 1.00 95.62 379 LYS A N 1
ATOM 3107 C CA . LYS A 1 379 ? -21.734 2.130 11.885 1.00 95.62 379 LYS A CA 1
ATOM 3108 C C . LYS A 1 379 ? -23.137 1.768 11.388 1.00 95.62 379 LYS A C 1
ATOM 3110 O O . LYS A 1 379 ? -23.994 2.638 11.320 1.00 95.62 379 LYS A O 1
ATOM 3115 N N . LYS A 1 380 ? -23.368 0.499 11.037 1.00 96.62 380 LYS A N 1
ATOM 3116 C CA . LYS A 1 380 ? -24.685 -0.028 10.633 1.00 96.62 380 LYS A CA 1
ATOM 3117 C C . LYS A 1 380 ? -25.589 -0.402 11.813 1.00 96.62 380 LYS A C 1
ATOM 3119 O O . LYS A 1 380 ? -26.659 -0.954 11.588 1.00 96.62 380 LYS A O 1
ATOM 3124 N N . ASP A 1 381 ? -25.135 -0.171 13.042 1.00 95.06 381 ASP A N 1
ATOM 3125 C CA . ASP A 1 381 ? -25.822 -0.550 14.274 1.00 95.06 381 ASP A CA 1
ATOM 3126 C C . ASP A 1 381 ? -26.268 -2.028 14.313 1.00 95.06 381 ASP A C 1
ATOM 3128 O O . ASP A 1 381 ? -27.278 -2.355 14.927 1.00 95.06 381 ASP A O 1
ATOM 3132 N N . LEU A 1 382 ? -25.497 -2.961 13.731 1.00 96.94 382 LEU A N 1
ATOM 3133 C CA . LEU A 1 382 ? -25.898 -4.379 13.700 1.00 96.94 382 LEU A CA 1
ATOM 3134 C C . LEU A 1 382 ? -26.163 -4.949 15.104 1.00 96.94 382 LEU A C 1
ATOM 3136 O O . LEU A 1 382 ? -25.521 -4.551 16.079 1.00 96.94 382 LEU A O 1
ATOM 3140 N N . ALA A 1 383 ? -27.101 -5.893 15.205 1.00 95.38 383 ALA A N 1
ATOM 3141 C CA . ALA A 1 383 ? -27.384 -6.593 16.454 1.00 95.38 383 ALA A CA 1
ATOM 3142 C C . ALA A 1 383 ? -26.247 -7.578 16.814 1.00 95.38 383 ALA A C 1
ATOM 3144 O O . ALA A 1 383 ? -25.675 -8.190 15.905 1.00 95.38 383 ALA A O 1
ATOM 3145 N N . PRO A 1 384 ? -25.932 -7.764 18.111 1.00 95.88 384 PRO A N 1
ATOM 3146 C CA . PRO A 1 384 ? -24.947 -8.739 18.588 1.00 95.88 384 PRO A CA 1
ATOM 3147 C C . PRO A 1 384 ? -25.117 -10.149 18.016 1.00 95.88 384 PRO A C 1
ATOM 3149 O O . PRO A 1 384 ? -24.162 -10.692 17.463 1.00 95.88 384 PRO A O 1
ATOM 3152 N N . ASP A 1 385 ? -26.335 -10.691 18.027 1.00 93.69 385 ASP A N 1
ATOM 3153 C CA . ASP A 1 385 ? -26.605 -12.044 17.521 1.00 93.69 385 ASP A CA 1
ATOM 3154 C C . ASP A 1 385 ? -26.342 -12.163 16.014 1.00 93.69 385 ASP A C 1
ATOM 3156 O O . ASP A 1 385 ? -25.780 -13.149 15.538 1.00 93.69 385 ASP A O 1
ATOM 3160 N N . THR A 1 386 ? -26.641 -11.111 15.248 1.00 95.69 386 THR A N 1
ATOM 3161 C CA . THR A 1 386 ? -26.296 -11.049 13.821 1.00 95.69 386 THR A CA 1
ATOM 3162 C C . THR A 1 386 ? -24.782 -11.092 13.611 1.00 95.69 386 THR A C 1
ATOM 3164 O O . THR A 1 386 ? -24.305 -11.730 12.670 1.00 95.69 386 THR A O 1
ATOM 3167 N N . VAL A 1 387 ? -24.009 -10.418 14.468 1.00 96.88 387 VAL A N 1
ATOM 3168 C CA . VAL A 1 387 ? -22.542 -10.424 14.394 1.00 96.88 387 VAL A CA 1
ATOM 3169 C C . VAL A 1 387 ? -21.967 -11.776 14.818 1.00 96.88 387 VAL A C 1
ATOM 3171 O O . VAL A 1 387 ? -21.045 -12.248 14.155 1.00 96.88 387 VAL A O 1
ATOM 3174 N N . LEU A 1 388 ? -22.537 -12.441 15.829 1.00 94.75 388 LEU A N 1
ATOM 3175 C CA . LEU A 1 388 ? -22.177 -13.817 16.199 1.00 94.75 388 LEU A CA 1
ATOM 3176 C C . LEU A 1 388 ? -22.287 -14.768 15.006 1.00 94.75 388 LEU A C 1
ATOM 3178 O O . LEU A 1 388 ? -21.319 -15.458 14.681 1.00 94.75 388 LEU A O 1
ATOM 3182 N N . VAL A 1 389 ? -23.428 -14.746 14.311 1.00 94.75 389 VAL A N 1
ATOM 3183 C CA . VAL A 1 389 ? -23.660 -15.575 13.118 1.00 94.75 389 VAL A CA 1
ATOM 3184 C C . VAL A 1 389 ? -22.683 -15.212 11.997 1.00 94.75 389 VAL A C 1
ATOM 3186 O O . VAL A 1 389 ? -22.084 -16.091 11.376 1.00 94.75 389 VAL A O 1
ATOM 3189 N N . LYS A 1 390 ? -22.452 -13.916 11.742 1.00 95.81 390 LYS A N 1
ATOM 3190 C CA . LYS A 1 390 ? -21.499 -13.467 10.707 1.00 95.81 390 LYS A CA 1
ATOM 3191 C C . LYS A 1 390 ? -20.057 -13.875 11.011 1.00 95.81 390 LYS A C 1
ATOM 3193 O O . LYS A 1 390 ? -19.317 -14.181 10.079 1.00 95.81 390 LYS A O 1
ATOM 3198 N N . LEU A 1 391 ? -19.665 -13.909 12.282 1.00 95.50 391 LEU A N 1
ATOM 3199 C CA . LEU A 1 391 ? -18.369 -14.411 12.743 1.00 95.50 391 LEU A CA 1
ATOM 3200 C C . LEU A 1 391 ? -18.326 -15.946 12.866 1.00 95.50 391 LEU A C 1
ATOM 3202 O O . LEU A 1 391 ? -17.260 -16.490 13.161 1.00 95.50 391 LEU A O 1
ATOM 3206 N N . ASN A 1 392 ? -19.441 -16.637 12.589 1.00 93.75 392 ASN A N 1
ATOM 3207 C CA . ASN A 1 392 ? -19.615 -18.085 12.723 1.00 93.75 392 ASN A CA 1
ATOM 3208 C C . ASN A 1 392 ? -19.276 -18.578 14.142 1.00 93.75 392 ASN A C 1
ATOM 3210 O O . ASN A 1 392 ? -18.570 -19.569 14.316 1.00 93.75 392 ASN A O 1
ATOM 3214 N N . LEU A 1 393 ? -19.742 -17.840 15.148 1.00 93.06 393 LEU A N 1
ATOM 3215 C CA . LEU A 1 393 ? -19.557 -18.142 16.567 1.00 93.06 393 LEU A CA 1
ATOM 3216 C C . LEU A 1 393 ? -20.818 -18.730 17.221 1.00 93.06 393 LEU A C 1
ATOM 3218 O O . LEU A 1 393 ? -20.739 -19.288 18.308 1.00 93.06 393 LEU A O 1
ATOM 3222 N N . ASP A 1 394 ? -21.972 -18.635 16.560 1.00 92.94 394 ASP A N 1
ATOM 3223 C CA . ASP A 1 394 ? -23.284 -19.097 17.036 1.00 92.94 394 ASP A CA 1
ATOM 3224 C C . ASP A 1 394 ? -23.383 -20.622 17.210 1.00 92.94 394 ASP A C 1
ATOM 3226 O O . ASP A 1 394 ? -24.240 -21.112 17.939 1.00 92.94 394 ASP A O 1
ATOM 3230 N N . LYS A 1 395 ? -22.500 -21.375 16.547 1.00 89.62 395 LYS A N 1
ATOM 3231 C CA . LYS A 1 395 ? -22.493 -22.849 16.549 1.00 89.62 395 LYS A CA 1
ATOM 3232 C C . LYS A 1 395 ? -21.429 -23.459 17.456 1.00 89.62 395 LYS A C 1
ATOM 3234 O O . LYS A 1 395 ? -21.249 -24.674 17.442 1.00 89.62 395 LYS A O 1
ATOM 3239 N N . PHE A 1 396 ? -20.654 -22.635 18.154 1.00 89.38 396 PHE A N 1
ATOM 3240 C CA . PHE A 1 396 ? -19.521 -23.107 18.942 1.00 89.38 396 PHE A CA 1
ATOM 3241 C C . PHE A 1 396 ? -19.995 -23.497 20.348 1.00 89.38 396 PHE A C 1
ATOM 3243 O O . PHE A 1 396 ? -20.856 -22.834 20.923 1.00 89.38 396 PHE A O 1
ATOM 3250 N N . SER A 1 397 ? -19.428 -24.572 20.907 1.00 87.94 397 SER A N 1
ATOM 3251 C CA . SER A 1 397 ? -19.531 -24.842 22.348 1.00 87.94 397 SER A CA 1
ATOM 3252 C C . SER A 1 397 ? -18.837 -23.732 23.148 1.00 87.94 397 SER A C 1
ATOM 3254 O O . SER A 1 397 ? -18.066 -22.962 22.577 1.00 87.94 397 SER A O 1
ATOM 3256 N N . GLU A 1 398 ? -19.068 -23.647 24.462 1.00 82.56 398 GLU A N 1
ATOM 3257 C CA . GLU A 1 398 ? -18.461 -22.606 25.313 1.00 82.56 398 GLU A CA 1
ATOM 3258 C C . GLU A 1 398 ? -16.921 -22.583 25.199 1.00 82.56 398 GLU A C 1
ATOM 3260 O O . GLU A 1 398 ? -16.332 -21.526 24.954 1.00 82.56 398 GLU A O 1
ATOM 3265 N N . ASP A 1 399 ? -16.279 -23.755 25.243 1.00 85.56 399 ASP A N 1
ATOM 3266 C CA . ASP A 1 399 ? -14.823 -23.877 25.094 1.00 85.56 399 ASP A CA 1
ATOM 3267 C C . ASP A 1 399 ? -14.345 -23.544 23.675 1.00 85.56 399 ASP A C 1
ATOM 3269 O O . ASP A 1 399 ? -13.349 -22.841 23.493 1.00 85.56 399 ASP A O 1
ATOM 3273 N N . ALA A 1 400 ? -15.053 -24.010 22.640 1.00 87.25 400 ALA A N 1
ATOM 3274 C CA . ALA A 1 400 ? -14.693 -23.694 21.257 1.00 87.25 400 ALA A CA 1
ATOM 3275 C C . ALA A 1 400 ? -14.851 -22.194 20.972 1.00 87.25 400 ALA A C 1
ATOM 3277 O O . ALA A 1 400 ? -14.056 -21.609 20.237 1.00 87.25 400 ALA A O 1
ATOM 3278 N N . PHE A 1 401 ? -15.864 -21.565 21.572 1.00 88.50 401 PHE A N 1
ATOM 3279 C CA . PHE A 1 401 ? -16.149 -20.144 21.456 1.00 88.50 401 PHE A CA 1
ATOM 3280 C C . PHE A 1 401 ? -15.004 -19.309 22.025 1.00 88.50 401 PHE A C 1
ATOM 3282 O O . PHE A 1 401 ? -14.494 -18.442 21.320 1.00 88.50 401 PHE A O 1
ATOM 3289 N N . ALA A 1 402 ? -14.553 -19.605 23.249 1.00 87.44 402 ALA A N 1
ATOM 3290 C CA . ALA A 1 402 ? -13.459 -18.879 23.895 1.00 87.44 402 ALA A CA 1
ATOM 3291 C C . ALA A 1 402 ? -12.118 -19.010 23.147 1.00 87.44 402 ALA A C 1
ATOM 3293 O O . ALA A 1 402 ? -11.340 -18.059 23.123 1.00 87.44 402 ALA A O 1
ATOM 3294 N N . ASN A 1 403 ? -11.884 -20.153 22.496 1.00 88.06 403 ASN A N 1
ATOM 3295 C CA . ASN A 1 403 ? -10.663 -20.440 21.734 1.00 88.06 403 ASN A CA 1
ATOM 3296 C C . ASN A 1 403 ? -10.741 -20.023 20.250 1.00 88.06 403 ASN A C 1
ATOM 3298 O O . ASN A 1 403 ? -9.814 -20.266 19.474 1.00 88.06 403 ASN A O 1
ATOM 3302 N N . SER A 1 404 ? -11.848 -19.415 19.817 1.00 89.25 404 SER A N 1
ATOM 3303 C CA . SER A 1 404 ? -12.004 -18.956 18.439 1.00 89.25 404 SER A CA 1
ATOM 3304 C C . SER A 1 404 ? -11.191 -17.693 18.179 1.00 89.25 404 SER A C 1
ATOM 3306 O O . SER A 1 404 ? -11.301 -16.712 18.912 1.00 89.25 404 SER A O 1
ATOM 3308 N N . VAL A 1 405 ? -10.495 -17.633 17.040 1.00 91.00 405 VAL A N 1
ATOM 3309 C CA . VAL A 1 405 ? -9.836 -16.399 16.571 1.00 91.00 405 VAL A CA 1
ATOM 3310 C C . VAL A 1 405 ? -10.817 -15.226 16.430 1.00 91.00 405 VAL A C 1
ATOM 3312 O O . VAL A 1 405 ? -10.436 -14.066 16.548 1.00 91.00 405 VAL A O 1
ATOM 3315 N N . ASN A 1 406 ? -12.105 -15.520 16.218 1.00 93.25 406 ASN A N 1
ATOM 3316 C CA . ASN A 1 406 ? -13.136 -14.497 16.070 1.00 93.25 406 ASN A CA 1
ATOM 3317 C C . ASN A 1 406 ? -13.691 -13.962 17.392 1.00 93.25 406 ASN A C 1
ATOM 3319 O O . ASN A 1 406 ? -14.380 -12.939 17.386 1.00 93.25 406 ASN A O 1
ATOM 3323 N N . PHE A 1 407 ? -13.396 -14.621 18.513 1.00 92.81 407 PHE A N 1
ATOM 3324 C CA . PHE A 1 407 ? -13.891 -14.225 19.828 1.00 92.81 407 PHE A CA 1
ATOM 3325 C C . PHE A 1 407 ? -13.408 -12.829 20.230 1.00 92.81 407 PHE A C 1
ATOM 3327 O O . PHE A 1 407 ? -14.191 -12.013 20.719 1.00 92.81 407 PHE A O 1
ATOM 3334 N N . GLU A 1 408 ? -12.139 -12.513 19.969 1.00 93.31 408 GLU A N 1
ATOM 3335 C CA . GLU A 1 408 ? -11.552 -11.208 20.287 1.00 93.31 408 GLU A CA 1
ATOM 3336 C C . GLU A 1 408 ? -12.235 -10.066 19.513 1.00 93.31 408 GLU A C 1
ATOM 3338 O O . GLU A 1 408 ? -12.592 -9.035 20.095 1.00 93.31 408 GLU A O 1
ATOM 3343 N N . TYR A 1 409 ? -12.528 -10.277 18.225 1.00 95.75 409 TYR A N 1
ATOM 3344 C CA . TYR A 1 409 ? -13.263 -9.304 17.412 1.00 95.75 409 TYR A CA 1
ATOM 3345 C C . TYR A 1 409 ? -14.713 -9.147 17.869 1.00 95.75 409 TYR A C 1
ATOM 3347 O O . TYR A 1 409 ? -15.232 -8.028 17.897 1.00 95.75 409 TYR A O 1
ATOM 3355 N N . TYR A 1 410 ? -15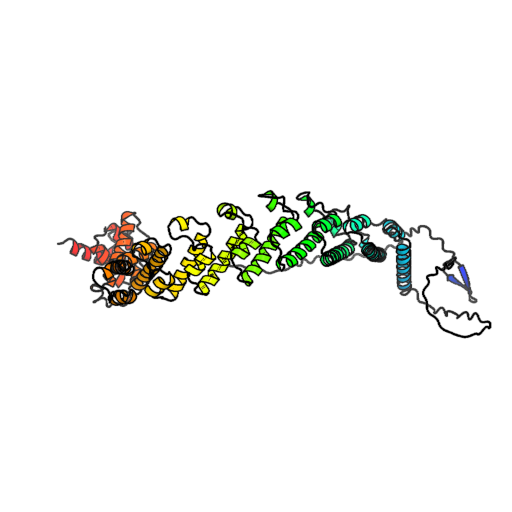.362 -10.241 18.278 1.00 96.62 410 TYR A N 1
ATOM 3356 C CA . TYR A 1 410 ? -16.707 -10.181 18.838 1.00 96.62 410 TYR A CA 1
ATOM 3357 C C . TYR A 1 410 ? -16.749 -9.387 20.149 1.00 96.62 410 TYR A C 1
ATOM 3359 O O . TYR A 1 410 ? -17.582 -8.497 20.316 1.00 96.62 410 TYR A O 1
ATOM 3367 N N . ASN A 1 411 ? -15.802 -9.640 21.055 1.00 94.25 411 ASN A N 1
ATOM 3368 C CA . ASN A 1 411 ? -15.668 -8.884 22.300 1.00 94.25 411 ASN A CA 1
ATOM 3369 C C . ASN A 1 411 ? -15.384 -7.404 22.053 1.00 94.25 411 ASN A C 1
ATOM 3371 O O . ASN A 1 411 ? -15.919 -6.551 22.766 1.00 94.25 411 ASN A O 1
ATOM 3375 N N . THR A 1 412 ? -14.561 -7.096 21.051 1.00 94.25 412 THR A N 1
ATOM 3376 C CA . THR A 1 412 ? -14.281 -5.720 20.633 1.00 94.25 412 THR A CA 1
ATOM 3377 C C . THR A 1 412 ? -15.564 -5.041 20.156 1.00 94.25 412 THR A C 1
ATOM 3379 O O . THR A 1 412 ? -15.922 -3.981 20.670 1.00 94.25 412 THR A O 1
ATOM 3382 N N . PHE A 1 413 ? -16.319 -5.692 19.265 1.00 96.94 413 PHE A N 1
ATOM 3383 C CA . PHE A 1 413 ? -17.621 -5.215 18.801 1.00 96.94 413 PHE A CA 1
ATOM 3384 C C . PHE A 1 413 ? -18.601 -4.970 19.960 1.00 96.94 413 PHE A C 1
ATOM 3386 O O . PHE A 1 413 ? -19.158 -3.876 20.078 1.00 96.94 413 PHE A O 1
ATOM 3393 N N . LEU A 1 414 ? -18.776 -5.957 20.846 1.00 95.38 414 LEU A N 1
ATOM 3394 C CA . LEU A 1 414 ? -19.658 -5.853 22.010 1.00 95.38 414 LEU A CA 1
ATOM 3395 C C . LEU A 1 414 ? -19.242 -4.717 22.943 1.00 95.38 414 LEU A C 1
ATOM 3397 O O . LEU A 1 414 ? -20.086 -3.944 23.386 1.00 95.38 414 LEU A O 1
ATOM 3401 N N . SER A 1 415 ? -17.947 -4.578 23.221 1.00 90.69 415 SER A N 1
ATOM 3402 C CA . SER A 1 415 ? -17.432 -3.520 24.095 1.00 90.69 415 SER A CA 1
ATOM 3403 C C . SER A 1 415 ? -17.707 -2.134 23.510 1.00 90.69 415 SER A C 1
ATOM 3405 O O . SER A 1 415 ? -18.150 -1.239 24.230 1.00 90.69 415 SER A O 1
ATOM 3407 N N . SER A 1 416 ? -17.528 -1.959 22.196 1.00 91.88 416 SER A N 1
ATOM 3408 C CA . SER A 1 416 ? -17.892 -0.719 21.503 1.00 91.88 416 SER A CA 1
ATOM 3409 C C . SER A 1 416 ? -19.402 -0.447 21.533 1.00 91.88 416 SER A C 1
ATOM 3411 O O . SER A 1 416 ? -19.803 0.702 21.715 1.00 91.88 416 SER A O 1
ATOM 3413 N N . LYS A 1 417 ? -20.247 -1.481 21.414 1.00 93.88 417 LYS A N 1
ATOM 3414 C CA . LYS A 1 417 ? -21.711 -1.360 21.530 1.00 93.88 417 LYS A CA 1
ATOM 3415 C C . LYS A 1 417 ? -22.158 -0.948 22.925 1.00 93.88 417 LYS A C 1
ATOM 3417 O O . LYS A 1 417 ? -22.868 0.042 23.047 1.00 93.88 417 LYS A O 1
ATOM 3422 N N . ILE A 1 418 ? -21.695 -1.649 23.960 1.00 90.81 418 ILE A N 1
ATOM 3423 C CA . ILE A 1 418 ? -21.943 -1.318 25.374 1.00 90.81 418 ILE A CA 1
ATOM 3424 C C . ILE A 1 418 ? -21.579 0.137 25.636 1.00 90.81 418 ILE A C 1
ATOM 3426 O O . ILE A 1 418 ? -22.362 0.874 26.224 1.00 90.81 418 ILE A O 1
ATOM 3430 N N . TYR A 1 419 ? -20.406 0.558 25.160 1.00 86.12 419 TYR A N 1
ATOM 3431 C CA . TYR A 1 419 ? -19.957 1.932 25.308 1.00 86.12 419 TYR A CA 1
ATOM 3432 C C . TYR A 1 419 ? -20.896 2.926 24.612 1.00 86.12 419 TYR A C 1
ATOM 3434 O O . TYR A 1 419 ? -21.321 3.903 25.225 1.00 86.12 419 TYR A O 1
ATOM 3442 N N . SER A 1 420 ? -21.264 2.665 23.354 1.00 88.06 420 SER A N 1
ATOM 3443 C CA . SER A 1 420 ? -22.205 3.511 22.612 1.00 88.06 420 SER A CA 1
ATOM 3444 C C . SER A 1 420 ? -23.566 3.597 23.304 1.00 88.06 420 SER A C 1
ATOM 3446 O O . SER A 1 420 ? -24.139 4.677 23.412 1.00 88.06 420 SER A O 1
ATOM 3448 N N . TRP A 1 421 ? -24.084 2.476 23.798 1.00 90.75 421 TRP A N 1
ATOM 3449 C CA . TRP A 1 421 ? -25.356 2.426 24.508 1.00 90.75 421 TRP A CA 1
ATOM 3450 C C . TRP A 1 421 ? -25.305 3.147 25.855 1.00 90.75 421 TRP A C 1
ATOM 3452 O O . TRP A 1 421 ? -26.266 3.820 26.215 1.00 90.75 421 TRP A O 1
ATOM 3462 N N . ALA A 1 422 ? -24.179 3.074 26.566 1.00 86.25 422 ALA A N 1
ATOM 3463 C CA . ALA A 1 422 ? -23.980 3.802 27.813 1.00 86.25 422 ALA A CA 1
ATOM 3464 C C . ALA A 1 422 ? -23.937 5.316 27.563 1.00 86.25 422 ALA A C 1
ATOM 3466 O O . ALA A 1 422 ? -24.616 6.072 28.251 1.00 86.25 422 ALA A O 1
ATOM 3467 N N . MET A 1 423 ? -23.230 5.756 26.513 1.00 78.06 423 MET A N 1
ATOM 3468 C CA . MET A 1 423 ? -23.238 7.155 26.059 1.00 78.06 423 MET A CA 1
ATOM 3469 C C . MET A 1 423 ? -24.651 7.639 25.693 1.00 78.06 423 MET A C 1
ATOM 3471 O O . MET A 1 423 ? -24.994 8.792 25.939 1.00 78.06 423 MET A O 1
ATOM 3475 N N . GLN A 1 424 ? -25.474 6.765 25.109 1.00 83.25 424 GLN A N 1
ATOM 3476 C CA . GLN A 1 424 ? -26.859 7.057 24.724 1.00 83.25 424 GLN A CA 1
ATOM 3477 C C . GLN A 1 424 ? -27.868 6.878 25.870 1.00 83.25 424 GLN A C 1
ATOM 3479 O O . GLN A 1 424 ? -29.050 7.148 25.667 1.00 83.25 424 GLN A O 1
ATOM 3484 N N . LYS A 1 425 ? -27.422 6.441 27.058 1.00 82.81 425 LYS A N 1
ATOM 3485 C CA . LYS A 1 425 ? -28.265 6.139 28.227 1.00 82.81 425 LYS A CA 1
ATOM 3486 C C . LYS A 1 425 ? -29.399 5.152 27.922 1.00 82.81 425 LYS A C 1
ATOM 3488 O O . LYS A 1 425 ? -30.528 5.322 28.378 1.00 82.81 425 LYS A O 1
ATOM 3493 N N . VAL A 1 426 ? -29.110 4.124 27.127 1.00 85.75 426 VAL A N 1
ATOM 3494 C CA . VAL A 1 426 ? -30.104 3.093 26.802 1.00 85.75 426 VAL A CA 1
ATOM 3495 C C . VAL A 1 426 ? -30.489 2.326 28.085 1.00 85.75 426 VAL A C 1
ATOM 3497 O O . VAL A 1 426 ? -29.585 1.887 28.803 1.00 85.75 426 VAL A O 1
ATOM 3500 N N . PRO A 1 427 ? -31.789 2.147 28.395 1.00 88.00 427 PRO A N 1
ATOM 3501 C CA . PRO A 1 427 ? -32.241 1.439 29.594 1.00 88.00 427 PRO A CA 1
ATOM 3502 C C . PRO A 1 427 ? -31.732 -0.005 29.683 1.00 88.00 427 PRO A C 1
ATOM 3504 O O . PRO A 1 427 ? -31.602 -0.694 28.673 1.00 88.00 427 PRO A O 1
ATOM 3507 N N . LEU A 1 428 ? -31.517 -0.505 30.908 1.00 89.25 428 LEU A N 1
ATOM 3508 C CA . LEU A 1 428 ? -31.046 -1.878 31.146 1.00 89.25 428 LEU A CA 1
ATOM 3509 C C . LEU A 1 428 ? -31.932 -2.942 30.481 1.00 89.25 428 LEU A C 1
ATOM 3511 O O . LEU A 1 428 ? -31.400 -3.872 29.879 1.00 89.25 428 LEU A O 1
ATOM 3515 N N . SER A 1 429 ? -33.257 -2.780 30.539 1.00 91.81 429 SER A N 1
ATOM 3516 C CA . SER A 1 429 ? -34.229 -3.682 29.905 1.00 91.81 429 SER A CA 1
ATOM 3517 C C . SER A 1 429 ? -34.053 -3.767 28.388 1.00 91.81 429 SER A C 1
ATOM 3519 O O . SER A 1 429 ? -34.154 -4.846 27.805 1.00 91.81 429 SER A O 1
ATOM 3521 N N . ASP A 1 430 ? -33.750 -2.639 27.746 1.00 94.00 430 ASP A N 1
ATOM 3522 C CA . ASP A 1 430 ? -33.563 -2.559 26.298 1.00 94.00 430 ASP A CA 1
ATOM 3523 C C . ASP A 1 430 ? -32.235 -3.191 25.890 1.00 94.00 430 ASP A C 1
ATOM 3525 O O . ASP A 1 430 ? -32.129 -3.790 24.823 1.00 94.00 430 ASP A O 1
ATOM 3529 N N . ILE A 1 431 ? -31.213 -3.089 26.741 1.00 93.88 431 ILE A N 1
ATOM 3530 C CA . ILE A 1 431 ? -29.918 -3.739 26.524 1.00 93.88 431 ILE A CA 1
ATOM 3531 C C . ILE A 1 431 ? -30.037 -5.247 26.681 1.00 93.88 431 ILE A C 1
ATOM 3533 O O . ILE A 1 431 ? -29.521 -5.985 25.844 1.00 93.88 431 ILE A O 1
ATOM 3537 N N . GLU A 1 432 ? -30.760 -5.704 27.700 1.00 93.81 432 GLU A N 1
ATOM 3538 C CA . GLU A 1 432 ? -31.090 -7.115 27.884 1.00 93.81 432 GLU A CA 1
ATOM 3539 C C . GLU A 1 432 ? -31.838 -7.674 26.660 1.00 93.81 432 GLU A C 1
ATOM 3541 O O . GLU A 1 432 ? -31.497 -8.750 26.165 1.00 93.81 432 GLU A O 1
ATOM 3546 N N . ALA A 1 433 ? -32.787 -6.907 26.104 1.00 94.81 433 ALA A N 1
ATOM 3547 C CA . ALA A 1 433 ? -33.485 -7.244 24.862 1.00 94.81 433 ALA A CA 1
ATOM 3548 C C . ALA A 1 433 ? -32.543 -7.281 23.646 1.00 94.81 433 ALA A C 1
ATOM 3550 O O . ALA A 1 433 ? -32.534 -8.256 22.896 1.00 94.81 433 ALA A O 1
ATOM 3551 N N . LYS A 1 434 ? -31.719 -6.240 23.454 1.00 94.50 434 LYS A N 1
ATOM 3552 C CA . LYS A 1 434 ? -30.768 -6.114 22.329 1.00 94.50 434 LYS A CA 1
ATOM 3553 C C . LYS A 1 434 ? -29.678 -7.185 22.342 1.00 94.50 434 LYS A C 1
ATOM 3555 O O . LYS A 1 434 ? -29.134 -7.498 21.287 1.00 94.50 434 LYS A O 1
ATOM 3560 N N . LEU A 1 435 ? -29.346 -7.713 23.517 1.00 94.75 435 LEU A N 1
ATOM 3561 C CA . LEU A 1 435 ? -28.408 -8.819 23.710 1.00 94.75 435 LEU A CA 1
ATOM 3562 C C . LEU A 1 435 ? -29.085 -10.200 23.649 1.00 94.75 435 LEU A C 1
ATOM 3564 O O . LEU A 1 435 ? -28.396 -11.204 23.827 1.00 94.75 435 LEU A O 1
ATOM 3568 N N . GLY A 1 436 ? -30.405 -10.261 23.431 1.00 94.06 436 GLY A N 1
ATOM 3569 C CA . GLY A 1 436 ? -31.154 -11.514 23.314 1.00 94.06 436 GLY A CA 1
ATOM 3570 C C . GLY A 1 436 ? -31.313 -12.282 24.632 1.00 94.06 436 GLY A C 1
ATOM 3571 O O . GLY A 1 436 ? -31.559 -13.485 24.615 1.00 94.06 436 GLY A O 1
ATOM 3572 N N . LEU A 1 437 ? -31.169 -11.617 25.783 1.00 95.94 437 LEU A N 1
ATOM 3573 C CA . LEU A 1 437 ? -31.076 -12.277 27.091 1.00 95.94 437 LEU A CA 1
ATOM 3574 C C . LEU A 1 437 ? -32.432 -12.506 27.778 1.00 95.94 437 LEU A C 1
ATOM 3576 O O . LEU A 1 437 ? -32.538 -13.406 28.602 1.00 95.94 437 LEU A O 1
ATOM 3580 N N . GLN A 1 438 ? -33.483 -11.768 27.402 1.00 95.62 438 GLN A N 1
ATOM 3581 C CA . GLN A 1 438 ? -34.793 -11.782 28.084 1.00 95.62 438 GLN A CA 1
ATOM 3582 C C . GLN A 1 438 ? -35.485 -13.155 28.142 1.00 95.62 438 GLN A C 1
ATOM 3584 O O . GLN A 1 438 ? -36.351 -13.380 28.983 1.00 95.62 438 GLN A O 1
ATOM 3589 N N . LYS A 1 439 ? -35.150 -14.067 27.221 1.00 94.12 439 LYS A N 1
ATOM 3590 C CA . LYS A 1 439 ? -35.741 -15.416 27.145 1.00 94.12 439 LYS A CA 1
ATOM 3591 C C . LYS A 1 439 ? -34.876 -16.489 27.806 1.00 94.12 439 LYS A C 1
ATOM 3593 O O . LYS A 1 439 ? -35.226 -17.665 27.754 1.00 94.12 439 LYS A O 1
ATOM 3598 N N . LEU A 1 440 ? -33.735 -16.107 28.375 1.00 95.25 440 LEU A N 1
ATOM 3599 C CA . LEU A 1 440 ? -32.782 -17.021 28.989 1.00 95.25 440 LEU A CA 1
ATOM 3600 C C . LEU A 1 440 ? -32.873 -16.913 30.509 1.00 95.25 440 LEU A C 1
ATOM 3602 O O . LEU A 1 440 ? -33.069 -15.837 31.065 1.00 95.25 440 LEU A O 1
ATOM 3606 N N . SER A 1 441 ? -32.686 -18.030 31.200 1.00 95.31 441 SER A N 1
ATOM 3607 C CA . SER A 1 441 ? -32.657 -18.062 32.660 1.00 95.31 441 SER A CA 1
ATOM 3608 C C . SER A 1 441 ? -31.628 -19.073 33.167 1.00 95.31 441 SER A C 1
ATOM 3610 O O . SER A 1 441 ? -31.063 -19.860 32.402 1.00 95.31 441 SER A O 1
ATOM 3612 N N . GLY A 1 442 ? -31.328 -19.009 34.467 1.00 94.75 442 GLY A N 1
ATOM 3613 C CA . GLY A 1 442 ? -30.458 -19.970 35.145 1.00 94.75 442 GLY A CA 1
ATOM 3614 C C . GLY A 1 442 ? -29.060 -20.088 34.527 1.00 94.75 442 GLY A C 1
ATOM 3615 O O . GLY A 1 442 ? -28.376 -19.091 34.290 1.00 94.75 442 GLY A O 1
ATOM 3616 N N . TYR A 1 443 ? -28.628 -21.329 34.303 1.00 92.38 443 TYR A N 1
ATOM 3617 C CA . TYR A 1 443 ? -27.320 -21.643 33.728 1.00 92.38 443 TYR A CA 1
ATOM 3618 C C . TYR A 1 443 ? -27.192 -21.156 32.276 1.00 92.38 443 TYR A C 1
ATOM 3620 O O . TYR A 1 443 ? -26.192 -20.536 31.926 1.00 92.38 443 TYR A O 1
ATOM 3628 N N . THR A 1 444 ? -28.238 -21.325 31.461 1.00 90.69 444 THR A N 1
ATOM 3629 C CA . THR A 1 444 ? -28.249 -20.908 30.050 1.00 90.69 444 THR A CA 1
ATOM 3630 C C . THR A 1 444 ? -28.022 -19.405 29.882 1.00 90.69 444 THR A C 1
ATOM 3632 O O . THR A 1 444 ? -27.313 -18.993 28.967 1.00 90.69 444 THR A O 1
ATOM 3635 N N . LEU A 1 445 ? -28.578 -18.578 30.778 1.00 93.38 445 LEU A N 1
ATOM 3636 C CA . LEU A 1 445 ? -28.314 -17.137 30.799 1.00 93.38 445 LEU A CA 1
ATOM 3637 C C . LEU A 1 445 ? -26.841 -16.847 31.115 1.00 93.38 445 LEU A C 1
ATOM 3639 O O . LEU A 1 445 ? -26.196 -16.102 30.385 1.00 93.38 445 LEU A O 1
ATOM 3643 N N . LYS A 1 446 ? -26.298 -17.450 32.180 1.00 92.06 446 LYS A N 1
ATOM 3644 C CA . LYS A 1 446 ? -24.931 -17.175 32.657 1.00 92.06 446 LYS A CA 1
ATOM 3645 C C . LYS A 1 446 ? -23.841 -17.626 31.680 1.00 92.06 446 LYS A C 1
ATOM 3647 O O . LYS A 1 446 ? -22.818 -16.949 31.587 1.00 92.06 446 LYS A O 1
ATOM 3652 N N . SER A 1 447 ? -24.068 -18.719 30.953 1.00 87.69 447 SER A N 1
ATOM 3653 C CA . SER A 1 447 ? -23.151 -19.226 29.922 1.00 87.69 447 SER A CA 1
ATOM 3654 C C . SER A 1 447 ? -23.288 -18.512 28.572 1.00 87.69 447 SER A C 1
ATOM 3656 O O . SER A 1 447 ? -22.467 -18.725 27.683 1.00 87.69 447 SER A O 1
ATOM 3658 N N . ASN A 1 448 ? -24.293 -17.647 28.379 1.00 89.38 448 ASN A N 1
ATOM 3659 C CA . ASN A 1 448 ? -24.432 -16.916 27.123 1.00 89.38 448 ASN A CA 1
ATOM 3660 C C . ASN A 1 448 ? -23.281 -15.893 26.959 1.00 89.38 448 ASN A C 1
ATOM 3662 O O . ASN A 1 448 ? -23.050 -15.083 27.864 1.00 89.38 448 ASN A O 1
ATOM 3666 N N . PRO A 1 449 ? -22.591 -15.841 25.803 1.00 88.62 449 PRO A N 1
ATOM 3667 C CA . PRO A 1 449 ? -21.517 -14.874 25.560 1.00 88.62 449 PRO A CA 1
ATOM 3668 C C . PRO A 1 449 ? -21.903 -13.407 25.791 1.00 88.62 449 PRO A C 1
ATOM 3670 O O . PRO A 1 449 ? -21.084 -12.601 26.243 1.00 88.62 449 PRO A O 1
ATOM 3673 N N . ASN A 1 450 ? -23.162 -13.058 25.528 1.00 93.81 450 ASN A N 1
ATOM 3674 C CA . ASN A 1 450 ? -23.693 -11.709 25.680 1.00 93.81 450 ASN A CA 1
ATOM 3675 C C . ASN A 1 450 ? -23.956 -11.348 27.148 1.00 93.81 450 ASN A C 1
ATOM 3677 O O . ASN A 1 450 ? -23.996 -10.165 27.489 1.00 93.81 450 ASN A O 1
ATOM 3681 N N . TYR A 1 451 ? -24.083 -12.331 28.042 1.00 94.12 451 TYR A N 1
ATOM 3682 C CA . TYR A 1 451 ? -24.327 -12.075 29.461 1.00 94.12 451 TYR A CA 1
ATOM 3683 C C . TYR A 1 451 ? -23.146 -11.361 30.126 1.00 94.12 451 TYR A C 1
ATOM 3685 O O . TYR A 1 451 ? -23.337 -10.385 30.848 1.00 94.12 451 TYR A O 1
ATOM 3693 N N . LYS A 1 452 ? -21.902 -11.745 29.799 1.00 90.56 452 LYS A N 1
ATOM 3694 C CA . LYS A 1 452 ? -20.698 -11.029 30.271 1.00 90.56 452 LYS A CA 1
ATOM 3695 C C . LYS A 1 452 ? -20.691 -9.564 29.820 1.00 90.56 452 LYS A C 1
ATOM 3697 O O . LYS A 1 452 ? -20.211 -8.691 30.542 1.00 90.56 452 LYS A O 1
ATOM 3702 N N . ALA A 1 453 ? -21.217 -9.287 28.628 1.00 91.62 453 ALA A N 1
ATOM 3703 C CA . ALA A 1 453 ? -21.400 -7.935 28.116 1.00 91.62 453 ALA A CA 1
ATOM 3704 C C . ALA A 1 453 ? -22.481 -7.163 28.891 1.00 91.62 453 ALA A C 1
ATOM 3706 O O . ALA A 1 453 ? -22.261 -6.009 29.252 1.00 91.62 453 ALA A O 1
ATOM 3707 N N . PHE A 1 454 ? -23.607 -7.801 29.209 1.00 93.50 454 PHE A N 1
ATOM 3708 C CA . PHE A 1 454 ? -24.661 -7.206 30.031 1.00 93.50 454 PHE A CA 1
ATOM 3709 C C . PHE A 1 454 ? -24.182 -6.865 31.449 1.00 93.50 454 PHE A C 1
ATOM 3711 O O . PHE A 1 454 ? -24.408 -5.754 31.921 1.00 93.50 454 PHE A O 1
ATOM 3718 N N . GLU A 1 455 ? -23.436 -7.762 32.098 1.00 93.00 455 GLU A N 1
ATOM 3719 C CA . GLU A 1 455 ? -22.827 -7.503 33.411 1.00 93.00 455 GLU A CA 1
ATOM 3720 C C . GLU A 1 455 ? -21.852 -6.317 33.363 1.00 93.00 455 GLU A C 1
ATOM 3722 O O . GLU A 1 455 ? -21.882 -5.438 34.225 1.00 93.00 455 GLU A O 1
ATOM 3727 N N . LYS A 1 456 ? -21.034 -6.221 32.306 1.00 87.88 456 LYS A N 1
ATOM 3728 C CA . LYS A 1 456 ? -20.196 -5.034 32.075 1.00 87.88 456 LYS A CA 1
ATOM 3729 C C . LYS A 1 456 ? -21.041 -3.776 31.876 1.00 87.88 456 LYS A C 1
ATOM 3731 O O . LYS A 1 456 ? -20.663 -2.723 32.383 1.00 87.88 456 LYS A O 1
ATOM 3736 N N . PHE A 1 457 ? -22.175 -3.874 31.178 1.00 87.06 457 PHE A N 1
ATOM 3737 C CA . PHE A 1 457 ? -23.077 -2.746 30.958 1.00 87.06 457 PHE A CA 1
ATOM 3738 C C . PHE A 1 457 ? -23.714 -2.236 32.258 1.00 87.06 457 PHE A C 1
ATOM 3740 O O . PHE A 1 457 ? -23.775 -1.028 32.461 1.00 87.06 457 PHE A O 1
ATOM 3747 N N . LYS A 1 458 ? -24.091 -3.120 33.193 1.00 88.19 458 LYS A N 1
ATOM 3748 C CA . LYS A 1 458 ? -24.563 -2.722 34.540 1.00 88.19 458 LYS A CA 1
ATOM 3749 C C . LYS A 1 458 ? -23.554 -1.852 35.293 1.00 88.19 458 LYS A C 1
ATOM 3751 O O . LYS A 1 458 ? -23.922 -1.082 36.175 1.00 88.19 458 LYS A O 1
ATOM 3756 N N . HIS A 1 459 ? -22.278 -1.966 34.939 1.00 85.62 459 HIS A N 1
ATOM 3757 C CA . HIS A 1 459 ? -21.188 -1.166 35.483 1.00 85.62 459 HIS A CA 1
ATOM 3758 C C . HIS A 1 459 ? -20.616 -0.159 34.475 1.00 85.62 459 HIS A C 1
ATOM 3760 O O . HIS A 1 459 ? -19.558 0.423 34.736 1.00 85.62 459 HIS A O 1
ATOM 3766 N N . ALA A 1 460 ? -21.296 0.076 33.346 1.00 79.19 460 ALA A N 1
ATOM 3767 C CA . ALA A 1 460 ? -20.790 0.914 32.266 1.00 79.19 460 ALA A CA 1
ATOM 3768 C C . ALA A 1 460 ? -20.557 2.357 32.699 1.00 79.19 460 ALA A C 1
ATOM 3770 O O . ALA A 1 460 ? -19.659 2.979 32.148 1.00 79.19 460 ALA A O 1
ATOM 3771 N N . ASP A 1 461 ? -21.252 2.863 33.720 1.00 75.06 461 ASP A N 1
ATOM 3772 C CA . ASP A 1 461 ? -20.962 4.172 34.316 1.00 75.06 461 ASP A CA 1
ATOM 3773 C C . ASP A 1 461 ? -19.481 4.316 34.702 1.00 75.06 461 ASP A C 1
ATOM 3775 O O . ASP A 1 461 ? -18.855 5.340 34.428 1.00 75.06 461 ASP A O 1
ATOM 3779 N N . LYS A 1 462 ? -18.875 3.269 35.283 1.00 80.50 462 LYS A N 1
ATOM 3780 C CA . LYS A 1 462 ? -17.442 3.269 35.625 1.00 80.50 462 LYS A CA 1
ATOM 3781 C C . LYS A 1 462 ? -16.572 3.291 34.365 1.00 80.50 462 LYS A C 1
ATOM 3783 O O . LYS A 1 462 ? -15.562 3.993 34.315 1.00 80.50 462 LYS A O 1
ATOM 3788 N N . SER A 1 463 ? -16.955 2.531 33.340 1.00 77.50 463 SER A N 1
ATOM 3789 C CA . SER A 1 463 ? -16.249 2.486 32.054 1.00 77.50 463 SER A CA 1
ATOM 3790 C C . SER A 1 463 ? -16.351 3.808 31.292 1.00 77.50 463 SER A C 1
ATOM 3792 O O . SER A 1 463 ? -15.362 4.258 30.722 1.00 77.50 463 SER A O 1
ATOM 3794 N N . LEU A 1 464 ? -17.514 4.451 31.325 1.00 82.88 464 LEU A N 1
ATOM 3795 C CA . LEU A 1 464 ? -17.818 5.731 30.701 1.00 82.88 464 LEU A CA 1
ATOM 3796 C C . LEU A 1 464 ? -16.947 6.845 31.288 1.00 82.88 464 LEU A C 1
ATOM 3798 O O . LEU A 1 464 ? -16.241 7.525 30.547 1.00 82.88 464 LEU A O 1
ATOM 3802 N N . ILE A 1 465 ? -16.897 6.924 32.620 1.00 87.88 465 ILE A N 1
ATOM 3803 C CA . ILE A 1 465 ? -16.018 7.826 33.374 1.00 87.88 465 ILE A CA 1
ATOM 3804 C C . ILE A 1 465 ? -14.547 7.614 32.994 1.00 87.88 465 ILE A C 1
ATOM 3806 O O . ILE A 1 465 ? -13.829 8.575 32.729 1.00 87.88 465 ILE A O 1
ATOM 3810 N N . ASN A 1 466 ? -14.087 6.360 32.915 1.00 84.19 466 ASN A N 1
ATOM 3811 C CA . ASN A 1 466 ? -12.715 6.054 32.500 1.00 84.19 466 ASN A CA 1
ATOM 3812 C C . ASN A 1 466 ? -12.417 6.509 31.065 1.00 84.19 466 ASN A C 1
ATOM 3814 O O . ASN A 1 466 ? -11.287 6.900 30.778 1.00 84.19 466 ASN A O 1
ATOM 3818 N N . VAL A 1 467 ? -13.393 6.441 30.159 1.00 79.88 467 VAL A N 1
ATOM 3819 C CA . VAL A 1 467 ? -13.207 6.883 28.774 1.00 79.88 467 VAL A CA 1
ATOM 3820 C C . VAL A 1 467 ? -13.191 8.401 28.672 1.00 79.88 467 VAL A C 1
ATOM 3822 O O . VAL A 1 467 ? -12.303 8.925 28.007 1.00 79.88 467 VAL A O 1
ATOM 3825 N N . TRP A 1 468 ? -14.119 9.106 29.322 1.00 89.00 468 TRP A N 1
ATOM 3826 C CA . TRP A 1 468 ? -14.094 10.571 29.375 1.00 89.00 468 TRP A CA 1
ATOM 3827 C C . TRP A 1 468 ? -12.769 11.081 29.940 1.00 89.00 468 TRP A C 1
ATOM 3829 O O . TRP A 1 468 ? -12.152 11.959 29.345 1.00 89.00 468 TRP A O 1
ATOM 3839 N N . TYR A 1 469 ? -12.274 10.415 30.985 1.00 87.31 469 TYR A N 1
ATOM 3840 C CA . TYR A 1 469 ? -10.987 10.709 31.602 1.00 87.31 469 TYR A CA 1
ATOM 3841 C C . TYR A 1 469 ? -9.825 10.499 30.618 1.00 87.31 469 TYR A C 1
ATOM 3843 O O . TYR A 1 469 ? -9.012 11.390 30.407 1.00 87.31 469 TYR A O 1
ATOM 3851 N N . LYS A 1 470 ? -9.774 9.342 29.936 1.00 84.75 470 LYS A N 1
ATOM 3852 C CA . LYS A 1 470 ? -8.739 9.044 28.925 1.00 84.75 470 LYS A CA 1
ATOM 3853 C C . LYS A 1 470 ? -8.785 9.970 27.706 1.00 84.75 470 LYS A C 1
ATOM 3855 O O . LYS A 1 470 ? -7.753 10.191 27.086 1.00 84.75 470 LYS A O 1
ATOM 3860 N N . LYS A 1 471 ? -9.970 10.467 27.340 1.00 84.38 471 LYS A N 1
ATOM 3861 C CA . LYS A 1 471 ? -10.173 11.454 26.267 1.00 84.38 471 LYS A CA 1
ATOM 3862 C C . LYS A 1 471 ? -9.942 12.893 26.730 1.00 84.38 471 LYS A C 1
ATOM 3864 O O . LYS A 1 471 ? -10.219 13.797 25.948 1.00 84.38 471 LYS A O 1
ATOM 3869 N N . THR A 1 472 ? -9.507 13.082 27.979 1.00 88.62 472 THR A N 1
ATOM 3870 C CA . THR A 1 472 ? -9.250 14.389 28.591 1.00 88.62 472 THR A CA 1
ATOM 3871 C C . THR A 1 472 ? -10.425 15.351 28.410 1.00 88.62 472 THR A C 1
ATOM 3873 O O . THR A 1 472 ? -10.230 16.509 28.055 1.00 88.62 472 THR A O 1
ATOM 3876 N N . LEU A 1 473 ? -11.662 14.860 28.575 1.00 89.75 473 LEU A N 1
ATOM 3877 C CA . LEU A 1 473 ? -12.831 15.739 28.526 1.00 89.75 473 LEU A CA 1
ATOM 3878 C C . LEU A 1 473 ? -12.829 16.657 29.752 1.00 89.75 473 LEU A C 1
ATOM 3880 O O . LEU A 1 473 ? -12.602 16.193 30.869 1.00 89.75 473 LEU A O 1
ATOM 3884 N N . SER A 1 474 ? -13.132 17.940 29.577 1.00 91.88 474 SER A N 1
ATOM 3885 C CA . SER A 1 474 ? -13.313 18.833 30.725 1.00 91.88 474 SER A CA 1
ATOM 3886 C C . SER A 1 474 ? -14.539 18.416 31.543 1.00 91.88 474 SER A C 1
ATOM 3888 O O . SER A 1 474 ? -15.457 17.760 31.029 1.00 91.88 474 SER A O 1
ATOM 3890 N N . ALA A 1 475 ? -14.582 18.809 32.820 1.00 93.12 475 ALA A N 1
ATOM 3891 C CA . ALA A 1 475 ? -15.784 18.634 33.638 1.00 93.12 475 ALA A CA 1
ATOM 3892 C C . ALA A 1 475 ? -17.008 19.240 32.925 1.00 93.12 475 ALA A C 1
ATOM 3894 O O . ALA A 1 475 ? -18.016 18.556 32.764 1.00 93.12 475 ALA A O 1
ATOM 3895 N N . HIS A 1 476 ? -16.860 20.440 32.361 1.00 94.19 476 HIS A N 1
ATOM 3896 C CA . HIS A 1 476 ? -17.902 21.117 31.592 1.00 94.19 476 HIS A CA 1
ATOM 3897 C C . HIS A 1 476 ? -18.427 20.297 30.408 1.00 94.19 476 HIS A C 1
ATOM 3899 O O . HIS A 1 476 ? -19.632 20.090 30.270 1.00 94.19 476 HIS A O 1
ATOM 3905 N N . SER A 1 477 ? -17.533 19.713 29.606 1.00 92.12 477 SER A N 1
ATOM 3906 C CA . SER A 1 477 ? -17.935 18.861 28.477 1.00 92.12 477 SER A CA 1
ATOM 3907 C C . SER A 1 477 ? -18.778 17.663 28.934 1.00 92.12 477 SER A C 1
ATOM 3909 O O . SER A 1 477 ? -19.730 17.257 28.260 1.00 92.12 477 SER A O 1
ATOM 3911 N N . VAL A 1 478 ? -18.447 17.074 30.090 1.00 92.50 478 VAL A N 1
ATOM 3912 C CA . VAL A 1 478 ? -19.217 15.964 30.671 1.00 92.50 478 VAL A CA 1
ATOM 3913 C C . VAL A 1 478 ? -20.556 16.446 31.234 1.00 92.50 478 VAL A C 1
ATOM 3915 O O . VAL A 1 478 ? -21.559 15.750 31.065 1.00 92.50 478 VAL A O 1
ATOM 3918 N N . TRP A 1 479 ? -20.604 17.634 31.842 1.00 95.00 479 TRP A N 1
ATOM 3919 C CA . TRP A 1 479 ? -21.843 18.270 32.297 1.00 95.00 479 TRP A CA 1
ATOM 3920 C C . TRP A 1 479 ? -22.852 18.438 31.153 1.00 95.00 479 TRP A C 1
ATOM 3922 O O . TRP A 1 479 ? -23.995 17.979 31.256 1.00 95.00 479 TRP A O 1
ATOM 3932 N N . GLU A 1 480 ? -22.408 19.013 30.032 1.00 93.56 480 GLU A N 1
ATOM 3933 C CA . GLU A 1 480 ? -23.221 19.194 28.823 1.00 93.56 480 GLU A CA 1
ATOM 3934 C C . GLU A 1 480 ? -23.616 17.855 28.186 1.00 93.56 480 GLU A C 1
ATOM 3936 O O . GLU A 1 480 ? -24.771 17.648 27.808 1.00 93.56 480 GLU A O 1
ATOM 3941 N N . THR A 1 481 ? -22.682 16.898 28.120 1.00 90.06 481 THR A N 1
ATOM 3942 C CA . THR A 1 481 ? -22.945 15.545 27.593 1.00 90.06 481 THR A CA 1
ATOM 3943 C C . THR A 1 481 ? -24.052 14.847 28.384 1.00 90.06 481 THR A C 1
ATOM 3945 O O . THR A 1 481 ? -24.917 14.174 27.816 1.00 90.06 481 THR A O 1
ATOM 3948 N N . LEU A 1 482 ? -24.053 15.024 29.705 1.00 90.06 482 LEU A N 1
ATOM 3949 C CA . LEU A 1 482 ? -25.078 14.486 30.592 1.00 90.06 482 LEU A CA 1
ATOM 3950 C C . LEU A 1 482 ? -26.394 15.274 30.541 1.00 90.06 482 LEU A C 1
ATOM 3952 O O . LEU A 1 482 ? -27.396 14.760 31.049 1.00 90.06 482 LEU A O 1
ATOM 3956 N N . LYS A 1 483 ? -26.413 16.431 29.862 1.00 93.94 483 LYS A N 1
ATOM 3957 C CA . LYS A 1 483 ? -27.527 17.385 29.744 1.00 93.94 483 LYS A CA 1
ATOM 3958 C C . LYS A 1 483 ? -27.981 17.944 31.092 1.00 93.94 483 LYS A C 1
ATOM 3960 O O . LYS A 1 483 ? -29.171 18.186 31.297 1.00 93.94 483 LYS A O 1
ATOM 3965 N N . LEU A 1 484 ? -27.044 18.106 32.025 1.00 94.88 484 LEU A N 1
ATOM 3966 C CA . LEU A 1 484 ? -27.327 18.613 33.371 1.00 94.88 484 LEU A CA 1
ATOM 3967 C C . LEU A 1 484 ? -27.725 20.099 33.361 1.00 94.88 484 LEU A C 1
ATOM 3969 O O . LEU A 1 484 ? -28.419 20.550 34.266 1.00 94.88 484 LEU A O 1
ATOM 3973 N N . ASP A 1 485 ? -27.375 20.834 32.303 1.00 95.38 485 ASP A N 1
ATOM 3974 C CA . ASP A 1 485 ? -27.819 22.203 32.016 1.00 95.38 485 ASP A CA 1
ATOM 3975 C C . ASP A 1 485 ? -29.334 22.316 31.767 1.00 95.38 485 ASP A C 1
ATOM 3977 O O . ASP A 1 485 ? -29.920 23.374 31.983 1.00 95.38 485 ASP A O 1
ATOM 3981 N N . LYS A 1 486 ? -29.976 21.221 31.339 1.00 95.25 486 LYS A N 1
ATOM 3982 C CA . LYS A 1 486 ? -31.414 21.172 31.016 1.00 95.25 486 LYS A CA 1
ATOM 3983 C C . LYS A 1 486 ? -32.272 20.651 32.161 1.00 95.25 486 LYS A C 1
ATOM 3985 O O . LYS A 1 486 ? -33.496 20.605 32.035 1.00 95.25 486 LYS A O 1
ATOM 3990 N N . VAL A 1 487 ? -31.648 20.209 33.249 1.00 94.25 487 VAL A N 1
ATOM 3991 C CA . VAL A 1 487 ? -32.351 19.717 34.431 1.00 94.25 487 VAL A CA 1
ATOM 3992 C C . VAL A 1 487 ? -32.707 20.908 35.314 1.00 94.25 487 VAL A C 1
ATOM 3994 O O . VAL A 1 487 ? -31.859 21.745 35.611 1.00 94.25 487 VAL A O 1
ATOM 3997 N N . ASP A 1 488 ? -33.961 20.972 35.759 1.00 94.62 488 ASP A N 1
ATOM 3998 C CA . ASP A 1 488 ? -34.397 21.955 36.754 1.00 94.62 488 ASP A CA 1
ATOM 3999 C C . ASP A 1 488 ? -33.475 21.887 37.993 1.00 94.62 488 ASP A C 1
ATOM 4001 O O . ASP A 1 488 ? -33.328 20.800 38.568 1.00 94.62 488 ASP A O 1
ATOM 4005 N N . PRO A 1 489 ? -32.867 23.008 38.434 1.00 92.56 489 PRO A N 1
ATOM 4006 C CA . PRO A 1 489 ? -31.970 23.027 39.588 1.00 92.56 489 PRO A CA 1
ATOM 4007 C C . PRO A 1 489 ? -32.556 22.378 40.849 1.00 92.56 489 PRO A C 1
ATOM 4009 O O . PRO A 1 489 ? -31.820 21.756 41.612 1.00 92.56 489 PRO A O 1
ATOM 4012 N N . SER A 1 490 ? -33.876 22.461 41.052 1.00 92.44 490 SER A N 1
ATOM 4013 C CA . SER A 1 490 ? -34.565 21.841 42.194 1.00 92.44 490 SER A CA 1
ATOM 4014 C C . SER A 1 490 ? -34.596 20.307 42.139 1.00 92.44 490 SER A C 1
ATOM 4016 O O . SER A 1 490 ? -34.718 19.654 43.173 1.00 92.44 490 SER A O 1
ATOM 4018 N N . LYS A 1 491 ? -34.452 19.717 40.946 1.00 94.81 491 LYS A N 1
ATOM 4019 C CA . LYS A 1 491 ? -34.458 18.262 40.710 1.00 94.81 491 LYS A CA 1
ATOM 4020 C C . LYS A 1 491 ? -33.061 17.685 40.510 1.00 94.81 491 LYS A C 1
ATOM 4022 O O . LYS A 1 491 ? -32.880 16.476 40.655 1.00 94.81 491 LYS A O 1
ATOM 4027 N N . LEU A 1 492 ? -32.078 18.534 40.211 1.00 92.75 492 LEU A N 1
ATOM 4028 C CA . LEU A 1 492 ? -30.707 18.163 39.862 1.00 92.75 492 LEU A CA 1
ATOM 4029 C C . LEU A 1 492 ? -30.078 17.169 40.854 1.00 92.75 492 LEU A C 1
ATOM 4031 O O . LEU A 1 492 ? -29.546 16.141 40.432 1.00 92.75 492 LEU A O 1
ATOM 4035 N N . ALA A 1 493 ? -30.222 17.429 42.159 1.00 91.19 493 ALA A N 1
ATOM 4036 C CA . ALA A 1 493 ? -29.672 16.612 43.248 1.00 91.19 493 ALA A CA 1
ATOM 4037 C C . ALA A 1 493 ? -30.145 15.144 43.239 1.00 91.19 493 ALA A C 1
ATOM 4039 O O . ALA A 1 493 ? -29.453 14.268 43.751 1.00 91.19 493 ALA A O 1
ATOM 4040 N N . SER A 1 494 ? -31.314 14.874 42.652 1.00 88.69 494 SER A N 1
ATOM 4041 C CA . SER A 1 494 ? -31.936 13.544 42.609 1.00 88.69 494 SER A CA 1
ATOM 4042 C C . SER A 1 494 ? -31.645 12.756 41.327 1.00 88.69 494 SER A C 1
ATOM 4044 O O . SER A 1 494 ? -32.099 11.622 41.183 1.00 88.69 494 SER A O 1
ATOM 4046 N N . THR A 1 495 ? -30.903 13.336 40.380 1.00 91.06 495 THR A N 1
ATOM 4047 C CA . THR A 1 495 ? -30.642 12.695 39.084 1.00 91.06 495 THR A CA 1
ATOM 4048 C C . THR A 1 495 ? -29.482 11.701 39.146 1.00 91.06 495 THR A C 1
ATOM 4050 O O . THR A 1 495 ? -28.461 11.939 39.797 1.00 91.06 495 THR A O 1
ATOM 4053 N N . ASN A 1 496 ? -29.599 10.587 38.415 1.00 87.19 496 ASN A N 1
ATOM 4054 C CA . ASN A 1 496 ? -28.497 9.631 38.269 1.00 87.19 496 ASN A CA 1
ATOM 4055 C C . ASN A 1 496 ? -27.319 10.258 37.501 1.00 87.19 496 ASN A C 1
ATOM 4057 O O . ASN A 1 496 ? -26.154 9.996 37.797 1.00 87.19 496 ASN A O 1
ATOM 4061 N N . GLU A 1 497 ? -27.619 11.142 36.551 1.00 90.25 497 GLU A N 1
ATOM 4062 C CA . GLU A 1 497 ? -26.651 11.936 35.805 1.00 90.25 497 GLU A CA 1
ATOM 4063 C C . GLU A 1 497 ? -25.722 12.725 36.718 1.00 90.25 497 GLU A C 1
ATOM 4065 O O . GLU A 1 497 ? -24.508 12.699 36.515 1.00 90.25 497 GLU A O 1
ATOM 4070 N N . LEU A 1 498 ? -26.262 13.379 37.750 1.00 94.44 498 LEU A N 1
ATOM 4071 C CA . LEU A 1 498 ? -25.435 14.114 38.694 1.00 94.44 498 LEU A CA 1
ATOM 4072 C C . LEU A 1 498 ? -24.496 13.174 39.463 1.00 94.44 498 LEU A C 1
ATOM 4074 O O . LEU A 1 498 ? -23.339 13.519 39.691 1.00 94.44 498 LEU A O 1
ATOM 4078 N N . SER A 1 499 ? -24.950 11.970 39.822 1.00 91.25 499 SER A N 1
ATOM 4079 C CA . SER A 1 499 ? -24.087 10.964 40.458 1.00 91.25 499 SER A CA 1
ATOM 4080 C C . SER A 1 499 ? -22.937 10.533 39.538 1.00 91.25 499 SER A C 1
ATOM 4082 O O . SER A 1 499 ? -21.786 10.438 39.971 1.00 91.25 499 SER A O 1
ATOM 4084 N N . ILE A 1 500 ? -23.214 10.321 38.246 1.00 89.75 500 ILE A N 1
ATOM 4085 C CA . ILE A 1 500 ? -22.189 10.019 37.236 1.00 89.75 500 ILE A CA 1
ATOM 4086 C C . ILE A 1 500 ? -21.195 11.183 37.116 1.00 89.75 500 ILE A C 1
ATOM 4088 O O . ILE A 1 500 ? -19.986 10.951 37.167 1.00 89.75 500 ILE A O 1
ATOM 4092 N N . TYR A 1 501 ? -21.695 12.416 37.013 1.00 95.06 501 TYR A N 1
ATOM 4093 C CA . TYR A 1 501 ? -20.881 13.629 36.958 1.00 95.06 501 TYR A CA 1
ATOM 4094 C C . TYR A 1 501 ? -19.990 13.780 38.195 1.00 95.06 501 TYR A C 1
ATOM 4096 O O . TYR A 1 501 ? -18.787 13.978 38.069 1.00 95.06 501 TYR A O 1
ATOM 4104 N N . ALA A 1 502 ? -20.539 13.590 39.396 1.00 94.88 502 ALA A N 1
ATOM 4105 C CA . ALA A 1 502 ? -19.783 13.673 40.641 1.00 94.88 502 ALA A CA 1
ATOM 4106 C C . ALA A 1 502 ? -18.656 12.634 40.712 1.00 94.88 502 ALA A C 1
ATOM 4108 O O . ALA A 1 502 ? -17.549 12.943 41.149 1.00 94.88 502 ALA A O 1
ATOM 4109 N N . ARG A 1 503 ? -18.900 11.401 40.250 1.00 94.31 503 ARG A N 1
ATOM 4110 C CA . ARG A 1 503 ? -17.847 10.376 40.151 1.00 94.31 503 ARG A CA 1
ATOM 4111 C C . ARG A 1 503 ? -16.785 10.738 39.107 1.00 94.31 503 ARG A C 1
ATOM 4113 O O . ARG A 1 503 ? -15.619 10.422 39.322 1.00 94.31 503 ARG A O 1
ATOM 4120 N N . TYR A 1 504 ? -17.171 11.388 38.007 1.00 94.00 504 TYR A N 1
ATOM 4121 C CA . TYR A 1 504 ? -16.230 11.894 37.007 1.00 94.00 504 TYR A CA 1
ATOM 4122 C C . TYR A 1 504 ? -15.324 12.989 37.577 1.00 94.00 504 TYR A C 1
ATOM 4124 O O . TYR A 1 504 ? -14.105 12.839 37.534 1.00 94.00 504 TYR A O 1
ATOM 4132 N N . VAL A 1 505 ? -15.924 14.025 38.174 1.00 94.69 505 VAL A N 1
ATOM 4133 C CA . VAL A 1 505 ? -15.222 15.140 38.830 1.00 94.69 505 VAL A CA 1
ATOM 4134 C C . VAL A 1 505 ? -14.264 14.614 39.895 1.00 94.69 505 VAL A C 1
ATOM 4136 O O . VAL A 1 505 ? -13.078 14.907 39.860 1.00 94.69 505 VAL A O 1
ATOM 4139 N N . ASN A 1 506 ? -14.721 13.717 40.771 1.00 95.25 506 ASN A N 1
ATOM 4140 C CA . ASN A 1 506 ? -13.831 13.146 41.779 1.00 95.25 506 ASN A CA 1
ATOM 4141 C C . ASN A 1 506 ? -12.638 12.397 41.177 1.00 95.25 506 ASN A C 1
ATOM 4143 O O . ASN A 1 506 ? -11.543 12.491 41.716 1.00 95.25 506 ASN A O 1
ATOM 4147 N N . LYS A 1 507 ? -12.823 11.689 40.058 1.00 93.88 507 LYS A N 1
ATOM 4148 C CA . LYS A 1 507 ? -11.735 10.954 39.407 1.00 93.88 507 LYS A CA 1
ATOM 4149 C C . LYS A 1 507 ? -10.666 11.879 38.816 1.00 93.88 507 LYS A C 1
ATOM 4151 O O . LYS A 1 507 ? -9.488 11.548 38.931 1.00 93.88 507 LYS A O 1
ATOM 4156 N N . ILE A 1 508 ? -11.057 12.972 38.152 1.00 93.38 508 ILE A N 1
ATOM 4157 C CA . ILE A 1 508 ? -10.088 13.954 37.629 1.00 93.38 508 ILE A CA 1
ATOM 4158 C C . ILE A 1 508 ? -9.364 14.646 38.787 1.00 93.38 508 ILE A C 1
ATOM 4160 O O . ILE A 1 508 ? -8.137 14.674 38.803 1.00 93.38 508 ILE A O 1
ATOM 4164 N N . ASP A 1 509 ? -10.110 15.065 39.811 1.00 92.81 509 ASP A N 1
ATOM 4165 C CA . ASP A 1 509 ? -9.559 15.796 40.948 1.00 92.81 509 ASP A CA 1
ATOM 4166 C C . ASP A 1 509 ? -8.612 14.918 41.788 1.00 92.81 509 ASP A C 1
ATOM 4168 O O . ASP A 1 509 ? -7.587 15.396 42.265 1.00 92.81 509 ASP A O 1
ATOM 4172 N N . ASP A 1 510 ? -8.914 13.621 41.960 1.00 93.88 510 ASP A N 1
ATOM 4173 C CA . ASP A 1 510 ? -8.027 12.663 42.643 1.00 93.88 510 ASP A CA 1
ATOM 4174 C C . ASP A 1 510 ? -6.667 12.562 41.943 1.00 93.88 510 ASP A C 1
ATOM 4176 O O . ASP A 1 510 ? -5.621 12.476 42.594 1.00 93.88 510 ASP A O 1
ATOM 4180 N N . TYR A 1 511 ? -6.668 12.559 40.609 1.00 91.31 511 TYR A N 1
ATOM 4181 C CA . TYR A 1 511 ? -5.440 12.514 39.825 1.00 91.31 511 TYR A CA 1
ATOM 4182 C C . TYR A 1 511 ? -4.650 13.821 39.948 1.00 91.31 511 TYR A C 1
ATOM 4184 O O . TYR A 1 511 ? -3.451 13.780 40.220 1.00 91.31 511 TYR A O 1
ATOM 4192 N N . GLU A 1 512 ? -5.315 14.966 39.808 1.00 90.31 512 GLU A N 1
ATOM 4193 C CA . GLU A 1 512 ? -4.695 16.289 39.929 1.00 90.31 512 GLU A CA 1
ATOM 4194 C C . GLU A 1 512 ? -4.090 16.527 41.320 1.00 90.31 512 GLU A C 1
ATOM 4196 O O . GLU A 1 512 ? -2.914 16.885 41.437 1.00 90.31 512 GLU A O 1
ATOM 4201 N N . GLU A 1 513 ? -4.858 16.252 42.381 1.00 89.44 513 GLU A N 1
ATOM 4202 C CA . GLU A 1 513 ? -4.432 16.440 43.772 1.00 89.44 513 GLU A CA 1
ATOM 4203 C C . GLU A 1 513 ? -3.267 15.499 44.131 1.00 89.44 513 GLU A C 1
ATOM 4205 O O . GLU A 1 513 ? -2.311 15.928 44.778 1.00 89.44 513 GLU A O 1
ATOM 4210 N N . SER A 1 514 ? -3.282 14.243 43.659 1.00 89.00 514 SER A N 1
ATOM 4211 C CA . SER A 1 514 ? -2.200 13.274 43.926 1.00 89.00 514 SER A CA 1
ATOM 4212 C C . SER A 1 514 ? -0.892 13.562 43.185 1.00 89.00 514 SER A C 1
ATOM 4214 O O . SER A 1 514 ? 0.171 13.177 43.670 1.00 89.00 514 SER A O 1
ATOM 4216 N N . HIS A 1 515 ? -0.941 14.255 42.045 1.00 88.25 515 HIS A N 1
ATOM 4217 C CA . HIS A 1 515 ? 0.250 14.603 41.262 1.00 88.25 515 HIS A CA 1
ATOM 4218 C C . HIS A 1 515 ? 0.733 16.036 41.512 1.00 88.25 515 HIS A C 1
ATOM 4220 O O . HIS A 1 515 ? 1.644 16.499 40.825 1.00 88.25 515 HIS A O 1
ATOM 4226 N N . GLY A 1 516 ? 0.126 16.759 42.464 1.00 85.38 516 GLY A N 1
ATOM 4227 C CA . GLY A 1 516 ? 0.423 18.175 42.698 1.00 85.38 516 GLY A CA 1
ATOM 4228 C C . GLY A 1 516 ? 0.166 19.047 41.465 1.00 85.38 516 GLY A C 1
ATOM 4229 O O . GLY A 1 516 ? 0.721 20.139 41.354 1.00 85.38 516 GLY A O 1
ATOM 4230 N N . MET A 1 517 ? -0.646 18.558 40.521 1.00 78.25 517 MET A N 1
ATOM 4231 C CA . MET A 1 517 ? -1.034 19.294 39.331 1.00 78.25 517 MET A CA 1
ATOM 4232 C C . MET A 1 517 ? -2.211 20.182 39.708 1.00 78.25 517 MET A C 1
ATOM 4234 O O . MET A 1 517 ? -3.367 19.810 39.555 1.00 78.25 517 MET A O 1
ATOM 4238 N N . SER A 1 518 ? -1.913 21.382 40.191 1.00 66.19 518 SER A N 1
ATOM 4239 C CA . SER A 1 518 ? -2.855 22.488 40.068 1.00 66.19 518 SER A CA 1
ATOM 4240 C C . SER A 1 518 ? -2.879 22.892 38.597 1.00 66.19 518 SER A C 1
ATOM 4242 O O . SER A 1 518 ? -2.053 23.695 38.158 1.00 66.19 518 SER A O 1
ATOM 4244 N N . GLY A 1 519 ? -3.759 22.273 37.804 1.00 58.94 519 GLY A N 1
ATOM 4245 C CA . GLY A 1 519 ? -4.006 22.735 36.441 1.00 58.94 519 GLY A CA 1
ATOM 4246 C C . GLY A 1 519 ? -4.344 24.234 36.465 1.00 58.94 519 GLY A C 1
ATOM 4247 O O . GLY A 1 519 ? -4.953 24.704 37.430 1.00 58.94 519 GLY A O 1
ATOM 4248 N N . PRO A 1 520 ? -3.926 25.027 35.462 1.00 53.53 520 PRO A N 1
ATOM 4249 C CA . PRO A 1 520 ? -4.339 26.422 35.391 1.00 53.53 520 PRO A CA 1
ATOM 4250 C C . PRO A 1 520 ? -5.871 26.513 35.458 1.00 53.53 520 PRO A C 1
ATOM 4252 O O . PRO A 1 520 ? -6.572 25.616 34.995 1.00 53.53 520 PRO A O 1
ATOM 4255 N N . ALA A 1 521 ? -6.401 27.613 36.000 1.00 58.53 521 ALA A N 1
ATOM 4256 C CA . ALA A 1 521 ? -7.841 27.878 36.144 1.00 58.53 521 ALA A CA 1
ATOM 4257 C C . ALA A 1 521 ? -8.617 27.978 34.802 1.00 58.53 521 ALA A C 1
ATOM 4259 O O . ALA A 1 521 ? -9.712 28.534 34.750 1.00 58.53 521 ALA A O 1
ATOM 4260 N N . THR A 1 522 ? -8.049 27.468 33.707 1.00 52.78 522 THR A N 1
ATOM 4261 C CA . THR A 1 522 ? -8.626 27.400 32.363 1.00 52.78 522 THR A CA 1
ATOM 4262 C C . THR A 1 522 ? -9.898 26.551 32.306 1.00 52.78 522 THR A C 1
ATOM 4264 O O . THR A 1 522 ? -10.696 26.752 31.405 1.00 52.78 522 THR A O 1
ATOM 4267 N N . ASP A 1 523 ? -10.150 25.702 33.308 1.00 57.81 523 ASP A N 1
ATOM 4268 C CA . ASP A 1 523 ? -11.378 24.899 33.452 1.00 57.81 523 ASP A CA 1
ATOM 4269 C C . ASP A 1 523 ? -12.473 25.579 34.312 1.00 57.81 523 ASP A C 1
ATOM 4271 O O . ASP A 1 523 ? -13.388 24.919 34.817 1.00 57.81 523 ASP A O 1
ATOM 4275 N N . LEU A 1 524 ? -12.400 26.906 34.492 1.00 71.19 524 LEU A N 1
ATOM 4276 C CA . LEU A 1 524 ? -13.500 27.726 35.034 1.00 71.19 524 LEU A CA 1
ATOM 4277 C C . LEU A 1 524 ? -14.659 27.919 34.039 1.00 71.19 524 LEU A C 1
ATOM 4279 O O . LEU A 1 524 ? -15.635 28.605 34.353 1.00 71.19 524 LEU A O 1
ATOM 4283 N N . GLU A 1 525 ? -14.560 27.331 32.850 1.00 72.25 525 GLU A N 1
ATOM 4284 C CA . GLU A 1 525 ? -15.661 27.207 31.903 1.00 72.25 525 GLU A CA 1
ATOM 4285 C C . GLU A 1 525 ? -16.768 26.365 32.552 1.00 72.25 525 GLU A C 1
ATOM 4287 O O . GLU A 1 525 ? -16.582 25.196 32.877 1.00 72.25 525 GLU A O 1
ATOM 4292 N N . GLY A 1 526 ? -17.902 26.993 32.850 1.00 84.88 526 GLY A N 1
ATOM 4293 C CA . GLY A 1 526 ? -19.013 26.332 33.518 1.00 84.88 526 GLY A CA 1
ATOM 4294 C C . GLY A 1 526 ? -20.124 27.305 33.875 1.00 84.88 526 GLY A C 1
ATOM 4295 O O . GLY A 1 526 ? -19.889 28.459 34.245 1.00 84.88 526 GLY A O 1
ATOM 4296 N N . SER A 1 527 ? -21.368 26.842 33.780 1.00 93.19 527 SER A N 1
ATOM 4297 C CA . SER A 1 527 ? -22.512 27.646 34.218 1.00 93.19 527 SER A CA 1
ATOM 4298 C C . SER A 1 527 ? -22.436 27.922 35.731 1.00 93.19 527 SER A C 1
ATOM 4300 O O . SER A 1 527 ? -21.846 27.133 36.477 1.00 93.19 527 SER A O 1
ATOM 4302 N N . PRO A 1 528 ? -23.074 28.990 36.249 1.00 94.69 528 PRO A N 1
ATOM 4303 C CA . PRO A 1 528 ? -23.141 29.217 37.692 1.00 94.69 528 PRO A CA 1
ATOM 4304 C C . PRO A 1 528 ? -23.666 28.010 38.483 1.00 94.69 528 PRO A C 1
ATOM 4306 O O . PRO A 1 528 ? -23.169 27.727 39.572 1.00 94.69 528 PRO A O 1
ATOM 4309 N N . THR A 1 529 ? -24.629 27.278 37.919 1.00 95.69 529 THR A N 1
ATOM 4310 C CA . THR A 1 529 ? -25.191 26.053 38.503 1.00 95.69 529 THR A CA 1
ATOM 4311 C C . THR A 1 529 ? -24.166 24.924 38.556 1.00 95.69 529 THR A C 1
ATOM 4313 O O . THR A 1 529 ? -24.017 24.277 39.593 1.00 95.69 529 THR A O 1
ATOM 4316 N N . GLU A 1 530 ? -23.420 24.709 37.473 1.00 96.00 530 GLU A N 1
ATOM 4317 C CA . GLU A 1 530 ? -22.350 23.712 37.437 1.00 96.00 530 GLU A CA 1
ATOM 4318 C C . GLU A 1 530 ? -21.266 24.032 38.468 1.00 96.00 530 GLU A C 1
ATOM 4320 O O . GLU A 1 530 ? -20.892 23.170 39.259 1.00 96.00 530 GLU A O 1
ATOM 4325 N N . MET A 1 531 ? -20.806 25.283 38.528 1.00 95.62 531 MET A N 1
ATOM 4326 C CA . MET A 1 531 ? -19.758 25.694 39.466 1.00 95.62 531 MET A CA 1
ATOM 4327 C C . MET A 1 531 ? -20.191 25.565 40.931 1.00 95.62 531 MET A C 1
ATOM 4329 O O . MET A 1 531 ? -19.399 25.142 41.777 1.00 95.62 531 MET A O 1
ATOM 4333 N N . LEU A 1 532 ? -21.456 25.867 41.247 1.00 95.94 532 LEU A N 1
ATOM 4334 C CA . LEU A 1 532 ? -22.028 25.588 42.570 1.00 95.94 532 LEU A CA 1
ATOM 4335 C C . LEU A 1 532 ? -22.037 24.086 42.879 1.00 95.94 532 LEU A C 1
ATOM 4337 O O . LEU A 1 532 ? -21.733 23.691 44.004 1.00 95.94 532 LEU A O 1
ATOM 4341 N N . THR A 1 533 ? -22.342 23.265 41.877 1.00 96.25 533 THR A N 1
ATOM 4342 C CA . THR A 1 533 ? -22.392 21.807 41.997 1.00 96.25 533 THR A CA 1
ATOM 4343 C C . THR A 1 533 ? -20.997 21.201 42.171 1.00 96.25 533 THR A C 1
ATOM 4345 O O . THR A 1 533 ? -20.795 20.384 43.065 1.00 96.25 533 THR A O 1
ATOM 4348 N N . ARG A 1 534 ? -19.994 21.642 41.400 1.00 95.69 534 ARG A N 1
ATOM 4349 C CA . ARG A 1 534 ? -18.583 21.250 41.583 1.00 95.69 534 ARG A CA 1
ATOM 4350 C C . ARG A 1 534 ? -18.079 21.627 42.971 1.00 95.69 534 ARG A C 1
ATOM 4352 O O . ARG A 1 534 ? -17.485 20.796 43.649 1.00 95.69 534 ARG A O 1
ATOM 4359 N N . ALA A 1 535 ? -18.387 22.838 43.438 1.00 96.06 535 ALA A N 1
ATOM 4360 C CA . ALA A 1 535 ? -18.034 23.265 44.788 1.00 96.06 535 ALA A CA 1
ATOM 4361 C C . ALA A 1 535 ? -18.653 22.368 45.872 1.00 96.06 535 ALA A C 1
ATOM 4363 O O . ALA A 1 535 ? -17.991 22.032 46.857 1.00 96.06 535 ALA A O 1
ATOM 4364 N N . GLU A 1 536 ? -19.903 21.947 45.684 1.00 96.50 536 GLU A N 1
ATOM 4365 C CA . GLU A 1 536 ? -20.573 20.984 46.560 1.00 96.50 536 GLU A CA 1
ATOM 4366 C C . GLU A 1 536 ? -19.910 19.603 46.534 1.00 96.50 536 GLU A C 1
ATOM 4368 O O . GLU A 1 536 ? -19.657 19.027 47.596 1.00 96.50 536 GLU A O 1
ATOM 4373 N N . ILE A 1 537 ? -19.557 19.107 45.343 1.00 96.50 537 ILE A N 1
ATOM 4374 C CA . ILE A 1 537 ? -18.823 17.849 45.158 1.00 96.50 537 ILE A CA 1
ATOM 4375 C C . ILE A 1 537 ? -17.473 17.913 45.875 1.00 96.50 537 ILE A C 1
ATOM 4377 O O . ILE A 1 537 ? -17.183 17.024 46.668 1.00 96.50 537 ILE A O 1
ATOM 4381 N N . TRP A 1 538 ? -16.685 18.977 45.696 1.00 96.81 538 TRP A N 1
ATOM 4382 C CA . TRP A 1 538 ? -15.405 19.157 46.391 1.00 96.81 538 TRP A CA 1
ATOM 4383 C C . TRP A 1 538 ? -15.555 19.185 47.912 1.00 96.81 538 TRP A C 1
ATOM 4385 O O . TRP A 1 538 ? -14.733 18.614 48.635 1.00 96.81 538 TRP A O 1
ATOM 4395 N N . GLY A 1 539 ? -16.604 19.844 48.413 1.00 96.44 539 GLY A N 1
ATOM 4396 C CA . GLY A 1 539 ? -16.877 19.928 49.847 1.00 96.44 539 GLY A CA 1
ATOM 4397 C C . GLY A 1 539 ? -17.226 18.560 50.423 1.00 96.44 539 GLY A C 1
ATOM 4398 O O . GLY A 1 539 ? -16.646 18.143 51.426 1.00 96.44 539 GLY A O 1
ATOM 4399 N N . THR A 1 540 ? -18.097 17.832 49.724 1.00 95.44 540 THR A N 1
ATOM 4400 C CA . THR A 1 540 ? -18.507 16.467 50.064 1.00 95.44 540 THR A CA 1
ATOM 4401 C C . THR A 1 540 ? -17.379 15.456 49.869 1.00 95.44 540 THR A C 1
ATOM 4403 O O . THR A 1 540 ? -17.290 14.491 50.615 1.00 95.44 540 THR A O 1
ATOM 4406 N N . ALA A 1 541 ? -16.466 15.641 48.922 1.00 95.38 541 ALA A N 1
ATOM 4407 C CA . ALA A 1 541 ? -15.297 14.778 48.755 1.00 95.38 541 ALA A CA 1
ATOM 4408 C C . ALA A 1 541 ? -14.218 15.051 49.816 1.00 95.38 541 ALA A C 1
ATOM 4410 O O . ALA A 1 541 ? -13.391 14.189 50.091 1.00 95.38 541 ALA A O 1
ATOM 4411 N N . GLY A 1 542 ? -14.265 16.213 50.478 1.00 95.56 542 GLY A N 1
ATOM 4412 C CA . GLY A 1 542 ? -13.294 16.602 51.499 1.00 95.56 542 GLY A CA 1
ATOM 4413 C C . GLY A 1 542 ? -12.000 17.186 50.931 1.00 95.56 542 GLY A C 1
ATOM 4414 O O . GLY A 1 542 ? -10.998 17.216 51.646 1.00 95.56 542 GLY A O 1
ATOM 4415 N N . ARG A 1 543 ? -12.029 17.693 49.689 1.00 94.56 543 ARG A N 1
ATOM 4416 C CA . ARG A 1 543 ? -10.869 18.285 49.000 1.00 94.56 543 ARG A CA 1
ATOM 4417 C C . ARG A 1 543 ? -10.173 19.342 49.847 1.00 94.56 543 ARG A C 1
ATOM 4419 O O . ARG A 1 543 ? -10.823 20.080 50.606 1.00 94.56 543 ARG A O 1
ATOM 4426 N N . SER A 1 544 ? -8.850 19.445 49.734 1.00 94.31 544 SER A N 1
ATOM 4427 C CA . SER A 1 544 ? -8.079 20.415 50.513 1.00 94.31 544 SER A CA 1
ATOM 4428 C C . SER A 1 544 ? -8.475 21.864 50.178 1.00 94.31 544 SER A C 1
ATOM 4430 O O . SER A 1 544 ? -8.894 22.191 49.069 1.00 94.31 544 SER A O 1
ATOM 4432 N N . LYS A 1 545 ? -8.372 22.771 51.164 1.00 94.12 545 LYS A N 1
ATOM 4433 C CA . LYS A 1 545 ? -8.708 24.193 50.950 1.00 94.12 545 LYS A CA 1
ATOM 4434 C C . LYS A 1 545 ? -7.797 24.833 49.900 1.00 94.12 545 LYS A C 1
ATOM 4436 O O . LYS A 1 545 ? -8.251 25.721 49.189 1.00 94.12 545 LYS A O 1
ATOM 4441 N N . SER A 1 546 ? -6.531 24.409 49.853 1.00 91.94 546 SER A N 1
ATOM 4442 C CA . SER A 1 546 ? -5.553 24.893 48.878 1.00 91.94 546 SER A CA 1
ATOM 4443 C C . SER A 1 546 ? -5.946 24.460 47.470 1.00 91.94 546 SER A C 1
ATOM 4445 O O . SER A 1 546 ? -6.067 25.313 46.603 1.00 91.94 546 SER A O 1
ATOM 4447 N N . TYR A 1 547 ? -6.263 23.174 47.275 1.00 92.44 547 TYR A N 1
ATOM 4448 C CA . TYR A 1 547 ? -6.705 22.650 45.982 1.00 92.44 547 TYR A CA 1
ATOM 4449 C C . TYR A 1 547 ? -7.936 23.391 45.446 1.00 92.44 547 TYR A C 1
ATOM 4451 O O . TYR A 1 547 ? -7.919 23.907 44.335 1.00 92.44 547 TYR A O 1
ATOM 4459 N N . VAL A 1 548 ? -8.985 23.548 46.261 1.00 93.31 548 VAL A N 1
ATOM 4460 C CA . VAL A 1 548 ? -10.215 24.225 45.809 1.00 93.31 548 VAL A CA 1
ATOM 4461 C C . VAL A 1 548 ? -9.991 25.707 45.506 1.00 93.31 548 VAL A C 1
ATOM 4463 O O . VAL A 1 548 ? -10.597 26.236 44.578 1.00 93.31 548 VAL A O 1
ATOM 4466 N N . LYS A 1 549 ? -9.125 26.404 46.255 1.00 92.19 549 LYS A N 1
ATOM 4467 C CA . LYS A 1 549 ? -8.741 27.779 45.898 1.00 92.19 549 LYS A CA 1
ATOM 4468 C C . LYS A 1 549 ? -8.034 27.816 44.547 1.00 92.19 549 LYS A C 1
ATOM 4470 O O . LYS A 1 549 ? -8.343 28.704 43.758 1.00 92.19 549 LYS A O 1
ATOM 4475 N N . SER A 1 550 ? -7.196 26.827 44.273 1.00 90.81 550 SER A N 1
ATOM 4476 C CA . SER A 1 550 ? -6.456 26.713 43.022 1.00 90.81 550 SER A CA 1
AT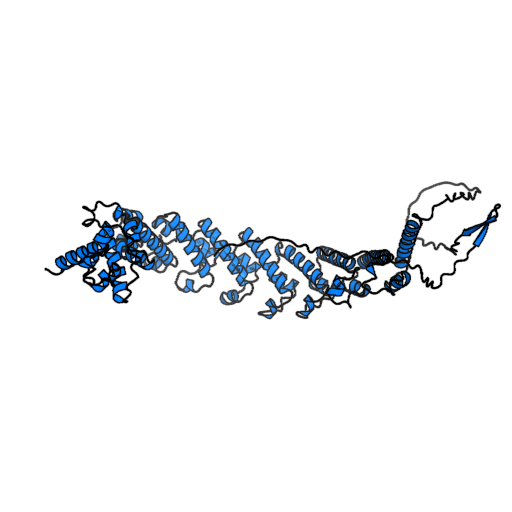OM 4477 C C . SER A 1 550 ? -7.366 26.513 41.828 1.00 90.81 550 SER A C 1
ATOM 4479 O O . SER A 1 550 ? -7.371 27.336 40.912 1.00 90.81 550 SER A O 1
ATOM 4481 N N . MET A 1 551 ? -8.276 25.543 41.925 1.00 90.06 551 MET A N 1
ATOM 4482 C CA . MET A 1 551 ? -9.296 25.290 40.904 1.00 90.06 551 MET A CA 1
ATOM 4483 C C . MET A 1 551 ? -10.231 26.486 40.672 1.00 90.06 551 MET A C 1
ATOM 4485 O O . MET A 1 551 ? -10.801 26.635 39.596 1.00 90.06 551 MET A O 1
ATOM 4489 N N . LEU A 1 552 ? -10.396 27.364 41.670 1.00 91.94 552 LEU A N 1
ATOM 4490 C CA . LEU A 1 552 ? -11.197 28.585 41.560 1.00 91.94 552 LEU A CA 1
ATOM 4491 C C . LEU A 1 552 ? -10.399 29.822 41.103 1.00 91.94 552 LEU A C 1
ATOM 4493 O O . LEU A 1 552 ? -10.982 30.910 41.023 1.00 91.94 552 LEU A O 1
ATOM 4497 N N . GLY A 1 553 ? -9.098 29.689 40.823 1.00 91.06 553 GLY A N 1
ATOM 4498 C CA . GLY A 1 553 ? -8.211 30.798 40.449 1.00 91.06 553 GLY A CA 1
ATOM 4499 C C . GLY A 1 553 ? -7.904 31.766 41.599 1.00 91.06 553 GLY A C 1
ATOM 4500 O O . GLY A 1 553 ? -7.617 32.936 41.370 1.00 91.06 553 GLY A O 1
ATOM 4501 N N . MET A 1 554 ? -8.002 31.305 42.848 1.00 91.12 554 MET A N 1
ATOM 4502 C CA . MET A 1 554 ? -7.926 32.123 44.066 1.00 91.12 554 MET A CA 1
ATOM 4503 C C . MET A 1 554 ? -6.592 32.004 44.827 1.00 91.12 554 MET A C 1
ATOM 4505 O O . MET A 1 554 ? -6.493 32.509 45.947 1.00 91.12 554 MET A O 1
ATOM 4509 N N . ASP A 1 555 ? -5.573 31.358 44.257 1.00 86.62 555 ASP A N 1
ATOM 4510 C CA . ASP A 1 555 ? -4.301 31.064 44.946 1.00 86.62 555 ASP A CA 1
ATOM 4511 C C . ASP A 1 555 ? -3.506 32.307 45.345 1.00 86.62 555 ASP A C 1
ATOM 4513 O O . ASP A 1 555 ? -2.910 32.349 46.419 1.00 86.62 555 ASP A O 1
ATOM 4517 N N . ASN A 1 556 ? -3.557 33.351 44.515 1.00 85.12 556 ASN A N 1
ATOM 4518 C CA . ASN A 1 556 ? -2.809 34.595 44.721 1.00 85.12 556 ASN A CA 1
ATOM 4519 C C . ASN A 1 556 ? -3.633 35.688 45.417 1.00 85.12 556 ASN A C 1
ATOM 4521 O O . ASN A 1 556 ? -3.188 36.830 45.544 1.00 85.12 556 ASN A O 1
ATOM 4525 N N . VAL A 1 557 ? -4.857 35.372 45.850 1.00 84.31 557 VAL A N 1
ATOM 4526 C CA . VAL A 1 557 ? -5.741 36.361 46.464 1.00 84.31 557 VAL A CA 1
ATOM 4527 C C . VAL A 1 557 ? -5.458 36.430 47.962 1.00 84.31 557 VAL A C 1
ATOM 4529 O O . VAL A 1 557 ? -5.711 35.483 48.712 1.00 84.31 557 VAL A O 1
ATOM 4532 N N . THR A 1 558 ? -4.945 37.576 48.414 1.00 81.50 558 THR A N 1
ATOM 4533 C CA . THR A 1 558 ? -4.697 37.830 49.838 1.00 81.50 558 THR A CA 1
ATOM 4534 C C . THR A 1 558 ? -5.994 37.737 50.647 1.00 81.50 558 THR A C 1
ATOM 4536 O O . THR A 1 558 ? -7.091 37.987 50.142 1.00 81.50 558 THR A O 1
ATOM 4539 N N . SER A 1 559 ? -5.887 37.392 51.933 1.00 75.81 559 SER A N 1
ATOM 4540 C CA . SER A 1 559 ? -7.039 37.209 52.833 1.00 75.81 559 SER A CA 1
ATOM 4541 C C . SER A 1 559 ? -7.992 38.411 52.874 1.00 75.81 559 SER A C 1
ATOM 4543 O O . SER A 1 559 ? -9.194 38.219 53.047 1.00 75.81 559 SER A O 1
ATOM 4545 N N . LEU A 1 560 ? -7.472 39.625 52.660 1.00 77.00 560 LEU A N 1
ATOM 4546 C CA . LEU A 1 560 ? -8.245 40.869 52.608 1.00 77.00 560 LEU A CA 1
ATOM 4547 C C . LEU A 1 560 ? -9.068 41.015 51.316 1.00 77.00 560 LEU A C 1
ATOM 4549 O O . LEU A 1 560 ? -10.175 41.535 51.374 1.00 77.00 560 LEU A O 1
ATOM 4553 N N . LYS A 1 561 ? -8.581 40.499 50.179 1.00 85.12 561 LYS A N 1
ATOM 4554 C CA . LYS A 1 561 ? -9.247 40.606 48.864 1.00 85.12 561 LYS A CA 1
ATOM 4555 C C . LYS A 1 561 ? -10.062 39.369 48.479 1.00 85.12 561 LYS A C 1
ATOM 4557 O O . LYS A 1 561 ? -10.761 39.367 47.472 1.00 85.12 561 LYS A O 1
ATOM 4562 N N . VAL A 1 562 ? -10.016 38.302 49.284 1.00 85.81 562 VAL A N 1
ATOM 4563 C CA . VAL A 1 562 ? -10.659 37.018 48.946 1.00 85.81 562 VAL A CA 1
ATOM 4564 C C . VAL A 1 562 ? -12.174 37.134 48.777 1.00 85.81 562 VAL A C 1
ATOM 4566 O O . VAL A 1 562 ? -12.741 36.423 47.954 1.00 85.81 562 VAL A O 1
ATOM 4569 N N . LYS A 1 563 ? -12.817 38.038 49.531 1.00 89.94 563 LYS A N 1
ATOM 4570 C CA . LYS A 1 563 ? -14.268 38.282 49.482 1.00 89.94 563 LYS A CA 1
ATOM 4571 C C . LYS A 1 563 ? -14.710 39.020 48.217 1.00 89.94 563 LYS A C 1
ATOM 4573 O O . LYS A 1 563 ? -15.869 38.911 47.839 1.00 89.94 563 LYS A O 1
ATOM 4578 N N . GLU A 1 564 ? -13.794 39.750 47.585 1.00 91.81 564 GLU A N 1
ATOM 4579 C CA . GLU A 1 564 ? -14.038 40.545 46.375 1.00 91.81 564 GLU A CA 1
ATOM 4580 C C . GLU A 1 564 ? -13.841 39.715 45.095 1.00 91.81 564 GLU A C 1
ATOM 4582 O O . GLU A 1 564 ? -14.197 40.155 44.004 1.00 91.81 564 GLU A O 1
ATOM 4587 N N . HIS A 1 565 ? -13.292 38.500 45.205 1.00 92.12 565 HIS A N 1
ATOM 4588 C CA . HIS A 1 565 ? -13.052 37.635 44.055 1.00 92.12 565 HIS A CA 1
ATOM 4589 C C . HIS A 1 565 ? -14.368 37.114 43.458 1.00 92.12 565 HIS A C 1
ATOM 4591 O O . HIS A 1 565 ? -15.222 36.594 44.179 1.00 92.12 565 HIS A O 1
ATOM 4597 N N . VAL A 1 566 ? -14.502 37.148 42.128 1.00 92.12 566 VAL A N 1
ATOM 4598 C CA . VAL A 1 566 ? -15.724 36.725 41.407 1.00 92.12 566 VAL A CA 1
ATOM 4599 C C . VAL A 1 566 ? -16.164 35.288 41.741 1.00 92.12 566 VAL A C 1
ATOM 4601 O O . VAL A 1 566 ? -17.357 34.992 41.820 1.00 92.12 566 VAL A O 1
ATOM 4604 N N . ASN A 1 567 ? -15.204 34.407 42.045 1.00 93.12 567 ASN A N 1
ATOM 4605 C CA . ASN A 1 567 ? -15.453 33.005 42.403 1.00 93.12 567 ASN A CA 1
ATOM 4606 C C . ASN A 1 567 ? -15.636 32.749 43.912 1.00 93.12 567 ASN A C 1
ATOM 4608 O O . ASN A 1 567 ? -15.859 31.604 44.315 1.00 93.12 567 ASN A O 1
ATOM 4612 N N . TYR A 1 568 ? -15.592 33.784 44.763 1.00 94.75 568 TYR A N 1
ATOM 4613 C CA . TYR A 1 568 ? -15.718 33.634 46.220 1.00 94.75 568 TYR A CA 1
ATOM 4614 C C . TYR A 1 568 ? -17.021 32.934 46.629 1.00 94.75 568 TYR A C 1
ATOM 4616 O O . TYR A 1 568 ? -17.034 32.113 47.549 1.00 94.75 568 TYR A O 1
ATOM 4624 N N . ARG A 1 569 ? -18.113 33.187 45.897 1.00 95.81 569 ARG A N 1
ATOM 4625 C CA . ARG A 1 569 ? -19.413 32.540 46.132 1.00 95.81 569 ARG A CA 1
ATOM 4626 C C . ARG A 1 569 ? -19.353 31.009 46.035 1.00 95.81 569 ARG A C 1
ATOM 4628 O O . ARG A 1 569 ? -19.967 30.326 46.851 1.00 95.81 569 ARG A O 1
ATOM 4635 N N . TYR A 1 570 ? -18.574 30.461 45.100 1.00 95.81 570 TYR A N 1
ATOM 4636 C CA . TYR A 1 570 ? -18.412 29.011 44.951 1.00 95.81 570 TYR A CA 1
ATOM 4637 C C . TYR A 1 570 ? -17.554 28.442 46.084 1.00 95.81 570 TYR A C 1
ATOM 4639 O O . TYR A 1 570 ? -17.897 27.417 46.668 1.00 95.81 570 TYR A O 1
ATOM 4647 N N . TYR A 1 571 ? -16.504 29.160 46.494 1.00 95.44 571 TYR A N 1
ATOM 4648 C CA . TYR A 1 571 ? -15.706 28.777 47.660 1.00 95.44 571 TYR A CA 1
ATOM 4649 C C . TYR A 1 571 ? -16.549 28.716 48.948 1.00 95.44 571 TYR A C 1
ATOM 4651 O O . TYR A 1 571 ? -16.375 27.814 49.772 1.00 95.44 571 TYR A O 1
ATOM 4659 N N . MET A 1 572 ? -17.509 29.630 49.117 1.00 96.50 572 MET A N 1
ATOM 4660 C CA . MET A 1 572 ? -18.447 29.592 50.245 1.00 96.50 572 MET A CA 1
ATOM 4661 C C . MET A 1 572 ? -19.370 28.368 50.197 1.00 96.50 572 MET A C 1
ATOM 4663 O O . MET A 1 572 ? -19.550 27.711 51.224 1.00 96.50 572 MET A O 1
ATOM 4667 N N . LYS A 1 573 ? -19.882 28.000 49.015 1.00 96.38 573 LYS A N 1
ATOM 4668 C CA . LYS A 1 573 ? -20.667 26.767 48.826 1.00 96.38 573 LYS A CA 1
ATOM 4669 C C . LYS A 1 573 ? -19.854 25.508 49.157 1.00 96.38 573 LYS A C 1
ATOM 4671 O O . LYS A 1 573 ? -20.355 24.629 49.861 1.00 96.38 573 LYS A O 1
ATOM 4676 N N . TYR A 1 574 ? -18.588 25.451 48.741 1.00 96.69 574 TYR A N 1
ATOM 4677 C CA . TYR A 1 574 ? -17.649 24.391 49.130 1.00 96.69 574 TYR A CA 1
ATOM 4678 C C . TYR A 1 574 ? -17.503 24.283 50.654 1.00 96.69 574 TYR A C 1
ATOM 4680 O O . TYR A 1 574 ? -17.631 23.195 51.219 1.00 96.69 574 TYR A O 1
ATOM 4688 N N . ARG A 1 575 ? -17.279 25.413 51.342 1.00 96.06 575 ARG A N 1
ATOM 4689 C CA . ARG A 1 575 ? -17.120 25.435 52.804 1.00 96.06 575 ARG A CA 1
ATOM 4690 C C . ARG A 1 575 ? -18.357 24.929 53.534 1.00 96.06 575 ARG A C 1
ATOM 4692 O O . ARG A 1 575 ? -18.205 24.151 54.472 1.00 96.06 575 ARG A O 1
ATOM 4699 N N . ALA A 1 576 ? -19.538 25.372 53.109 1.00 96.25 576 ALA A N 1
ATOM 4700 C CA . ALA A 1 576 ? -20.801 24.938 53.692 1.00 96.25 576 ALA A CA 1
ATOM 4701 C C . ALA A 1 576 ? -20.980 23.419 53.536 1.00 96.25 576 ALA A C 1
ATOM 4703 O O . ALA A 1 576 ? -21.214 22.721 54.518 1.00 96.25 576 ALA A O 1
ATOM 4704 N N . SER A 1 577 ? -20.757 22.895 52.328 1.00 93.81 577 SER A N 1
ATOM 4705 C CA . SER A 1 577 ? -20.902 21.461 52.028 1.00 93.81 577 SER A CA 1
ATOM 4706 C C . SER A 1 577 ? -19.894 20.604 52.806 1.00 93.81 577 SER A C 1
ATOM 4708 O O . SER A 1 577 ? -20.228 19.535 53.312 1.00 93.81 577 SER A O 1
ATOM 4710 N N . ARG A 1 578 ? -18.665 21.106 52.990 1.00 92.88 578 ARG A N 1
ATOM 4711 C CA . ARG A 1 578 ? -17.647 20.451 53.821 1.00 92.88 578 ARG A CA 1
ATOM 4712 C C . ARG A 1 578 ? -18.054 20.399 55.298 1.00 92.88 578 ARG A C 1
ATOM 4714 O O . ARG A 1 578 ? -17.880 19.365 55.926 1.00 92.88 578 ARG A O 1
ATOM 4721 N N . GLN A 1 579 ? -18.594 21.480 55.863 1.00 90.44 579 GLN A N 1
ATOM 4722 C CA . GLN A 1 579 ? -19.021 21.503 57.271 1.00 90.44 579 GLN A CA 1
ATOM 4723 C C . GLN A 1 579 ? -20.125 20.485 57.561 1.00 90.44 579 GLN A C 1
ATOM 4725 O O . GLN A 1 579 ? -20.074 19.832 58.594 1.00 90.44 579 GLN A O 1
ATOM 4730 N N . VAL A 1 580 ? -21.072 20.302 56.638 1.00 85.81 580 VAL A N 1
ATOM 4731 C CA . VAL A 1 580 ? -22.150 19.312 56.790 1.00 85.81 580 VAL A CA 1
ATOM 4732 C C . VAL A 1 580 ? -21.601 17.885 56.898 1.00 85.81 580 VAL A C 1
ATOM 4734 O O . VAL A 1 580 ? -22.076 17.117 57.725 1.00 85.81 580 VAL A O 1
ATOM 4737 N N . LYS A 1 581 ? -20.572 17.533 56.117 1.00 80.44 581 LYS A N 1
ATOM 4738 C CA . LYS A 1 581 ? -19.991 16.180 56.134 1.00 80.44 581 LYS A CA 1
ATOM 4739 C C . LYS A 1 581 ? -19.175 15.864 57.395 1.00 80.44 581 LYS A C 1
ATOM 4741 O O . LYS A 1 581 ? -19.084 14.701 57.762 1.00 80.44 581 LYS A O 1
ATOM 4746 N N . PHE A 1 582 ? -18.546 16.869 58.006 1.00 75.44 582 PHE A N 1
ATOM 4747 C CA . PHE A 1 582 ? -17.595 16.688 59.115 1.00 75.44 582 PHE A CA 1
ATOM 4748 C C . PHE A 1 582 ? -18.118 17.180 60.482 1.00 75.44 582 PHE A C 1
ATOM 4750 O O . PHE A 1 582 ? -17.360 17.162 61.446 1.00 75.44 582 PHE A O 1
ATOM 4757 N N . ASN A 1 583 ? -19.378 17.633 60.566 1.00 69.44 583 ASN A N 1
ATOM 4758 C CA . ASN A 1 583 ? -20.072 17.979 61.821 1.00 69.44 583 ASN A CA 1
ATOM 4759 C C . ASN A 1 583 ? -21.110 16.912 62.246 1.00 69.44 583 ASN A C 1
ATOM 4761 O O . ASN A 1 583 ? -22.005 17.203 63.040 1.00 69.44 583 ASN A O 1
ATOM 4765 N N . ILE A 1 584 ? -20.984 15.700 61.705 1.00 47.28 584 ILE A N 1
ATOM 4766 C CA . ILE A 1 584 ? -21.552 14.444 62.218 1.00 47.28 584 ILE A CA 1
ATOM 4767 C C . ILE A 1 584 ? -20.353 13.612 62.663 1.00 47.28 584 ILE A C 1
ATOM 4769 O O . ILE A 1 584 ? -20.443 12.986 63.739 1.00 47.28 584 ILE A O 1
#

Secondary structure (DSSP, 8-state):
------------------------------------EEEEE-TT--EEEEE------------------------------------------TTTHHHHHHHHHHHHHHHHHHHTT--HHHHHHHTT-TTS-TTTGGGSTTHHHHHHHHHHHHHHHHHTT--HHHHHHHHT-TTS-HHHHHHSTTHHHHHHHHHHHHHHHHHTT--HHHHHHHTT--TTSGGGGGGSTTHHHHHHHHHHHHHHHHTSS--HHHHHHHTT-TT--HHHHHHSTTHHHHHHHHHHHHHHHHHTT--HHHHHHHTT-TT--HHHHHH-TTHHHHHHHHHHHHHHHHHTT--HHHHHHHHT--S--SGGGGGSTTHHHHHHHHHHHHHHHHHTT--HHHHHHHTT-TT--HHHHHT-HHHHHHHHHHHHHHHHHHHTT--HHHHHHHTT-TT--HHHHHTSHHHHHHHHHHTHHHHHHHHHHHTT--HHHHHHHTTGGGS-HHHHTT-HHHHHHHHHHHHHHHHHHHTT----GGG--S-HHHHHHHHHHHHHHT--HHHHHHHTT-TT--TTTGGGSTTHHHHHHHHHHHHHHH--

InterPro domains:
  IPR031825 RXLR phytopathogen effector protein [PF16810] (3-138)

Organism: NCBI:txid4796